Protein AF-A0A819EZ18-F1 (afdb_monomer)

Structure (mmCIF, N/CA/C/O backbone):
data_AF-A0A819EZ18-F1
#
_entry.id   AF-A0A819EZ18-F1
#
loop_
_atom_site.group_PDB
_atom_site.id
_atom_site.type_symbol
_atom_site.label_atom_id
_atom_site.label_alt_id
_atom_site.label_comp_id
_atom_site.label_asym_id
_atom_site.label_entity_id
_atom_site.label_seq_id
_atom_site.pdbx_PDB_ins_code
_atom_site.Cartn_x
_atom_site.Cartn_y
_atom_site.Cartn_z
_atom_site.occupancy
_atom_site.B_iso_or_equiv
_atom_site.auth_seq_id
_atom_site.auth_comp_id
_atom_site.auth_asym_id
_atom_site.auth_atom_id
_atom_site.pdbx_PDB_model_num
ATOM 1 N N . MET A 1 1 ? -28.998 17.595 -48.347 1.00 38.03 1 MET A N 1
ATOM 2 C CA . MET A 1 1 ? -27.585 18.018 -48.432 1.00 38.03 1 MET A CA 1
ATOM 3 C C . MET A 1 1 ? -26.758 17.032 -47.627 1.00 38.03 1 MET A C 1
ATOM 5 O O . MET A 1 1 ? -26.789 17.071 -46.407 1.00 38.03 1 MET A O 1
ATOM 9 N N . SER A 1 2 ? -26.139 16.075 -48.311 1.00 27.81 2 SER A N 1
ATOM 10 C CA . SER A 1 2 ? -25.323 15.001 -47.742 1.00 27.81 2 SER A CA 1
ATOM 11 C C . SER A 1 2 ? -23.849 15.315 -47.995 1.00 27.81 2 SER A C 1
ATOM 13 O O . SER A 1 2 ? -23.427 15.320 -49.149 1.00 27.81 2 SER A O 1
ATOM 15 N N . CYS A 1 3 ? -23.079 15.581 -46.940 1.00 25.11 3 CYS A N 1
ATOM 16 C CA . CYS A 1 3 ? -21.624 15.701 -47.023 1.00 25.11 3 CYS A CA 1
ATOM 17 C C . CYS A 1 3 ? -20.981 14.386 -46.581 1.00 25.11 3 CYS A C 1
ATOM 19 O O . CYS A 1 3 ? -20.944 14.062 -45.398 1.00 25.11 3 CYS A O 1
ATOM 21 N N . THR A 1 4 ? -20.484 13.636 -47.557 1.00 28.02 4 THR A N 1
ATOM 22 C CA . THR A 1 4 ? -19.523 12.544 -47.388 1.00 28.02 4 THR A CA 1
ATOM 23 C C . THR A 1 4 ? -18.117 13.133 -47.300 1.00 28.02 4 THR A C 1
ATOM 25 O O . THR A 1 4 ? -17.664 13.757 -48.259 1.00 28.02 4 THR A O 1
ATOM 28 N N . VAL A 1 5 ? -17.426 12.924 -46.180 1.00 32.72 5 VAL A N 1
ATOM 29 C CA . VAL A 1 5 ? -15.983 13.170 -46.052 1.00 32.72 5 VAL A CA 1
ATOM 30 C C . VAL A 1 5 ? -15.271 11.856 -46.372 1.00 32.72 5 VAL A C 1
ATOM 32 O O . VAL A 1 5 ? -15.559 10.835 -45.752 1.00 32.72 5 VAL A O 1
ATOM 35 N N . LYS A 1 6 ? -14.410 11.876 -47.393 1.00 32.47 6 LYS A N 1
ATOM 36 C CA . LYS A 1 6 ? -13.496 10.784 -47.741 1.00 32.47 6 LYS A CA 1
ATOM 37 C C . LYS A 1 6 ? -12.188 11.001 -46.979 1.00 32.47 6 LYS A C 1
ATOM 39 O O . LYS A 1 6 ? -11.579 12.054 -47.139 1.00 32.47 6 LYS A O 1
ATOM 44 N N . ASP A 1 7 ? -11.781 10.011 -46.193 1.00 32.81 7 ASP A N 1
ATOM 45 C CA . ASP A 1 7 ? -10.420 9.891 -45.672 1.00 32.81 7 ASP A CA 1
ATOM 46 C C . ASP A 1 7 ? -9.534 9.267 -46.761 1.00 32.81 7 ASP A C 1
ATOM 48 O O . ASP A 1 7 ? -9.698 8.097 -47.106 1.00 32.81 7 ASP A O 1
ATOM 52 N N . GLU A 1 8 ? -8.600 10.047 -47.306 1.00 30.73 8 GLU A N 1
ATOM 53 C CA . GLU A 1 8 ? -7.463 9.547 -48.084 1.00 30.73 8 GLU A CA 1
ATOM 54 C C . GLU A 1 8 ? -6.194 9.743 -47.249 1.00 30.73 8 GLU A C 1
ATOM 56 O O . GLU A 1 8 ? -5.781 10.860 -46.941 1.00 30.73 8 GLU A O 1
ATOM 61 N N . THR A 1 9 ? -5.600 8.628 -46.829 1.00 30.70 9 THR A N 1
ATOM 62 C CA . THR A 1 9 ? -4.331 8.582 -46.103 1.00 30.70 9 THR A CA 1
ATOM 63 C C . THR A 1 9 ? -3.195 8.645 -47.122 1.00 30.70 9 THR A C 1
ATOM 65 O O . THR A 1 9 ? -2.949 7.677 -47.838 1.00 30.70 9 THR A O 1
ATOM 68 N N . ILE A 1 10 ? -2.510 9.785 -47.206 1.00 29.84 10 ILE A N 1
ATOM 69 C CA . ILE A 1 10 ? -1.285 9.934 -47.999 1.00 29.84 10 ILE A CA 1
ATOM 70 C C . ILE A 1 10 ? -0.116 9.448 -47.134 1.00 29.84 10 ILE A C 1
ATOM 72 O O . ILE A 1 10 ? 0.222 10.068 -46.127 1.00 29.84 10 ILE A O 1
ATOM 76 N N . ILE A 1 11 ? 0.480 8.317 -47.512 1.00 33.69 11 ILE A N 1
ATOM 77 C CA . ILE A 1 11 ? 1.803 7.894 -47.044 1.00 33.69 11 ILE A CA 1
ATOM 78 C C . ILE A 1 11 ? 2.799 8.496 -48.038 1.00 33.69 11 ILE A C 1
ATOM 80 O O . ILE A 1 11 ? 2.905 8.017 -49.163 1.00 33.69 11 ILE A O 1
ATOM 84 N N . GLU A 1 12 ? 3.483 9.573 -47.653 1.00 31.67 12 GLU A N 1
ATOM 85 C CA . GLU A 1 12 ? 4.619 10.086 -48.425 1.00 31.67 12 GLU A CA 1
ATOM 86 C C . GLU A 1 12 ? 5.837 9.185 -48.176 1.00 31.67 12 GLU A C 1
ATOM 88 O O . GLU A 1 12 ? 6.357 9.102 -47.060 1.00 31.67 12 GLU A O 1
ATOM 93 N N . GLU A 1 13 ? 6.275 8.479 -49.221 1.00 35.16 13 GLU A N 1
ATOM 94 C CA . GLU A 1 13 ? 7.574 7.808 -49.266 1.00 35.16 13 GLU A CA 1
ATOM 95 C C . GLU A 1 13 ? 8.691 8.859 -49.224 1.00 35.16 13 GLU A C 1
ATOM 97 O O . GLU A 1 13 ? 8.767 9.755 -50.065 1.00 35.16 13 GLU A O 1
ATOM 102 N N . PHE A 1 14 ? 9.560 8.753 -48.220 1.00 40.56 14 PHE A N 1
ATOM 103 C CA . PHE A 1 14 ? 10.708 9.635 -48.044 1.00 40.56 14 PHE A CA 1
ATOM 104 C C . PHE A 1 14 ? 11.906 9.080 -48.828 1.00 40.56 14 PHE A C 1
ATOM 106 O O . PHE A 1 14 ? 12.362 7.967 -48.563 1.00 40.56 14 PHE A O 1
ATOM 113 N N . ASP A 1 15 ? 12.413 9.861 -49.783 1.00 33.81 15 ASP A N 1
ATOM 114 C CA . ASP A 1 15 ? 13.543 9.511 -50.651 1.00 33.81 15 ASP A CA 1
ATOM 115 C C . ASP A 1 15 ? 14.859 9.434 -49.846 1.00 33.81 15 ASP A C 1
ATOM 117 O O . ASP A 1 15 ? 15.341 10.422 -49.284 1.00 33.81 15 ASP A O 1
ATOM 121 N N . SER A 1 16 ? 15.428 8.229 -49.746 1.00 41.50 16 SER A N 1
ATOM 122 C CA . SER A 1 16 ? 16.585 7.880 -48.907 1.00 41.50 16 SER A CA 1
ATOM 123 C C . SER A 1 16 ? 17.940 8.011 -49.611 1.00 41.50 16 SER A C 1
ATOM 125 O O . SER A 1 16 ? 18.919 7.380 -49.212 1.00 41.50 16 SER A O 1
ATOM 127 N N . SER A 1 17 ? 18.031 8.804 -50.672 1.00 33.06 17 SER A N 1
ATOM 128 C CA . SER A 1 17 ? 19.125 8.723 -51.647 1.00 33.06 17 SER A CA 1
ATOM 129 C C . SER A 1 17 ? 20.445 9.435 -51.280 1.00 33.06 17 SER A C 1
ATOM 131 O O . SER A 1 17 ? 21.305 9.582 -52.145 1.00 33.06 17 SER A O 1
ATOM 133 N N . LEU A 1 18 ? 20.690 9.826 -50.016 1.00 40.41 18 LEU A N 1
ATOM 134 C CA . LEU A 1 18 ? 21.958 10.482 -49.607 1.00 40.41 18 LEU A CA 1
ATOM 135 C C . LEU A 1 18 ? 22.575 10.044 -48.258 1.00 40.41 18 LEU A C 1
ATOM 137 O O . LEU A 1 18 ? 23.318 10.811 -47.642 1.00 40.41 18 LEU A O 1
ATOM 141 N N . ILE A 1 19 ? 22.348 8.813 -47.788 1.00 41.56 19 ILE A N 1
ATOM 142 C CA . ILE A 1 19 ? 23.075 8.271 -46.622 1.00 41.56 19 ILE A CA 1
ATOM 143 C C . ILE A 1 19 ? 24.041 7.185 -47.106 1.00 41.56 19 ILE A C 1
ATOM 145 O O . ILE A 1 19 ? 23.614 6.096 -47.462 1.00 41.56 19 ILE A O 1
ATOM 149 N N . ASN A 1 20 ? 25.345 7.491 -47.124 1.00 43.09 20 ASN A N 1
ATOM 150 C CA . ASN A 1 20 ? 26.409 6.495 -47.311 1.00 43.09 20 ASN A CA 1
ATOM 151 C C . ASN A 1 20 ? 26.212 5.326 -46.330 1.00 43.09 20 ASN A C 1
ATOM 153 O O . ASN A 1 20 ? 26.003 5.591 -45.144 1.00 43.09 20 ASN A O 1
ATOM 157 N N . ASP A 1 21 ? 26.344 4.088 -46.824 1.00 40.88 21 ASP A N 1
ATOM 158 C CA . ASP A 1 21 ? 26.124 2.781 -46.169 1.00 40.88 21 ASP A CA 1
ATOM 159 C C . ASP A 1 21 ? 26.988 2.512 -44.913 1.00 40.88 21 ASP A C 1
ATOM 161 O O . ASP A 1 21 ? 27.697 1.513 -44.797 1.00 40.88 21 ASP A O 1
ATOM 165 N N . ASN A 1 22 ? 26.937 3.401 -43.925 1.00 50.50 22 ASN A N 1
ATOM 166 C CA . ASN A 1 22 ? 27.297 3.080 -42.555 1.00 50.50 22 ASN A CA 1
ATOM 167 C C . ASN A 1 22 ? 26.084 2.379 -41.943 1.00 50.50 22 ASN A C 1
ATOM 169 O O . ASN A 1 22 ? 25.025 2.983 -41.810 1.00 50.50 22 ASN A O 1
ATOM 173 N N . GLU A 1 23 ? 26.238 1.104 -41.601 1.00 58.09 23 GLU A N 1
ATOM 174 C CA . GLU A 1 23 ? 25.194 0.207 -41.103 1.00 58.09 23 GLU A CA 1
ATOM 175 C C . GLU A 1 23 ? 24.498 0.787 -39.848 1.00 58.09 23 GLU A C 1
ATOM 177 O O . GLU A 1 23 ? 24.964 0.645 -38.714 1.00 58.09 23 GLU A O 1
ATOM 182 N N . ILE A 1 24 ? 23.388 1.510 -40.046 1.00 62.84 24 ILE A N 1
ATOM 183 C CA . ILE A 1 24 ? 22.564 2.044 -38.958 1.00 62.84 24 ILE A CA 1
ATOM 184 C C . ILE A 1 24 ? 21.773 0.878 -38.371 1.00 62.84 24 ILE A C 1
ATOM 186 O O . ILE A 1 24 ? 20.775 0.432 -38.936 1.00 62.84 24 ILE A O 1
ATOM 190 N N . ILE A 1 25 ? 22.187 0.399 -37.199 1.00 72.62 25 ILE A N 1
ATOM 191 C CA . ILE A 1 25 ? 21.393 -0.574 -36.451 1.00 72.62 25 ILE A CA 1
ATOM 192 C C . ILE A 1 25 ? 20.218 0.175 -35.818 1.00 72.62 25 ILE A C 1
ATOM 194 O O . ILE A 1 25 ? 20.391 1.007 -34.920 1.00 72.62 25 ILE A O 1
ATOM 198 N N . LEU A 1 26 ? 19.011 -0.122 -36.298 1.00 74.56 26 LEU A N 1
ATOM 199 C CA . LEU A 1 26 ? 17.760 0.320 -35.689 1.00 74.56 26 LEU A CA 1
ATOM 200 C C . LEU A 1 26 ? 17.588 -0.390 -34.343 1.00 74.56 26 LEU A C 1
ATOM 202 O O . LEU A 1 26 ? 17.184 -1.552 -34.271 1.00 74.56 26 LEU A O 1
ATOM 206 N N . LEU A 1 27 ? 17.899 0.319 -33.261 1.00 75.31 27 LEU A N 1
ATOM 207 C CA . LEU A 1 27 ? 17.516 -0.117 -31.925 1.00 75.31 27 LEU A CA 1
ATOM 208 C C . LEU A 1 27 ? 15.999 0.039 -31.787 1.00 75.31 27 LEU A C 1
ATOM 210 O O . LEU A 1 27 ? 15.427 1.017 -32.265 1.00 75.31 27 LEU A O 1
ATOM 214 N N . LYS A 1 28 ? 15.335 -0.912 -31.128 1.00 88.56 28 LYS A N 1
ATOM 215 C CA . LYS A 1 28 ? 13.912 -0.804 -30.772 1.00 88.56 28 LYS A CA 1
ATOM 216 C C . LYS A 1 28 ? 13.787 -0.244 -29.358 1.00 88.56 28 LYS A C 1
ATOM 218 O O . LYS A 1 28 ? 13.576 -1.004 -28.415 1.00 88.56 28 LYS A O 1
ATOM 223 N N . GLU A 1 29 ? 13.994 1.058 -29.187 1.00 95.00 29 GLU A N 1
ATOM 224 C CA . GLU A 1 29 ? 13.679 1.716 -27.917 1.00 95.00 29 GLU A CA 1
ATOM 225 C C . GLU A 1 29 ? 12.161 1.825 -27.730 1.00 95.00 29 GLU A C 1
ATOM 227 O O . GLU A 1 29 ? 11.409 2.031 -28.682 1.00 95.00 29 GLU A O 1
ATOM 232 N N . LYS A 1 30 ? 11.719 1.661 -26.484 1.00 96.81 30 LYS A N 1
ATOM 233 C CA . LYS A 1 30 ? 10.328 1.815 -26.053 1.00 96.81 30 LYS A CA 1
ATOM 234 C C . LYS A 1 30 ? 10.295 2.191 -24.578 1.00 96.81 30 LYS A C 1
ATOM 236 O O . LYS A 1 30 ? 11.253 1.953 -23.847 1.00 96.81 30 LYS A O 1
ATOM 241 N N . PHE A 1 31 ? 9.175 2.711 -24.103 1.00 96.81 31 PHE A N 1
ATOM 242 C CA . PHE A 1 31 ? 8.961 2.831 -22.669 1.00 96.81 31 PHE A CA 1
ATOM 243 C C . PHE A 1 31 ? 8.774 1.440 -22.043 1.00 96.81 31 PHE A C 1
ATOM 245 O O . PHE A 1 31 ? 8.264 0.503 -22.667 1.00 96.81 31 PHE A O 1
ATOM 252 N N . HIS A 1 32 ? 9.220 1.271 -20.803 1.00 93.62 32 HIS A N 1
ATOM 253 C CA . HIS A 1 32 ? 9.151 -0.024 -20.124 1.00 93.62 32 HIS A CA 1
ATOM 254 C C . HIS A 1 32 ? 8.522 0.054 -18.743 1.00 93.62 32 HIS A C 1
ATOM 256 O O . HIS A 1 32 ? 7.694 -0.787 -18.403 1.00 93.62 32 HIS A O 1
ATOM 262 N N . GLU A 1 33 ? 8.911 1.054 -17.965 1.00 90.69 33 GLU A N 1
ATOM 263 C CA . GLU A 1 33 ? 8.565 1.162 -16.556 1.00 90.69 33 GLU A CA 1
ATOM 264 C C . GLU A 1 33 ? 7.993 2.550 -16.281 1.00 90.69 33 GLU A C 1
ATOM 266 O O . GLU A 1 33 ? 8.453 3.540 -16.853 1.00 90.69 33 GLU A O 1
ATOM 271 N N . VAL A 1 34 ? 6.971 2.607 -15.429 1.00 91.12 34 VAL A N 1
ATOM 272 C CA . VAL A 1 34 ? 6.290 3.841 -15.033 1.00 91.12 34 VAL A CA 1
ATOM 273 C C . VAL A 1 34 ? 6.204 3.889 -13.513 1.00 91.12 34 VAL A C 1
ATOM 275 O O . VAL A 1 34 ? 5.634 2.989 -12.898 1.00 91.12 34 VAL A O 1
ATOM 278 N N . ASP A 1 35 ? 6.711 4.964 -12.914 1.00 87.94 35 ASP A N 1
ATOM 279 C CA . ASP A 1 35 ? 6.458 5.324 -11.518 1.00 87.94 35 ASP A CA 1
ATOM 280 C C . ASP A 1 35 ? 5.509 6.526 -11.482 1.00 87.94 35 ASP A C 1
ATOM 282 O O . ASP A 1 35 ? 5.876 7.636 -11.857 1.00 87.94 35 ASP A O 1
ATOM 286 N N . GLY A 1 36 ? 4.264 6.310 -11.055 1.00 87.81 36 GLY A N 1
ATOM 287 C CA . GLY A 1 36 ? 3.236 7.351 -10.968 1.00 87.81 36 GLY A CA 1
ATOM 288 C C . GLY A 1 36 ? 2.067 7.157 -11.936 1.00 87.81 36 GLY A C 1
ATOM 289 O O . GLY A 1 36 ? 1.821 6.065 -12.436 1.00 87.81 36 GLY A O 1
ATOM 290 N N . GLY A 1 37 ? 1.291 8.220 -12.152 1.00 88.62 37 GLY A N 1
ATOM 291 C CA . GLY A 1 37 ? -0.005 8.175 -12.839 1.00 88.62 37 GLY A CA 1
ATOM 292 C C . GLY A 1 37 ? 0.019 8.139 -14.374 1.00 88.62 37 GLY A C 1
ATOM 293 O O . GLY A 1 37 ? -0.929 8.641 -14.982 1.00 88.62 37 GLY A O 1
ATOM 294 N N . ALA A 1 38 ? 1.064 7.615 -15.022 1.00 93.56 38 ALA A N 1
ATOM 295 C CA . ALA A 1 38 ? 1.112 7.522 -16.486 1.00 93.56 38 ALA A CA 1
ATOM 296 C C . ALA A 1 38 ? 0.661 6.151 -17.013 1.00 93.56 38 ALA A C 1
ATOM 298 O O . ALA A 1 38 ? 0.767 5.128 -16.343 1.00 93.56 38 ALA A O 1
ATOM 299 N N . GLN A 1 39 ? 0.150 6.149 -18.240 1.00 93.88 39 GLN A N 1
ATOM 300 C CA . GLN A 1 39 ? -0.237 4.965 -18.995 1.00 93.88 39 GLN A CA 1
ATOM 301 C C . GLN A 1 39 ? 0.669 4.838 -20.221 1.00 93.88 39 GLN A C 1
ATOM 303 O O . GLN A 1 39 ? 0.929 5.831 -20.906 1.00 93.88 39 GLN A O 1
ATOM 308 N N . LEU A 1 40 ? 1.126 3.616 -20.503 1.00 96.31 40 LEU A N 1
ATOM 309 C CA . LEU A 1 40 ? 1.832 3.288 -21.740 1.00 96.31 40 LEU A CA 1
ATOM 310 C C . LEU A 1 40 ? 0.839 2.736 -22.766 1.00 96.31 40 LEU A C 1
ATOM 312 O O . LEU A 1 40 ? 0.012 1.886 -22.440 1.00 96.31 40 LEU A O 1
ATOM 316 N N . THR A 1 41 ? 0.909 3.230 -23.998 1.00 94.56 41 THR A N 1
ATOM 317 C CA . THR A 1 41 ? 0.059 2.805 -25.121 1.00 94.56 41 THR A CA 1
ATOM 318 C C . THR A 1 41 ? 0.901 2.618 -26.385 1.00 94.56 41 THR A C 1
ATOM 320 O O . THR A 1 41 ? 2.099 2.907 -26.377 1.00 94.56 41 THR A O 1
ATOM 323 N N . ASP A 1 42 ? 0.289 2.080 -27.444 1.00 94.38 42 ASP A N 1
ATOM 324 C CA . ASP A 1 42 ? 0.928 1.834 -28.743 1.00 94.38 42 ASP A CA 1
ATOM 325 C C . ASP A 1 42 ? 2.240 1.037 -28.633 1.00 94.38 42 ASP A C 1
ATOM 327 O O . ASP A 1 42 ? 3.331 1.527 -28.913 1.00 94.38 42 ASP A O 1
ATOM 331 N N . ASN A 1 43 ? 2.143 -0.186 -28.097 1.00 94.06 43 ASN A N 1
ATOM 332 C CA . ASN A 1 43 ? 3.294 -1.061 -27.834 1.00 94.06 43 ASN A CA 1
ATOM 333 C C . ASN A 1 43 ? 4.399 -0.400 -26.987 1.00 94.06 43 ASN A C 1
ATOM 335 O O . ASN A 1 43 ? 5.590 -0.666 -27.160 1.00 94.06 43 ASN A O 1
ATOM 339 N N . ASN A 1 44 ? 3.975 0.438 -26.039 1.00 96.12 44 ASN A N 1
ATOM 340 C CA . ASN A 1 44 ? 4.812 1.262 -25.174 1.00 96.12 44 ASN A CA 1
ATOM 341 C C . ASN A 1 44 ? 5.650 2.319 -25.908 1.00 96.12 44 ASN A C 1
ATOM 343 O O . ASN A 1 44 ? 6.664 2.772 -25.379 1.00 96.12 44 ASN A O 1
ATOM 347 N N . LEU A 1 45 ? 5.252 2.734 -27.106 1.00 96.56 45 LEU A N 1
ATOM 348 C CA . LEU A 1 45 ? 5.870 3.874 -27.777 1.00 96.56 45 LEU A CA 1
ATOM 349 C C . LEU A 1 45 ? 5.326 5.202 -27.255 1.00 96.56 45 LEU A C 1
ATOM 351 O O . LEU A 1 45 ? 5.998 6.216 -27.397 1.00 96.56 45 LEU A O 1
ATOM 355 N N . VAL A 1 46 ? 4.146 5.210 -26.629 1.00 97.31 46 VAL A N 1
ATOM 356 C CA . VAL A 1 46 ? 3.494 6.426 -26.130 1.00 97.31 46 VAL A CA 1
ATOM 357 C C . VAL A 1 46 ? 3.329 6.361 -24.621 1.00 97.31 46 VAL A C 1
ATOM 359 O O . VAL A 1 46 ? 2.727 5.423 -24.102 1.00 97.31 46 VAL A O 1
ATOM 362 N N . ALA A 1 47 ? 3.805 7.389 -23.924 1.00 97.25 47 ALA A N 1
ATOM 363 C CA . ALA A 1 47 ? 3.573 7.610 -22.505 1.00 97.25 47 ALA A CA 1
ATOM 364 C C . ALA A 1 47 ? 2.636 8.805 -22.314 1.00 97.25 47 ALA A C 1
ATOM 366 O O . ALA A 1 47 ? 2.918 9.900 -22.801 1.00 97.25 47 ALA A O 1
ATOM 367 N N . ARG A 1 48 ? 1.532 8.602 -21.586 1.00 96.50 48 ARG A N 1
ATOM 368 C CA . ARG A 1 48 ? 0.524 9.637 -21.324 1.00 96.50 48 ARG A CA 1
ATOM 369 C C . ARG A 1 48 ? 0.223 9.768 -19.841 1.00 96.50 48 ARG A C 1
ATOM 371 O O . ARG A 1 48 ? -0.108 8.778 -19.192 1.00 96.50 48 ARG A O 1
ATOM 378 N N . TYR A 1 49 ? 0.241 10.986 -19.309 1.00 94.56 49 TYR A N 1
ATOM 379 C CA . TYR A 1 49 ? -0.175 11.238 -17.932 1.00 94.56 49 TYR A CA 1
ATOM 380 C C . TYR A 1 49 ? -1.711 11.184 -17.804 1.00 94.56 49 TYR A C 1
ATOM 382 O O . TYR A 1 49 ? -2.402 12.076 -18.296 1.00 94.56 49 TYR A O 1
ATOM 390 N N . CYS A 1 50 ? -2.243 10.140 -17.150 1.00 89.19 50 CYS A N 1
ATOM 391 C CA . CYS A 1 50 ? -3.679 9.814 -17.131 1.00 89.19 50 CYS A CA 1
ATOM 392 C C . CYS A 1 50 ? -4.350 9.887 -15.750 1.00 89.19 50 CYS A C 1
ATOM 394 O O . CYS A 1 50 ? -5.575 9.874 -15.685 1.00 89.19 50 CYS A O 1
ATOM 396 N N . PHE A 1 51 ? -3.602 9.964 -14.646 1.00 79.31 51 PHE A N 1
ATOM 397 C CA . PHE A 1 51 ? -4.184 9.929 -13.297 1.00 79.31 51 PHE A CA 1
ATOM 398 C C . PHE A 1 51 ? -3.675 11.084 -12.452 1.00 79.31 51 PHE A C 1
ATOM 400 O O . PHE A 1 51 ? -2.505 11.111 -12.103 1.00 79.31 51 PHE A O 1
ATOM 407 N N . ARG A 1 52 ? -4.539 12.030 -12.073 1.00 70.94 52 ARG A N 1
ATOM 408 C CA . ARG A 1 52 ? -4.137 13.189 -11.263 1.00 70.94 52 ARG A CA 1
ATOM 409 C C . ARG A 1 52 ? -3.737 12.742 -9.850 1.00 70.94 52 ARG A C 1
ATOM 411 O O . ARG A 1 52 ? -4.571 12.673 -8.952 1.00 70.94 52 ARG A O 1
ATOM 418 N N . THR A 1 53 ? -2.463 12.425 -9.646 1.00 62.72 53 THR A N 1
ATOM 419 C CA . THR A 1 53 ? -1.907 12.121 -8.327 1.00 62.72 53 THR A CA 1
ATOM 420 C C . THR A 1 53 ? -1.477 13.421 -7.661 1.00 62.72 53 THR A C 1
ATOM 422 O O . THR A 1 53 ? -0.633 14.136 -8.188 1.00 62.72 53 THR A O 1
ATOM 425 N N . LEU A 1 54 ? -2.041 13.733 -6.490 1.00 59.44 54 LEU A N 1
ATOM 426 C CA . LEU A 1 54 ? -1.815 15.010 -5.792 1.00 59.44 54 LEU A CA 1
ATOM 427 C C . LEU A 1 54 ? -0.363 15.253 -5.341 1.00 59.44 54 LEU A C 1
ATOM 429 O O . LEU A 1 54 ? -0.057 16.359 -4.914 1.00 59.44 54 LEU A O 1
ATOM 433 N N . LEU A 1 55 ? 0.523 14.251 -5.399 1.00 63.69 55 LEU A N 1
ATOM 434 C CA . LEU A 1 55 ? 1.830 14.325 -4.733 1.00 63.69 55 LEU A CA 1
ATOM 435 C C . LEU A 1 55 ? 3.050 14.035 -5.616 1.00 63.69 55 LEU A C 1
ATOM 437 O O . LEU A 1 55 ? 4.159 14.303 -5.162 1.00 63.69 55 LEU A O 1
ATOM 441 N N . LYS A 1 56 ? 2.903 13.470 -6.825 1.00 79.31 56 LYS A N 1
ATOM 442 C CA . LYS A 1 56 ? 4.052 13.092 -7.677 1.00 79.31 56 LYS A CA 1
ATOM 443 C C . LYS A 1 56 ? 3.711 13.178 -9.159 1.00 79.31 56 LYS A C 1
ATOM 445 O O . LYS A 1 56 ? 2.624 12.756 -9.557 1.00 79.31 56 LYS A O 1
ATOM 450 N N . TYR A 1 57 ? 4.646 13.691 -9.949 1.00 88.69 57 TYR A N 1
ATOM 451 C CA . TYR A 1 57 ? 4.595 13.615 -11.403 1.00 88.69 57 TYR A CA 1
ATOM 452 C C . TYR A 1 57 ? 5.018 12.208 -11.853 1.00 88.69 57 TYR A C 1
ATOM 454 O O . TYR A 1 57 ? 5.900 11.614 -11.228 1.00 88.69 57 TYR A O 1
ATOM 462 N N . PRO A 1 58 ? 4.379 11.629 -12.880 1.00 91.25 58 PRO A N 1
ATOM 463 C CA . PRO A 1 58 ? 4.791 10.347 -13.427 1.00 91.25 58 PRO A CA 1
ATOM 464 C C . PRO A 1 58 ? 6.171 10.420 -14.078 1.00 91.25 58 PRO A C 1
ATOM 466 O O . PRO A 1 58 ? 6.442 11.301 -14.898 1.00 91.25 58 PRO A O 1
ATOM 469 N N . ILE A 1 59 ? 6.991 9.426 -13.760 1.00 92.44 59 ILE A N 1
ATOM 470 C CA . ILE A 1 59 ? 8.316 9.201 -14.324 1.00 92.44 59 ILE A CA 1
ATOM 471 C C . ILE A 1 59 ? 8.250 7.929 -15.159 1.00 92.44 59 ILE A C 1
ATOM 473 O O . ILE A 1 59 ? 7.720 6.909 -14.721 1.00 92.44 59 ILE A O 1
ATOM 477 N N . ILE A 1 60 ? 8.772 7.997 -16.373 1.00 94.69 60 ILE A N 1
ATOM 478 C CA . ILE A 1 60 ? 8.751 6.922 -17.351 1.00 94.69 60 ILE A CA 1
ATOM 479 C C . ILE A 1 60 ? 10.183 6.605 -17.757 1.00 94.69 60 ILE A C 1
ATOM 481 O O . ILE A 1 60 ? 10.960 7.501 -18.089 1.00 94.69 60 ILE A O 1
ATOM 485 N N . TYR A 1 61 ? 10.517 5.320 -17.761 1.00 95.19 61 TYR A N 1
ATOM 486 C CA . TYR A 1 61 ? 11.849 4.836 -18.094 1.00 95.19 61 TYR A CA 1
ATOM 487 C C . TYR A 1 61 ? 11.870 4.120 -19.444 1.00 95.19 61 TYR A C 1
ATOM 489 O O . TYR A 1 61 ? 10.943 3.378 -19.792 1.00 95.19 61 TYR A O 1
ATOM 497 N N . GLY A 1 62 ? 12.964 4.316 -20.183 1.00 96.06 62 GLY A N 1
ATOM 498 C CA . GLY A 1 62 ? 13.272 3.556 -21.394 1.00 96.06 62 GLY A CA 1
ATOM 499 C C . GLY A 1 62 ? 13.577 2.082 -21.106 1.00 96.06 62 GLY A C 1
ATOM 500 O O . GLY A 1 62 ? 13.951 1.701 -19.990 1.00 96.06 62 GLY A O 1
ATOM 501 N N . TYR A 1 63 ? 13.410 1.245 -22.126 1.00 95.12 63 TYR A N 1
ATOM 502 C CA . TYR A 1 63 ? 13.663 -0.190 -22.071 1.00 95.12 63 TYR A CA 1
ATOM 503 C C . TYR A 1 63 ? 15.160 -0.498 -22.132 1.00 95.12 63 TYR A C 1
ATOM 505 O O . TYR A 1 63 ? 15.655 -1.316 -21.349 1.00 95.12 63 TYR A O 1
ATOM 513 N N . ASN A 1 64 ? 15.886 0.163 -23.036 1.00 95.25 64 ASN A N 1
ATOM 514 C CA . ASN A 1 64 ? 17.289 -0.152 -23.286 1.00 95.25 64 ASN A CA 1
ATOM 515 C C . ASN A 1 64 ? 18.230 0.380 -22.198 1.00 95.25 64 ASN A C 1
ATOM 517 O O . ASN A 1 64 ? 17.924 1.299 -21.436 1.00 95.25 64 ASN A O 1
ATOM 521 N N . ARG A 1 65 ? 19.415 -0.233 -22.148 1.00 95.06 65 ARG A N 1
ATOM 522 C CA . ARG A 1 65 ? 20.533 0.139 -21.281 1.00 95.06 65 ARG A CA 1
ATOM 523 C C . ARG A 1 65 ? 21.713 0.553 -22.151 1.00 95.06 65 ARG A C 1
ATOM 525 O O . ARG A 1 65 ? 22.122 -0.202 -23.030 1.00 95.06 65 ARG A O 1
ATOM 532 N N . TYR A 1 66 ? 22.265 1.726 -21.879 1.00 95.50 66 TYR A N 1
ATOM 533 C CA . TYR A 1 66 ? 23.274 2.367 -22.715 1.00 95.50 66 TYR A CA 1
ATOM 534 C C . TYR A 1 66 ? 24.611 2.436 -21.977 1.00 95.50 66 TYR A C 1
ATOM 536 O O . TYR A 1 66 ? 24.704 3.093 -20.941 1.00 95.50 66 TYR A O 1
ATOM 544 N N . SER A 1 67 ? 25.639 1.760 -22.497 1.00 94.94 67 SER A N 1
ATOM 545 C CA . SER A 1 67 ? 26.967 1.696 -21.852 1.00 94.94 67 SER A CA 1
ATOM 546 C C . SER A 1 67 ? 28.134 2.117 -22.747 1.00 94.94 67 SER A C 1
ATOM 548 O O . SER A 1 67 ? 29.230 2.327 -22.242 1.00 94.94 67 SER A O 1
ATOM 550 N N . TYR A 1 68 ? 27.940 2.198 -24.062 1.00 93.56 68 TYR A N 1
ATOM 551 C CA . TYR A 1 68 ? 28.986 2.512 -25.041 1.00 93.56 68 TYR A CA 1
ATOM 552 C C . TYR A 1 68 ? 28.357 3.037 -26.332 1.00 93.56 68 TYR A C 1
ATOM 554 O O . TYR A 1 68 ? 27.168 2.818 -26.555 1.00 93.56 68 TYR A O 1
ATOM 562 N N . GLY A 1 69 ? 29.143 3.689 -27.186 1.00 93.56 69 GLY A N 1
ATOM 563 C CA . GLY A 1 69 ? 28.703 4.162 -28.497 1.00 93.56 69 GLY A CA 1
ATOM 564 C C . GLY A 1 69 ? 27.917 5.474 -28.472 1.00 93.56 69 GLY A C 1
ATOM 565 O O . GLY A 1 69 ? 27.900 6.207 -27.478 1.00 93.56 69 GLY A O 1
ATOM 566 N N . THR A 1 70 ? 27.290 5.789 -29.611 1.00 95.00 70 THR A N 1
ATOM 567 C CA . THR A 1 70 ? 26.412 6.957 -29.770 1.00 95.00 70 THR A CA 1
ATOM 568 C C . THR A 1 70 ? 25.011 6.517 -30.170 1.00 95.00 70 THR A C 1
ATOM 570 O O . THR A 1 70 ? 24.834 5.878 -31.209 1.00 95.00 70 THR A O 1
ATOM 573 N N . HIS A 1 71 ? 24.023 6.889 -29.357 1.00 95.56 71 HIS A N 1
ATOM 574 C CA . HIS A 1 71 ? 22.619 6.518 -29.539 1.00 95.56 71 HIS A CA 1
ATOM 575 C C . HIS A 1 71 ? 21.769 7.754 -29.771 1.00 95.56 71 HIS A C 1
ATOM 577 O O . HIS A 1 71 ? 21.960 8.766 -29.101 1.00 95.56 71 HIS A O 1
ATOM 583 N N . TYR A 1 72 ? 20.811 7.653 -30.682 1.00 96.31 72 TYR A N 1
ATOM 584 C CA . TYR A 1 72 ? 19.870 8.716 -31.006 1.00 96.31 72 TYR A CA 1
ATOM 585 C C . TYR A 1 72 ? 18.468 8.229 -30.678 1.00 96.31 72 TYR A C 1
ATOM 587 O O . TYR A 1 72 ? 18.052 7.187 -31.183 1.00 96.31 72 TYR A O 1
ATOM 595 N N . ILE A 1 73 ? 17.742 8.966 -29.840 1.00 97.38 73 ILE A N 1
ATOM 596 C CA . ILE A 1 73 ? 16.364 8.644 -29.471 1.00 97.38 73 ILE A CA 1
ATOM 597 C C . ILE A 1 73 ? 15.478 9.831 -29.801 1.00 97.38 73 ILE A C 1
ATOM 599 O O . ILE A 1 73 ? 15.664 10.927 -29.272 1.00 97.38 73 ILE A O 1
ATOM 603 N N . HIS A 1 74 ? 14.525 9.601 -30.696 1.00 97.06 74 HIS A N 1
ATOM 604 C CA . HIS A 1 74 ? 13.636 10.631 -31.206 1.00 97.06 74 HIS A CA 1
ATOM 605 C C . HIS A 1 74 ? 12.304 10.602 -30.464 1.00 97.06 74 HIS A C 1
ATOM 607 O O . HIS A 1 74 ? 11.632 9.568 -30.432 1.00 97.06 74 HIS A O 1
ATOM 613 N N . PHE A 1 75 ? 11.908 11.749 -29.924 1.00 97.62 75 PHE A N 1
ATOM 614 C CA . PHE A 1 75 ? 10.631 11.956 -29.257 1.00 97.62 75 PHE A CA 1
ATOM 615 C C . PHE A 1 75 ? 9.750 12.921 -30.049 1.00 97.62 75 PHE A C 1
ATOM 617 O O . PHE A 1 75 ? 10.252 13.901 -30.592 1.00 97.62 75 PHE A O 1
ATOM 624 N N . GLN A 1 76 ? 8.439 12.693 -30.031 1.00 97.44 76 GLN A N 1
ATOM 625 C CA . GLN A 1 76 ? 7.415 13.659 -30.426 1.00 97.44 76 GLN A CA 1
ATOM 626 C C . GLN A 1 76 ? 6.551 14.003 -29.219 1.00 97.44 76 GLN A C 1
ATOM 628 O O . GLN A 1 76 ? 6.090 13.117 -28.496 1.00 97.44 76 GLN A O 1
ATOM 633 N N . ILE A 1 77 ? 6.299 15.289 -29.008 1.00 97.12 77 ILE A N 1
ATOM 634 C CA . ILE A 1 77 ? 5.467 15.762 -27.900 1.00 97.12 77 ILE A CA 1
ATOM 635 C C . ILE A 1 77 ? 4.027 15.876 -28.391 1.00 97.12 77 ILE A C 1
ATOM 637 O O . ILE A 1 77 ? 3.587 16.954 -28.764 1.00 97.12 77 ILE A O 1
ATOM 641 N N . GLU A 1 78 ? 3.279 14.775 -28.425 1.00 96.19 78 GLU A N 1
ATOM 642 C CA . GLU A 1 78 ? 1.898 14.769 -28.940 1.00 96.19 78 GLU A CA 1
ATOM 643 C C . GLU A 1 78 ? 0.998 15.787 -28.230 1.00 96.19 78 GLU A C 1
ATOM 645 O O . GLU A 1 78 ? 0.166 16.451 -28.850 1.00 96.19 78 GLU A O 1
ATOM 650 N N . LYS A 1 79 ? 1.166 15.921 -26.912 1.00 93.69 79 LYS A N 1
ATOM 651 C CA . LYS A 1 79 ? 0.408 16.877 -26.111 1.00 93.69 79 LYS A CA 1
ATOM 652 C C . LYS A 1 79 ? 1.231 17.358 -24.930 1.00 93.69 79 LYS A C 1
ATOM 654 O O . LYS A 1 79 ? 1.849 16.565 -24.230 1.00 93.69 79 LYS A O 1
ATOM 659 N N . ARG A 1 80 ? 1.191 18.662 -24.691 1.00 88.44 80 ARG A N 1
ATOM 660 C CA . ARG A 1 80 ? 1.858 19.345 -23.592 1.00 88.44 80 ARG A CA 1
ATOM 661 C C . ARG A 1 80 ? 0.849 20.228 -22.862 1.00 88.44 80 ARG A C 1
ATOM 663 O O . ARG A 1 80 ? 0.082 20.958 -23.489 1.00 88.44 80 ARG A O 1
ATOM 670 N N . GLY A 1 81 ? 0.861 20.159 -21.544 1.00 86.88 81 GLY A N 1
ATOM 671 C CA . GLY A 1 81 ? 0.208 21.085 -20.639 1.00 86.88 81 GLY A CA 1
ATOM 672 C C . GLY A 1 81 ? 1.131 22.233 -20.229 1.00 86.88 81 GLY A C 1
ATOM 673 O O . GLY A 1 81 ? 2.131 22.539 -20.884 1.00 86.88 81 GLY A O 1
ATOM 674 N N . ASP A 1 82 ? 0.779 22.895 -19.131 1.00 81.94 82 ASP A N 1
ATOM 675 C CA . ASP A 1 82 ? 1.418 24.151 -18.728 1.00 81.94 82 ASP A CA 1
ATOM 676 C C . ASP A 1 82 ? 2.845 23.954 -18.195 1.00 81.94 82 ASP A C 1
ATOM 678 O O . ASP A 1 82 ? 3.727 24.797 -18.401 1.00 81.94 82 ASP A O 1
ATOM 682 N N . LEU A 1 83 ? 3.108 22.817 -17.544 1.00 83.00 83 LEU A N 1
ATOM 683 C CA . LEU A 1 83 ? 4.429 22.484 -17.024 1.00 83.00 83 LEU A CA 1
ATOM 684 C C . LEU A 1 83 ? 5.328 21.885 -18.123 1.00 83.00 83 LEU A C 1
ATOM 686 O O . LEU A 1 83 ? 4.927 21.637 -19.261 1.00 83.00 83 LEU A O 1
ATOM 690 N N . ARG A 1 84 ? 6.622 21.776 -17.823 1.00 87.56 84 ARG A N 1
ATOM 691 C CA . ARG A 1 84 ? 7.660 21.399 -18.794 1.00 87.56 84 ARG A CA 1
ATOM 692 C C . ARG A 1 84 ? 7.972 19.927 -18.616 1.00 87.56 84 ARG A C 1
ATOM 694 O O . ARG A 1 84 ? 8.319 19.569 -17.507 1.00 87.56 84 ARG A O 1
ATOM 701 N N . CYS A 1 85 ? 7.906 19.103 -19.654 1.00 92.94 85 CYS A N 1
ATOM 702 C CA . CYS A 1 85 ? 8.358 17.716 -19.539 1.00 92.94 85 CYS A CA 1
ATOM 703 C C . CYS A 1 85 ? 9.878 17.653 -19.297 1.00 92.94 85 CYS A C 1
ATOM 705 O O . CYS A 1 85 ? 10.623 18.521 -19.775 1.00 92.94 85 CYS A O 1
ATOM 707 N N . PHE A 1 86 ? 10.323 16.636 -18.559 1.00 95.19 86 PHE A N 1
ATOM 708 C CA . PHE A 1 86 ? 11.741 16.312 -18.407 1.00 95.19 86 PHE A CA 1
ATOM 709 C C . PHE A 1 86 ? 12.166 15.282 -19.452 1.00 95.19 86 PHE A C 1
ATOM 711 O O . PHE A 1 86 ? 11.433 14.324 -19.687 1.00 95.19 86 PHE A O 1
ATOM 718 N N . PHE A 1 87 ? 13.360 15.445 -20.020 1.00 96.38 87 PHE A N 1
ATOM 719 C CA . PHE A 1 87 ? 14.018 14.457 -20.875 1.00 96.38 87 PHE A CA 1
ATOM 720 C C . PHE A 1 87 ? 15.472 14.305 -20.438 1.00 96.38 87 PHE A C 1
ATOM 722 O O . PHE A 1 87 ? 16.211 15.292 -20.386 1.00 96.38 87 PHE A O 1
ATOM 729 N N . GLY A 1 88 ? 15.903 13.083 -20.143 1.00 96.19 88 GLY A N 1
ATOM 730 C CA . GLY A 1 88 ? 17.255 12.861 -19.651 1.00 96.19 88 GLY A CA 1
ATOM 731 C C . GLY A 1 88 ? 17.634 11.400 -19.491 1.00 96.19 88 GLY A C 1
ATOM 732 O O . GLY A 1 88 ? 17.045 10.507 -20.103 1.00 96.19 88 GLY A O 1
ATOM 733 N N . ILE A 1 89 ? 18.637 11.181 -18.649 1.00 96.00 89 ILE A N 1
ATOM 734 C CA . ILE A 1 89 ? 19.153 9.871 -18.276 1.00 96.00 89 ILE A CA 1
ATOM 735 C C . ILE A 1 89 ? 19.320 9.742 -16.764 1.00 96.00 89 ILE A C 1
ATOM 737 O O . ILE A 1 89 ? 19.474 10.734 -16.050 1.00 96.00 89 ILE A O 1
ATOM 741 N N . GLY A 1 90 ? 19.372 8.497 -16.300 1.00 93.62 90 GLY A N 1
ATOM 742 C CA . GLY A 1 90 ? 19.960 8.165 -15.008 1.00 93.62 90 GLY A CA 1
ATOM 743 C C . GLY A 1 90 ? 20.539 6.754 -14.966 1.00 93.62 90 GLY A C 1
ATOM 744 O O . GLY A 1 90 ? 20.363 5.958 -15.896 1.00 93.62 90 GLY A O 1
ATOM 745 N N . THR A 1 91 ? 21.253 6.452 -13.883 1.00 91.31 91 THR A N 1
ATOM 746 C CA . THR A 1 91 ? 21.911 5.157 -13.670 1.00 91.31 91 THR A CA 1
ATOM 747 C C . THR A 1 91 ? 20.886 4.060 -13.436 1.00 91.31 91 THR A C 1
ATOM 749 O O . THR A 1 91 ? 20.093 4.136 -12.502 1.00 91.31 91 THR A O 1
ATOM 752 N N . SER A 1 92 ? 20.956 2.979 -14.216 1.00 81.69 92 SER A N 1
ATOM 753 C CA . SER A 1 92 ? 20.009 1.856 -14.118 1.00 81.69 92 SER A CA 1
ATOM 754 C C . SER A 1 92 ? 19.974 1.141 -12.755 1.00 81.69 92 SER A C 1
ATOM 756 O O . SER A 1 92 ? 18.954 0.536 -12.435 1.00 81.69 92 SER A O 1
ATOM 758 N N . LEU A 1 93 ? 21.048 1.218 -11.959 1.00 74.94 93 LEU A N 1
ATOM 759 C CA . LEU A 1 93 ? 21.139 0.642 -10.608 1.00 74.94 93 LEU A CA 1
ATOM 760 C C . LEU A 1 93 ? 20.380 1.447 -9.541 1.00 74.94 93 LEU A C 1
ATOM 762 O O . LEU A 1 93 ? 19.855 0.860 -8.600 1.00 74.94 93 LEU A O 1
ATOM 766 N N . GLU A 1 94 ? 20.305 2.773 -9.675 1.00 66.31 94 GLU A N 1
ATOM 767 C CA . GLU A 1 94 ? 19.742 3.655 -8.639 1.00 66.31 94 GLU A CA 1
ATOM 768 C C . GLU A 1 94 ? 18.255 3.972 -8.848 1.00 66.31 94 GLU A C 1
ATOM 770 O O . GLU A 1 94 ? 17.597 4.493 -7.948 1.00 66.31 94 GLU A O 1
ATOM 775 N N . MET A 1 95 ? 17.680 3.605 -9.999 1.00 64.25 95 MET A N 1
ATOM 776 C CA . MET A 1 95 ? 16.275 3.913 -10.325 1.00 64.25 95 MET A CA 1
ATOM 777 C C . MET A 1 95 ? 15.250 3.145 -9.479 1.00 64.25 95 MET A C 1
ATOM 779 O O . MET A 1 95 ? 14.052 3.346 -9.635 1.00 64.25 95 MET A O 1
ATOM 783 N N . VAL A 1 96 ? 15.706 2.291 -8.558 1.00 53.28 96 VAL A N 1
ATOM 784 C CA . VAL A 1 96 ? 14.848 1.482 -7.685 1.00 53.28 96 VAL A CA 1
ATOM 785 C C . VAL A 1 96 ? 14.210 2.321 -6.560 1.00 53.28 96 VAL A C 1
ATOM 787 O O . VAL A 1 96 ? 13.174 1.928 -6.029 1.00 53.28 96 VAL A O 1
ATOM 790 N N . ASN A 1 97 ? 14.740 3.513 -6.232 1.00 51.03 97 ASN A N 1
ATOM 791 C CA . ASN A 1 97 ? 14.241 4.341 -5.121 1.00 51.03 97 ASN A CA 1
ATOM 792 C C . ASN A 1 97 ? 13.802 5.762 -5.537 1.00 51.03 97 ASN A C 1
ATOM 794 O O . ASN A 1 97 ? 14.479 6.752 -5.295 1.00 51.03 97 ASN A O 1
ATOM 798 N N . ARG A 1 98 ? 12.616 5.787 -6.157 1.00 61.00 98 ARG A N 1
ATOM 799 C CA . ARG A 1 98 ? 11.519 6.781 -6.190 1.00 61.00 98 ARG A CA 1
ATOM 800 C C . ARG A 1 98 ? 11.765 8.282 -5.951 1.00 61.00 98 ARG A C 1
ATOM 802 O O . ARG A 1 98 ? 12.250 8.714 -4.911 1.00 61.00 98 ARG A O 1
ATOM 809 N N . VAL A 1 99 ? 11.027 9.015 -6.796 1.00 53.44 99 VAL A N 1
ATOM 810 C CA . VAL A 1 99 ? 10.720 10.455 -6.849 1.00 53.44 99 VAL A CA 1
ATOM 811 C C . VAL A 1 99 ? 11.813 11.276 -7.498 1.00 53.44 99 VAL A C 1
ATOM 813 O O . VAL A 1 99 ? 12.870 11.428 -6.915 1.00 53.44 99 VAL A O 1
ATOM 816 N N . ILE A 1 100 ? 11.501 11.836 -8.667 1.00 59.50 100 ILE A N 1
ATOM 817 C CA . ILE A 1 100 ? 12.114 13.033 -9.229 1.00 59.50 100 ILE A CA 1
ATOM 818 C C . ILE A 1 100 ? 11.183 14.179 -8.826 1.00 59.50 100 ILE A C 1
ATOM 820 O O . ILE A 1 100 ? 10.111 14.362 -9.383 1.00 59.50 100 ILE A O 1
ATOM 824 N N . THR A 1 101 ? 11.495 14.866 -7.736 1.00 59.16 101 THR A N 1
ATOM 825 C CA . THR A 1 101 ? 10.933 16.187 -7.438 1.00 59.16 101 THR A CA 1
ATOM 826 C C . THR A 1 101 ? 11.951 17.238 -7.852 1.00 59.16 101 THR A C 1
ATOM 828 O O . THR A 1 101 ? 13.120 16.937 -8.053 1.00 59.16 101 THR A O 1
ATOM 831 N N . VAL A 1 102 ? 11.527 18.496 -7.960 1.00 56.31 102 VAL A N 1
ATOM 832 C CA . VAL A 1 102 ? 12.382 19.630 -8.366 1.00 56.31 102 VAL A CA 1
ATOM 833 C C . VAL A 1 102 ? 13.635 19.821 -7.476 1.00 56.31 102 VAL A C 1
ATOM 835 O O . VAL A 1 102 ? 14.523 20.570 -7.856 1.00 56.31 102 VAL A O 1
ATOM 838 N N . ASP A 1 103 ? 13.767 19.073 -6.379 1.00 57.09 103 ASP A N 1
ATOM 839 C CA . ASP A 1 103 ? 14.991 18.892 -5.597 1.00 57.09 103 ASP A CA 1
ATOM 840 C C . ASP A 1 103 ? 15.165 17.414 -5.242 1.00 57.09 103 ASP A C 1
ATOM 842 O O . ASP A 1 103 ? 14.681 16.947 -4.210 1.00 57.09 103 ASP A O 1
ATOM 846 N N . THR A 1 104 ? 15.812 16.643 -6.109 1.00 64.00 104 THR A N 1
ATOM 847 C CA . THR A 1 104 ? 16.205 15.283 -5.741 1.00 64.00 104 THR A CA 1
ATOM 848 C C . THR A 1 104 ? 17.663 15.229 -5.393 1.00 64.00 104 THR A C 1
ATOM 850 O O . THR A 1 104 ? 18.506 15.538 -6.230 1.00 64.00 104 THR A O 1
ATOM 853 N N . ASP A 1 105 ? 17.963 14.678 -4.222 1.00 72.06 105 ASP A N 1
ATOM 854 C CA . ASP A 1 105 ? 19.315 14.251 -3.858 1.00 72.06 105 ASP A CA 1
ATOM 855 C C . ASP A 1 105 ? 19.833 13.093 -4.736 1.00 72.06 105 ASP A C 1
ATOM 857 O O . ASP A 1 105 ? 20.917 12.560 -4.492 1.00 72.06 105 ASP A O 1
ATOM 861 N N . ASN A 1 106 ? 19.086 12.697 -5.776 1.00 86.06 106 ASN A N 1
ATOM 862 C CA . ASN A 1 106 ? 19.526 11.718 -6.750 1.00 86.06 106 ASN A CA 1
ATOM 863 C C . ASN A 1 106 ? 20.614 12.308 -7.660 1.00 86.06 106 ASN A C 1
ATOM 865 O O . ASN A 1 106 ? 20.352 12.897 -8.712 1.00 86.06 106 ASN A O 1
ATOM 869 N N . LYS A 1 107 ? 21.862 12.096 -7.245 1.00 90.06 107 LYS A N 1
ATOM 870 C CA . LYS A 1 107 ? 23.061 12.554 -7.950 1.00 90.06 107 LYS A CA 1
ATOM 871 C C . LYS A 1 107 ? 23.268 11.882 -9.310 1.00 90.06 107 LYS A C 1
ATOM 873 O O . LYS A 1 107 ? 24.065 12.397 -10.088 1.00 90.06 107 LYS A O 1
ATOM 878 N N . SER A 1 108 ? 22.553 10.803 -9.635 1.00 91.56 108 SER A N 1
ATOM 879 C CA . SER A 1 108 ? 22.688 10.138 -10.933 1.00 91.56 108 SER A CA 1
ATOM 880 C C . SER A 1 108 ? 21.754 10.671 -12.018 1.00 91.56 108 SER A C 1
ATOM 882 O O . SER A 1 108 ? 21.809 10.176 -13.142 1.00 91.56 108 SER A O 1
ATOM 884 N N . LEU A 1 109 ? 20.924 11.686 -11.746 1.00 93.44 109 LEU A N 1
ATOM 885 C CA . LEU A 1 109 ? 20.009 12.246 -12.744 1.00 93.44 109 LEU A CA 1
ATOM 886 C C . LEU A 1 109 ? 20.634 13.405 -13.535 1.00 93.44 109 LEU A C 1
ATOM 888 O O . LEU A 1 109 ? 21.124 14.382 -12.957 1.00 93.44 109 LEU A O 1
ATOM 892 N N . TYR A 1 110 ? 20.538 13.315 -14.864 1.00 96.06 110 TYR A N 1
ATOM 893 C CA . TYR A 1 110 ? 21.005 14.328 -15.811 1.00 96.06 110 TYR A CA 1
ATOM 894 C C . TYR A 1 110 ? 19.988 14.547 -16.927 1.00 96.06 110 TYR A C 1
ATOM 896 O O . TYR A 1 110 ? 19.452 13.585 -17.469 1.00 96.06 110 TYR A O 1
ATOM 904 N N . GLY A 1 111 ? 19.732 15.793 -17.319 1.00 96.06 111 GLY A N 1
ATOM 905 C CA . GLY A 1 111 ? 18.818 16.070 -18.432 1.00 96.06 111 GLY A CA 1
ATOM 906 C C . GLY A 1 111 ? 18.269 17.485 -18.444 1.00 96.06 111 GLY A C 1
ATOM 907 O O . GLY A 1 111 ? 18.875 18.399 -17.886 1.00 96.06 111 GLY A O 1
ATOM 908 N N . TRP A 1 112 ? 17.108 17.668 -19.070 1.00 95.81 112 TRP A N 1
ATOM 909 C CA . TRP A 1 112 ? 16.497 18.977 -19.272 1.00 95.81 112 TRP A CA 1
ATOM 910 C C . TRP A 1 112 ? 15.008 18.997 -18.962 1.00 95.81 112 TRP A C 1
ATOM 912 O O . TRP A 1 112 ? 14.258 18.117 -19.364 1.00 95.81 112 TRP A O 1
ATOM 922 N N . TRP A 1 113 ? 14.591 20.069 -18.297 1.00 92.44 113 TRP A N 1
ATOM 923 C CA . TRP A 1 113 ? 13.212 20.468 -18.053 1.00 92.44 113 TRP A CA 1
ATOM 924 C C . TRP A 1 113 ? 12.807 21.525 -19.084 1.00 92.44 113 TRP A C 1
ATOM 926 O O . TRP A 1 113 ? 13.018 22.729 -18.890 1.00 92.44 113 TRP A O 1
ATOM 936 N N . GLY A 1 114 ? 12.239 21.079 -20.202 1.00 91.50 114 GLY A N 1
ATOM 937 C CA . GLY A 1 114 ? 12.103 21.914 -21.395 1.00 91.50 114 GLY A CA 1
ATOM 938 C C . GLY A 1 114 ? 13.468 22.331 -21.969 1.00 91.50 114 GLY A C 1
ATOM 939 O O . GLY A 1 114 ? 14.438 21.599 -21.833 1.00 91.50 114 GLY A O 1
ATOM 940 N N . LEU A 1 115 ? 13.576 23.508 -22.598 1.00 90.56 115 LEU A N 1
ATOM 941 C CA . LEU A 1 115 ? 14.857 23.990 -23.162 1.00 90.56 115 LEU A CA 1
ATOM 942 C C . LEU A 1 115 ? 15.640 24.942 -22.252 1.00 90.56 115 LEU A C 1
ATOM 944 O O . LEU A 1 115 ? 16.758 25.317 -22.579 1.00 90.56 115 LEU A O 1
ATOM 948 N N . ASN A 1 116 ? 15.073 25.381 -21.132 1.00 90.38 116 ASN A N 1
ATOM 949 C CA . ASN A 1 116 ? 15.640 26.465 -20.324 1.00 90.38 116 ASN A CA 1
ATOM 950 C C . ASN A 1 116 ? 15.953 26.073 -18.880 1.00 90.38 116 ASN A C 1
ATOM 952 O O . ASN A 1 116 ? 16.222 26.923 -18.032 1.00 90.38 116 ASN A O 1
ATOM 956 N N . SER A 1 117 ? 15.878 24.798 -18.539 1.00 92.12 117 SER A N 1
ATOM 957 C CA . SER A 1 117 ? 16.320 24.310 -17.240 1.00 92.12 117 SER A CA 1
ATOM 958 C C . SER A 1 117 ? 16.958 22.953 -17.437 1.00 92.12 117 SER A C 1
ATOM 960 O O . SER A 1 117 ? 16.453 22.145 -18.208 1.00 92.12 117 SER A O 1
ATOM 962 N N . PHE A 1 118 ? 18.082 22.724 -16.780 1.00 94.00 118 PHE A N 1
ATOM 963 C CA . PHE A 1 118 ? 18.825 21.479 -16.883 1.00 94.00 118 PHE A CA 1
ATOM 964 C C . PHE A 1 118 ? 19.141 20.939 -15.496 1.00 94.00 118 PHE A C 1
ATOM 966 O O . PHE A 1 118 ? 19.202 21.691 -14.525 1.00 94.00 118 PHE A O 1
ATOM 973 N N . VAL A 1 119 ? 19.281 19.625 -15.407 1.00 93.50 119 VAL A N 1
ATOM 974 C CA . VAL A 1 119 ? 19.590 18.898 -14.180 1.00 93.50 119 VAL A CA 1
ATOM 975 C C . VAL A 1 119 ? 20.994 18.340 -14.322 1.00 93.50 119 VAL A C 1
ATOM 977 O O . VAL A 1 119 ? 21.282 17.642 -15.294 1.00 93.50 119 VAL A O 1
ATOM 980 N N . ILE A 1 120 ? 21.862 18.672 -13.369 1.00 93.62 120 ILE A N 1
ATOM 981 C CA . ILE A 1 120 ? 23.219 18.131 -13.259 1.00 93.62 120 ILE A CA 1
ATOM 982 C C . ILE A 1 120 ? 23.373 17.635 -11.832 1.00 93.62 120 ILE A C 1
ATOM 984 O O . ILE A 1 120 ? 23.221 18.416 -10.889 1.00 93.62 120 ILE A O 1
ATOM 988 N N . ASN A 1 121 ? 23.690 16.352 -11.670 1.00 90.75 121 ASN A N 1
ATOM 989 C CA . ASN A 1 121 ? 23.833 15.725 -10.357 1.00 90.75 121 ASN A CA 1
ATOM 990 C C . ASN A 1 121 ? 22.592 15.898 -9.468 1.00 90.75 121 ASN A C 1
ATOM 992 O O . ASN A 1 121 ? 22.715 16.270 -8.300 1.00 90.75 121 ASN A O 1
ATOM 996 N N . GLY A 1 122 ? 21.398 15.722 -10.041 1.00 85.56 122 GLY A N 1
ATOM 997 C CA . GLY A 1 122 ? 20.126 15.905 -9.329 1.00 85.56 122 GLY A CA 1
ATOM 998 C C . GLY A 1 122 ? 19.747 17.358 -9.019 1.00 85.56 122 GLY A C 1
ATOM 999 O O . GLY A 1 122 ? 18.621 17.619 -8.604 1.00 85.56 122 GLY A O 1
ATOM 1000 N N . LYS A 1 123 ? 20.639 18.330 -9.265 1.00 91.06 123 LYS A N 1
ATOM 1001 C CA . LYS A 1 123 ? 20.392 19.752 -8.995 1.00 91.06 123 LYS A CA 1
ATOM 1002 C C . LYS A 1 123 ? 19.879 20.473 -10.232 1.00 91.06 123 LYS A C 1
ATOM 1004 O O . LYS A 1 123 ? 20.498 20.419 -11.296 1.00 91.06 123 LYS A O 1
ATOM 1009 N N . VAL A 1 124 ? 18.778 21.203 -10.072 1.00 92.88 124 VAL A N 1
ATOM 1010 C CA . VAL A 1 124 ? 18.179 22.009 -11.141 1.00 92.88 124 VAL A CA 1
ATOM 1011 C C . VAL A 1 124 ? 18.923 23.336 -11.287 1.00 92.88 124 VAL A C 1
ATOM 1013 O O . VAL A 1 124 ? 19.038 24.115 -10.344 1.00 92.88 124 VAL A O 1
ATOM 1016 N N . GLN A 1 125 ? 19.363 23.641 -12.504 1.00 93.44 125 GLN A N 1
ATOM 1017 C CA . GLN A 1 125 ? 19.897 24.942 -12.892 1.00 93.44 125 GLN A CA 1
ATOM 1018 C C . GLN A 1 125 ? 18.977 25.580 -13.936 1.00 93.44 125 GLN A C 1
ATOM 1020 O O . GLN A 1 125 ? 18.541 24.934 -14.892 1.00 93.44 125 GLN A O 1
ATOM 1025 N N . ARG A 1 126 ? 18.642 26.860 -13.744 1.00 92.62 126 ARG A N 1
ATOM 1026 C CA . ARG A 1 126 ? 17.751 27.608 -14.642 1.00 92.62 126 ARG A CA 1
ATOM 1027 C C . ARG A 1 126 ? 18.569 28.495 -15.580 1.00 92.62 126 ARG A C 1
ATOM 1029 O O . ARG A 1 126 ? 19.385 29.289 -15.125 1.00 92.62 126 ARG A O 1
ATOM 1036 N N . SER A 1 127 ? 18.301 28.392 -16.879 1.00 90.00 127 SER A N 1
ATOM 1037 C CA . SER A 1 127 ? 18.738 29.349 -17.899 1.00 90.00 127 SER A CA 1
ATOM 1038 C C . SER A 1 127 ? 17.722 30.493 -18.010 1.00 90.00 127 SER A C 1
ATOM 1040 O O . SER A 1 127 ? 16.530 30.308 -17.753 1.00 90.00 127 SER A O 1
ATOM 1042 N N . LYS A 1 128 ? 18.185 31.681 -18.418 1.00 89.44 128 LYS A N 1
ATOM 1043 C CA . LYS A 1 128 ? 17.327 32.850 -18.703 1.00 89.44 128 LYS A CA 1
ATOM 1044 C C . LYS A 1 128 ? 16.535 32.715 -20.007 1.00 89.44 128 LYS A C 1
ATOM 1046 O O . LYS A 1 128 ? 15.688 33.555 -20.300 1.00 89.44 128 LYS A O 1
ATOM 1051 N N . GLU A 1 129 ? 16.823 31.700 -20.811 1.00 87.50 129 GLU A N 1
ATOM 1052 C CA . GLU A 1 129 ? 16.166 31.508 -22.099 1.00 87.50 129 GLU A CA 1
ATOM 1053 C C . GLU A 1 129 ? 14.692 31.115 -21.929 1.00 87.50 129 GLU A C 1
ATOM 1055 O O . GLU A 1 129 ? 14.271 30.551 -20.913 1.00 87.50 129 GLU A O 1
ATOM 1060 N N . LYS A 1 130 ? 13.876 31.418 -22.939 1.00 86.69 130 LYS A N 1
ATOM 1061 C CA . LYS A 1 130 ? 12.469 31.013 -22.955 1.00 86.69 130 LYS A CA 1
ATOM 1062 C C . LYS A 1 130 ? 12.353 29.527 -23.299 1.00 86.69 130 LYS A C 1
ATOM 1064 O O . LYS A 1 130 ? 13.201 28.960 -23.989 1.00 86.69 130 LYS A O 1
ATOM 1069 N N . ASN A 1 131 ? 11.319 28.883 -22.760 1.00 81.75 131 ASN A N 1
ATOM 1070 C CA . ASN A 1 131 ? 10.994 27.515 -23.133 1.00 81.75 131 ASN A CA 1
ATOM 1071 C C . ASN A 1 131 ? 10.095 27.528 -24.367 1.00 81.75 131 ASN A C 1
ATOM 1073 O O . ASN A 1 131 ? 8.920 27.874 -24.260 1.00 81.75 131 ASN A O 1
ATOM 1077 N N . ASP A 1 132 ? 10.641 27.107 -25.500 1.00 88.00 132 ASP A N 1
ATOM 1078 C CA . ASP A 1 132 ? 9.945 27.231 -26.778 1.00 88.00 132 ASP A CA 1
ATOM 1079 C C . ASP A 1 132 ? 9.237 25.956 -27.228 1.00 88.00 132 ASP A C 1
ATOM 1081 O O . ASP A 1 132 ? 8.603 25.997 -28.272 1.00 88.00 132 ASP A O 1
ATOM 1085 N N . ILE A 1 133 ? 9.307 24.851 -26.481 1.00 93.38 133 ILE A N 1
ATOM 1086 C CA . ILE A 1 133 ? 8.704 23.569 -26.881 1.00 93.38 133 ILE A CA 1
ATOM 1087 C C . ILE A 1 133 ? 7.174 23.676 -27.005 1.00 93.38 133 ILE A C 1
ATOM 1089 O O . ILE A 1 133 ? 6.504 24.162 -26.097 1.00 93.38 133 ILE A O 1
ATOM 1093 N N . LYS A 1 134 ? 6.595 23.173 -28.091 1.00 95.00 134 LYS A N 1
ATOM 1094 C CA . LYS A 1 134 ? 5.156 23.155 -28.387 1.00 95.00 134 LYS A CA 1
ATOM 1095 C C . LYS A 1 134 ? 4.660 21.725 -28.613 1.00 95.00 134 LYS A C 1
ATOM 1097 O O . LYS A 1 134 ? 5.448 20.789 -28.707 1.00 95.00 134 LYS A O 1
ATOM 1102 N N . ASN A 1 135 ? 3.339 21.569 -28.702 1.00 95.56 135 ASN A N 1
ATOM 1103 C CA . ASN A 1 135 ? 2.740 20.318 -29.165 1.00 95.56 135 ASN A CA 1
ATOM 1104 C C . ASN A 1 135 ? 3.263 19.991 -30.567 1.00 95.56 135 ASN A C 1
ATOM 1106 O O . ASN A 1 135 ? 3.412 20.888 -31.397 1.00 95.56 135 ASN A O 1
ATOM 1110 N N . TYR A 1 136 ? 3.500 18.708 -30.797 1.00 96.12 136 TYR A N 1
ATOM 1111 C CA . TYR A 1 136 ? 4.064 18.098 -31.994 1.00 96.12 136 TYR A CA 1
ATOM 1112 C C . TYR A 1 136 ? 5.508 18.492 -32.321 1.00 96.12 136 TYR A C 1
ATOM 1114 O O . TYR A 1 136 ? 6.012 18.089 -33.365 1.00 96.12 136 TYR A O 1
ATOM 1122 N N . ASP A 1 137 ? 6.205 19.216 -31.437 1.00 96.94 137 ASP A N 1
ATOM 1123 C CA . ASP A 1 137 ? 7.645 19.406 -31.601 1.00 96.94 137 ASP A CA 1
ATOM 1124 C C . ASP A 1 137 ? 8.382 18.068 -31.448 1.00 96.94 137 ASP A C 1
ATOM 1126 O O . ASP A 1 137 ? 8.037 17.225 -30.609 1.00 96.94 137 ASP A O 1
ATOM 1130 N N . GLU A 1 138 ? 9.429 17.909 -32.256 1.00 97.56 138 GLU A N 1
ATOM 1131 C CA . GLU A 1 138 ? 10.320 16.757 -32.222 1.00 97.56 138 GLU A CA 1
ATOM 1132 C C . GLU A 1 138 ? 11.630 17.084 -31.502 1.00 97.56 138 GLU A C 1
ATOM 1134 O O . GLU A 1 138 ? 12.242 18.143 -31.704 1.00 97.56 138 GLU A O 1
ATOM 1139 N N . LEU A 1 139 ? 12.079 16.134 -30.682 1.00 97.56 139 LEU A N 1
ATOM 1140 C CA . LEU A 1 139 ? 13.337 16.180 -29.945 1.00 97.56 139 LEU A CA 1
ATOM 1141 C C . LEU A 1 139 ? 14.206 14.975 -30.306 1.00 97.56 139 LEU A C 1
ATOM 1143 O O . LEU A 1 139 ? 13.690 13.864 -30.395 1.00 97.56 139 LEU A O 1
ATOM 1147 N N . THR A 1 140 ? 15.522 15.158 -30.407 1.00 97.81 140 THR A N 1
ATOM 1148 C CA . THR A 1 140 ? 16.479 14.038 -30.362 1.00 97.81 140 THR A CA 1
ATOM 1149 C C . THR A 1 140 ? 17.291 14.110 -29.080 1.00 97.81 140 THR A C 1
ATOM 1151 O O . THR A 1 140 ? 18.032 15.071 -28.878 1.00 97.81 140 THR A O 1
ATOM 1154 N N . LEU A 1 141 ? 17.210 13.078 -28.242 1.00 97.88 141 LEU A N 1
ATOM 1155 C CA . LEU A 1 141 ? 18.177 12.849 -27.173 1.00 97.88 141 LEU A CA 1
ATOM 1156 C C . LEU A 1 141 ? 19.331 12.011 -27.730 1.00 97.88 141 LEU A C 1
ATOM 1158 O O . LEU A 1 141 ? 19.124 10.894 -28.202 1.00 97.88 141 LEU A O 1
ATOM 1162 N N . ILE A 1 142 ? 20.539 12.562 -27.682 1.00 97.94 142 ILE A N 1
ATOM 1163 C CA . ILE A 1 142 ? 21.758 11.941 -28.197 1.00 97.94 142 ILE A CA 1
ATOM 1164 C C . ILE A 1 142 ? 22.614 11.513 -27.007 1.00 97.94 142 ILE A C 1
ATOM 1166 O O . ILE A 1 142 ? 23.085 12.353 -26.242 1.00 97.94 142 ILE A O 1
ATOM 1170 N N . LEU A 1 143 ? 22.839 10.211 -26.856 1.00 97.44 143 LEU A N 1
ATOM 1171 C CA . LEU A 1 143 ? 23.649 9.636 -25.785 1.00 97.44 143 LEU A CA 1
ATOM 1172 C C . LEU A 1 143 ? 25.027 9.282 -26.337 1.00 97.44 143 LEU A C 1
ATOM 1174 O O . LEU A 1 143 ? 25.160 8.302 -27.065 1.00 97.44 143 LEU A O 1
ATOM 1178 N N . LYS A 1 144 ? 26.057 10.063 -26.001 1.00 97.12 144 LYS A N 1
ATOM 1179 C CA . LYS A 1 144 ? 27.451 9.812 -26.396 1.00 97.12 144 LYS A CA 1
ATOM 1180 C C . LYS A 1 144 ? 28.185 9.144 -25.240 1.00 97.12 144 LYS A C 1
ATOM 1182 O O . LYS A 1 144 ? 28.973 9.791 -24.548 1.00 97.12 144 LYS A O 1
ATOM 1187 N N . CYS A 1 145 ? 27.920 7.859 -25.020 1.00 95.50 145 CYS A N 1
ATOM 1188 C CA . CYS A 1 145 ? 28.467 7.107 -23.888 1.00 95.50 145 CYS A CA 1
ATOM 1189 C C . CYS A 1 145 ? 30.003 7.159 -23.861 1.00 95.50 145 CYS A C 1
ATOM 1191 O O . CYS A 1 145 ? 30.588 7.446 -22.821 1.00 95.50 145 CYS A O 1
ATOM 1193 N N . ASP A 1 146 ? 30.657 7.023 -25.018 1.00 94.12 146 ASP A N 1
ATOM 1194 C CA . ASP A 1 146 ? 32.129 7.049 -25.110 1.00 94.12 146 ASP A CA 1
ATOM 1195 C C . ASP A 1 146 ? 32.740 8.411 -24.739 1.00 94.12 146 ASP A C 1
ATOM 1197 O O . ASP A 1 146 ? 33.901 8.493 -24.350 1.00 94.12 146 ASP A O 1
ATOM 1201 N N . HIS A 1 147 ? 31.954 9.486 -24.854 1.00 95.88 147 HIS A N 1
ATOM 1202 C CA . HIS A 1 147 ? 32.369 10.852 -24.522 1.00 95.88 147 HIS A CA 1
ATOM 1203 C C . HIS A 1 147 ? 31.795 11.325 -23.183 1.00 95.88 147 HIS A C 1
ATOM 1205 O O . HIS A 1 147 ? 31.980 12.487 -22.832 1.00 95.88 147 HIS A O 1
ATOM 1211 N N . GLN A 1 148 ? 31.078 10.454 -22.461 1.00 97.06 148 GLN A N 1
ATOM 1212 C CA . GLN A 1 148 ? 30.421 10.776 -21.192 1.00 97.06 148 GLN A CA 1
ATOM 1213 C C . GLN A 1 148 ? 29.569 12.050 -21.310 1.00 97.06 148 GLN A C 1
ATOM 1215 O O . GLN A 1 148 ? 29.644 12.960 -20.490 1.00 97.06 148 GLN A O 1
ATOM 1220 N N . GLN A 1 149 ? 28.790 12.147 -22.387 1.00 97.88 149 GLN A N 1
ATOM 1221 C CA . GLN A 1 149 ? 28.030 13.345 -22.729 1.00 97.88 149 GLN A CA 1
ATOM 1222 C C . GLN A 1 149 ? 26.633 12.973 -23.220 1.00 97.88 149 GLN A C 1
ATOM 1224 O O . GLN A 1 149 ? 26.450 11.972 -23.916 1.00 97.88 149 GLN A O 1
ATOM 1229 N N . ILE A 1 150 ? 25.659 13.825 -22.912 1.00 98.06 150 ILE A N 1
ATOM 1230 C CA . ILE A 1 150 ? 24.340 13.811 -23.542 1.00 98.06 150 ILE A CA 1
ATOM 1231 C C . ILE A 1 150 ? 24.094 15.128 -24.274 1.00 98.06 150 ILE A C 1
ATOM 1233 O O . ILE A 1 150 ? 24.556 16.192 -23.850 1.00 98.06 150 ILE A O 1
ATOM 1237 N N . GLU A 1 151 ? 23.354 15.066 -25.375 1.00 97.94 151 GLU A N 1
ATOM 1238 C CA . GLU A 1 151 ? 22.898 16.241 -26.115 1.00 97.94 151 GLU A CA 1
ATOM 1239 C C . GLU A 1 151 ? 21.385 16.167 -26.352 1.00 97.94 151 GLU A C 1
ATOM 1241 O O . GLU A 1 151 ? 20.835 15.079 -26.503 1.00 97.94 151 GLU A O 1
ATOM 1246 N N . LEU A 1 152 ? 20.709 17.315 -26.381 1.00 97.62 152 LEU A N 1
ATOM 1247 C CA . LEU A 1 152 ? 19.289 17.417 -26.717 1.00 97.62 152 LEU A CA 1
ATOM 1248 C C . LEU A 1 152 ? 19.118 18.394 -27.877 1.00 97.62 152 LEU A C 1
ATOM 1250 O O . LEU A 1 152 ? 19.409 19.585 -27.745 1.00 97.62 152 LEU A O 1
ATOM 1254 N N . GLU A 1 153 ? 18.659 17.881 -29.011 1.00 97.12 153 GLU A N 1
ATOM 1255 C CA . GLU A 1 153 ? 18.380 18.659 -30.213 1.00 97.12 153 GLU A CA 1
ATOM 1256 C C . GLU A 1 153 ? 16.880 18.927 -30.333 1.00 97.12 153 GLU A C 1
ATOM 1258 O O . GLU A 1 153 ? 16.073 17.999 -30.328 1.00 97.12 153 GLU A O 1
ATOM 1263 N N . HIS A 1 154 ? 16.504 20.197 -30.475 1.00 97.00 154 HIS A N 1
ATOM 1264 C CA . HIS A 1 154 ? 15.133 20.602 -30.769 1.00 97.00 154 HIS A CA 1
ATOM 1265 C C . HIS A 1 154 ? 14.982 20.906 -32.263 1.00 97.00 154 HIS A C 1
ATOM 1267 O O . HIS A 1 154 ? 15.505 21.911 -32.757 1.00 97.00 154 HIS A O 1
ATOM 1273 N N . HIS A 1 155 ? 14.239 20.068 -32.991 1.00 96.00 155 HIS A N 1
ATOM 1274 C CA . HIS A 1 155 ? 14.233 20.076 -34.462 1.00 96.00 155 HIS A CA 1
ATOM 1275 C C . HIS A 1 155 ? 13.675 21.352 -35.076 1.00 96.00 155 HIS A C 1
ATOM 1277 O O . HIS A 1 155 ? 14.186 21.801 -36.104 1.00 96.00 155 HIS A O 1
ATOM 1283 N N . ARG A 1 156 ? 12.659 21.959 -34.453 1.00 95.44 156 ARG A N 1
ATOM 1284 C CA . ARG A 1 156 ? 12.017 23.171 -34.983 1.00 95.44 156 ARG A CA 1
ATOM 1285 C C . ARG A 1 156 ? 12.880 24.419 -34.818 1.00 95.44 156 ARG A C 1
ATOM 1287 O O . ARG A 1 156 ? 12.888 25.270 -35.697 1.00 95.44 156 ARG A O 1
ATOM 1294 N N . THR A 1 157 ? 13.597 24.551 -33.702 1.00 95.50 157 THR A N 1
ATOM 1295 C CA . THR A 1 157 ? 14.459 25.729 -33.450 1.00 95.50 157 THR A CA 1
ATOM 1296 C C . THR A 1 157 ? 15.922 25.486 -33.806 1.00 95.50 157 THR A C 1
ATOM 1298 O O . THR A 1 157 ? 16.722 26.408 -33.686 1.00 95.50 157 THR A O 1
ATOM 1301 N N . LYS A 1 158 ? 16.282 24.258 -34.214 1.00 95.44 158 LYS A N 1
ATOM 1302 C CA . LYS A 1 158 ? 17.662 23.815 -34.495 1.00 95.44 158 LYS A CA 1
ATOM 1303 C C . LYS A 1 158 ? 18.628 24.056 -33.336 1.00 95.44 158 LYS A C 1
ATOM 1305 O O . LYS A 1 158 ? 19.833 24.206 -33.518 1.00 95.44 158 LYS A O 1
ATOM 1310 N N . ARG A 1 159 ? 18.092 24.103 -32.119 1.00 95.19 159 ARG A N 1
ATOM 1311 C CA . ARG A 1 159 ? 18.866 24.365 -30.914 1.00 95.19 159 ARG A CA 1
ATOM 1312 C C . ARG A 1 159 ? 19.433 23.052 -30.388 1.00 95.19 159 ARG A C 1
ATOM 1314 O O . ARG A 1 159 ? 18.680 22.103 -30.186 1.00 95.19 159 ARG A O 1
ATOM 1321 N N . LEU A 1 160 ? 20.740 23.030 -30.138 1.00 96.62 160 LEU A N 1
ATOM 1322 C CA . LEU A 1 160 ? 21.460 21.880 -29.596 1.00 96.62 160 LEU A CA 1
ATOM 1323 C C . LEU A 1 160 ? 21.985 22.203 -28.196 1.00 96.62 160 LEU A C 1
ATOM 1325 O O . LEU A 1 160 ? 22.796 23.113 -28.022 1.00 96.62 160 LEU A O 1
ATOM 1329 N N . LEU A 1 161 ? 21.526 21.451 -27.203 1.00 96.31 161 LEU A N 1
ATOM 1330 C CA . LEU A 1 161 ? 21.973 21.542 -25.814 1.00 96.31 161 LEU A CA 1
ATOM 1331 C C . LEU A 1 161 ? 22.941 20.411 -25.508 1.00 96.31 161 LEU A C 1
ATOM 1333 O O . LEU A 1 161 ? 22.767 19.314 -26.024 1.00 96.31 161 LEU A O 1
ATOM 1337 N N . LYS A 1 162 ? 23.943 20.659 -24.662 1.00 97.69 162 LYS A N 1
ATOM 1338 C CA . LYS A 1 162 ? 24.972 19.669 -24.314 1.00 97.69 162 LYS A CA 1
ATOM 1339 C C . LYS A 1 162 ? 25.214 19.643 -22.812 1.00 97.69 162 LYS A C 1
ATOM 1341 O O . LYS A 1 162 ? 25.302 20.704 -22.200 1.00 97.69 162 LYS A O 1
ATOM 1346 N N . LEU A 1 163 ? 25.360 18.449 -22.245 1.00 97.25 163 LEU A N 1
ATOM 1347 C CA . LEU A 1 163 ? 25.723 18.232 -20.845 1.00 97.25 163 LEU A CA 1
ATOM 1348 C C . LEU A 1 163 ? 26.801 17.153 -20.741 1.00 97.25 163 LEU A C 1
ATOM 1350 O O . LEU A 1 163 ? 26.620 16.042 -21.237 1.00 97.25 163 LEU A O 1
ATOM 1354 N N . SER A 1 164 ? 27.910 17.486 -20.083 1.00 97.44 164 SER A N 1
ATOM 1355 C CA . SER A 1 164 ? 28.924 16.508 -19.679 1.00 97.44 164 SER A CA 1
ATOM 1356 C C . SER A 1 164 ? 28.466 15.779 -18.415 1.00 97.44 164 SER A C 1
ATOM 1358 O O . SER A 1 164 ? 27.912 16.404 -17.509 1.00 97.44 164 SER A O 1
ATOM 1360 N N . ILE A 1 165 ? 28.698 14.472 -18.362 1.00 96.38 165 ILE A N 1
ATOM 1361 C CA . ILE A 1 165 ? 28.256 13.575 -17.295 1.00 96.38 165 ILE A CA 1
ATOM 1362 C C . ILE A 1 165 ? 29.454 13.183 -16.437 1.00 96.38 165 ILE A C 1
ATOM 1364 O O . ILE A 1 165 ? 30.453 12.683 -16.949 1.00 96.38 165 ILE A O 1
ATOM 1368 N N . ASP A 1 166 ? 29.339 13.357 -15.124 1.00 96.62 166 ASP A N 1
ATOM 1369 C CA . ASP A 1 166 ? 30.280 12.773 -14.175 1.00 96.62 166 ASP A CA 1
ATOM 1370 C C . ASP A 1 166 ? 29.905 11.304 -13.936 1.00 96.62 166 ASP A C 1
ATOM 1372 O O . ASP A 1 166 ? 28.961 10.993 -13.206 1.00 96.62 166 ASP A O 1
ATOM 1376 N N . ILE A 1 167 ? 30.646 10.385 -14.559 1.00 95.81 167 ILE A N 1
ATOM 1377 C CA . ILE A 1 167 ? 30.396 8.940 -14.445 1.00 95.81 167 ILE A CA 1
ATOM 1378 C C . ILE A 1 167 ? 30.606 8.386 -13.031 1.00 95.81 167 ILE A C 1
ATOM 1380 O O . ILE A 1 167 ? 30.160 7.276 -12.752 1.00 95.81 167 ILE A O 1
ATOM 1384 N N . THR A 1 168 ? 31.262 9.130 -12.134 1.00 94.69 168 THR A N 1
ATOM 1385 C CA . THR A 1 168 ? 31.373 8.724 -10.725 1.00 94.69 168 THR A CA 1
ATOM 1386 C C . THR A 1 168 ? 30.044 8.889 -9.989 1.00 94.69 168 THR A C 1
ATOM 1388 O O . THR A 1 168 ? 29.772 8.156 -9.040 1.00 94.69 168 THR A O 1
ATOM 1391 N N . LEU A 1 169 ? 29.198 9.811 -10.461 1.00 93.44 169 LEU A N 1
ATOM 1392 C CA . LEU A 1 169 ? 27.872 10.100 -9.918 1.00 93.44 169 LEU A CA 1
ATOM 1393 C C . LEU A 1 169 ? 26.751 9.468 -10.754 1.00 93.44 169 LEU A C 1
ATOM 1395 O O . LEU A 1 169 ? 25.708 9.127 -10.208 1.00 93.44 169 LEU A O 1
ATOM 1399 N N . CYS A 1 170 ? 26.961 9.270 -12.059 1.00 94.69 170 CYS A N 1
ATOM 1400 C CA . CYS A 1 170 ? 26.033 8.590 -12.966 1.00 94.69 170 CYS A CA 1
ATOM 1401 C C . CYS A 1 170 ? 26.741 7.467 -13.758 1.00 94.69 170 CYS A C 1
ATOM 1403 O O . CYS A 1 170 ? 27.027 7.627 -14.953 1.00 94.69 170 CYS A O 1
ATOM 1405 N N . PRO A 1 171 ? 27.086 6.338 -13.106 1.00 95.69 171 PRO A N 1
ATOM 1406 C CA . PRO A 1 171 ? 27.775 5.235 -13.769 1.00 95.69 171 PRO A CA 1
ATOM 1407 C C . PRO A 1 171 ? 26.896 4.510 -14.800 1.00 95.69 171 PRO A C 1
ATOM 1409 O O . PRO A 1 171 ? 25.668 4.473 -14.718 1.00 95.69 171 PRO A O 1
ATOM 1412 N N . PHE A 1 172 ? 27.542 3.870 -15.773 1.00 95.31 172 PHE A N 1
ATOM 1413 C CA . PHE A 1 172 ? 26.866 2.994 -16.731 1.00 95.31 172 PHE A CA 1
ATOM 1414 C C . PHE A 1 172 ? 26.281 1.737 -16.054 1.00 95.31 172 PHE A C 1
ATOM 1416 O O . PHE A 1 172 ? 26.830 1.275 -15.051 1.00 95.31 172 PHE A O 1
ATOM 1423 N N . PRO A 1 173 ? 25.221 1.119 -16.621 1.00 95.94 173 PRO A N 1
ATOM 1424 C CA . PRO A 1 173 ? 24.469 1.548 -17.805 1.00 95.94 173 PRO A CA 1
ATOM 1425 C C . PRO A 1 173 ? 23.494 2.692 -17.518 1.00 95.94 173 PRO A C 1
ATOM 1427 O O . PRO A 1 173 ? 22.780 2.663 -16.509 1.00 95.94 173 PRO A O 1
ATOM 1430 N N . TRP A 1 174 ? 23.376 3.618 -18.469 1.00 96.12 174 TRP A N 1
ATOM 1431 C CA . TRP A 1 174 ? 22.345 4.653 -18.465 1.00 96.12 174 TRP A CA 1
ATOM 1432 C C . TRP A 1 174 ? 21.007 4.116 -18.974 1.00 96.12 174 TRP A C 1
ATOM 1434 O O . TRP A 1 174 ? 20.956 3.236 -19.836 1.00 96.12 174 TRP A O 1
ATOM 1444 N N . LYS A 1 175 ? 19.920 4.686 -18.461 1.00 95.81 175 LYS A N 1
ATOM 1445 C CA . LYS A 1 175 ? 18.550 4.524 -18.955 1.00 95.81 175 LYS A CA 1
ATOM 1446 C C . LYS A 1 175 ? 17.948 5.887 -19.250 1.00 95.81 175 LYS A C 1
ATOM 1448 O O . LYS A 1 175 ? 18.244 6.850 -18.548 1.00 95.81 175 LYS A O 1
ATOM 1453 N N . ILE A 1 176 ? 17.071 5.944 -20.247 1.00 96.62 176 ILE A N 1
ATOM 1454 C CA . ILE A 1 176 ? 16.293 7.146 -20.560 1.00 96.62 176 ILE A CA 1
ATOM 1455 C C . ILE A 1 176 ? 15.252 7.376 -19.472 1.00 96.62 176 ILE A C 1
ATOM 1457 O O . ILE A 1 176 ? 14.622 6.424 -19.009 1.00 96.62 176 ILE A O 1
ATOM 1461 N N . VAL A 1 177 ? 15.056 8.642 -19.116 1.00 95.69 177 VAL A N 1
ATOM 1462 C CA . VAL A 1 177 ? 14.050 9.103 -18.160 1.00 95.69 177 VAL A CA 1
ATOM 1463 C C . VAL A 1 177 ? 13.231 10.217 -18.791 1.00 95.69 177 VAL A C 1
ATOM 1465 O O . VAL A 1 177 ? 13.789 11.176 -19.329 1.00 95.69 177 VAL A O 1
ATOM 1468 N N . VAL A 1 178 ? 11.911 10.102 -18.688 1.00 95.62 178 VAL A N 1
ATOM 1469 C CA . VAL A 1 178 ? 10.949 11.132 -19.084 1.00 95.62 178 VAL A CA 1
ATOM 1470 C C . VAL A 1 178 ? 10.019 11.415 -17.911 1.00 95.62 178 VAL A C 1
ATOM 1472 O O . VAL A 1 178 ? 9.517 10.482 -17.296 1.00 95.62 178 VAL A O 1
ATOM 1475 N N . GLU A 1 179 ? 9.757 12.682 -17.607 1.00 94.75 179 GLU A N 1
ATOM 1476 C CA . GLU A 1 179 ? 8.782 13.074 -16.578 1.00 94.75 179 GLU A CA 1
ATOM 1477 C C . GLU A 1 179 ? 7.680 13.933 -17.196 1.00 94.75 179 GLU A C 1
ATOM 1479 O O . GLU A 1 179 ? 7.968 14.871 -17.947 1.00 94.75 179 GLU A O 1
ATOM 1484 N N . LEU A 1 180 ? 6.420 13.609 -16.892 1.00 94.56 180 LEU A N 1
ATOM 1485 C CA . LEU A 1 180 ? 5.240 14.259 -17.473 1.00 94.56 180 LEU A CA 1
ATOM 1486 C C . LEU A 1 180 ? 4.459 15.010 -16.384 1.00 94.56 180 LEU A C 1
ATOM 1488 O O . LEU A 1 180 ? 3.598 14.421 -15.735 1.00 94.56 180 LEU A O 1
ATOM 1492 N N . PRO A 1 181 ? 4.750 16.291 -16.121 1.00 91.25 181 PRO A N 1
ATOM 1493 C CA . PRO A 1 181 ? 4.224 16.976 -14.943 1.00 91.25 181 PRO A CA 1
ATOM 1494 C C . PRO A 1 181 ? 2.757 17.414 -15.029 1.00 91.25 181 PRO A C 1
ATOM 1496 O O . PRO A 1 181 ? 2.110 17.585 -13.994 1.00 91.25 181 PRO A O 1
ATOM 1499 N N . THR A 1 182 ? 2.204 17.612 -16.227 1.00 91.81 182 THR A N 1
ATOM 1500 C CA . THR A 1 182 ? 0.827 18.098 -16.392 1.00 91.81 182 THR A CA 1
ATOM 1501 C C . THR A 1 182 ? -0.097 16.986 -16.840 1.00 91.81 182 THR A C 1
ATOM 1503 O O . THR A 1 182 ? 0.207 16.236 -17.762 1.00 91.81 182 THR A O 1
ATOM 1506 N N . TYR A 1 183 ? -1.269 16.893 -16.216 1.00 92.50 183 TYR A N 1
ATOM 1507 C CA . TYR A 1 183 ? -2.293 15.943 -16.638 1.00 92.50 183 TYR A CA 1
ATOM 1508 C C . TYR A 1 183 ? -2.593 16.085 -18.139 1.00 92.50 183 TYR A C 1
ATOM 1510 O O . TYR A 1 183 ? -2.890 17.180 -18.620 1.00 92.50 183 TYR A O 1
ATOM 1518 N N . GLY A 1 184 ? -2.534 14.971 -18.869 1.00 92.06 184 GLY A N 1
ATOM 1519 C CA . GLY A 1 184 ? -2.698 14.941 -20.319 1.00 92.06 184 GLY A CA 1
ATOM 1520 C C . GLY A 1 184 ? -1.420 15.173 -21.130 1.00 92.06 184 GLY A C 1
ATOM 1521 O O . GLY A 1 184 ? -1.504 15.066 -22.354 1.00 92.06 184 GLY A O 1
ATOM 1522 N N . ASP A 1 185 ? -0.272 15.444 -20.498 1.00 95.38 185 ASP A N 1
ATOM 1523 C CA . ASP A 1 185 ? 1.038 15.388 -21.158 1.00 95.38 185 ASP A CA 1
ATOM 1524 C C . ASP A 1 185 ? 1.216 14.021 -21.832 1.00 95.38 185 ASP A C 1
ATOM 1526 O O . ASP A 1 185 ? 0.889 12.979 -21.252 1.00 95.38 185 ASP A O 1
ATOM 1530 N N . CYS A 1 186 ? 1.701 14.028 -23.071 1.00 97.12 186 CYS A N 1
ATOM 1531 C CA . CYS A 1 186 ? 1.803 12.855 -23.925 1.00 97.12 186 CYS A CA 1
ATOM 1532 C C . CYS A 1 186 ? 3.061 12.947 -24.789 1.00 97.12 186 CYS A C 1
ATOM 1534 O O . CYS A 1 186 ? 3.231 13.900 -25.553 1.00 97.12 186 CYS A O 1
ATOM 1536 N N . VAL A 1 187 ? 3.936 11.952 -24.659 1.00 97.50 187 VAL A N 1
ATOM 1537 C CA . VAL A 1 187 ? 5.203 11.855 -25.391 1.00 97.50 187 VAL A CA 1
ATOM 1538 C C . VAL A 1 187 ? 5.268 10.508 -26.096 1.00 97.50 187 VAL A C 1
ATOM 1540 O O . VAL A 1 187 ? 4.971 9.472 -25.502 1.00 97.50 187 VAL A O 1
ATOM 1543 N N . ARG A 1 188 ? 5.698 10.531 -27.355 1.00 97.88 188 ARG A N 1
ATOM 1544 C CA . ARG A 1 188 ? 5.896 9.361 -28.209 1.00 97.88 188 ARG A CA 1
ATOM 1545 C C . ARG A 1 188 ? 7.371 9.185 -28.543 1.00 97.88 188 ARG A C 1
ATOM 1547 O O . ARG A 1 188 ? 8.025 10.162 -28.888 1.00 97.88 188 ARG A O 1
ATOM 1554 N N . ILE A 1 189 ? 7.879 7.957 -28.519 1.00 97.38 189 ILE A N 1
ATOM 1555 C CA . ILE A 1 189 ? 9.149 7.586 -29.158 1.00 97.38 189 ILE A CA 1
ATOM 1556 C C . ILE A 1 189 ? 8.857 7.261 -30.623 1.00 97.38 189 ILE A C 1
ATOM 1558 O O . ILE A 1 189 ? 8.056 6.373 -30.906 1.00 97.38 189 ILE A O 1
ATOM 1562 N N . ILE A 1 190 ? 9.485 7.987 -31.551 1.00 95.75 190 ILE A N 1
ATOM 1563 C CA . ILE A 1 190 ? 9.262 7.804 -32.995 1.00 95.75 190 ILE A CA 1
ATOM 1564 C C . ILE A 1 190 ? 10.246 6.780 -33.569 1.00 95.75 190 ILE A C 1
ATOM 1566 O O . ILE A 1 190 ? 9.863 5.909 -34.344 1.00 95.75 190 ILE A O 1
ATOM 1570 N N . ARG A 1 191 ? 11.531 6.892 -33.207 1.00 92.19 191 ARG A N 1
ATOM 1571 C CA . ARG A 1 191 ? 12.607 6.019 -33.701 1.00 92.19 191 ARG A CA 1
ATOM 1572 C C . ARG A 1 191 ? 13.840 6.080 -32.800 1.00 92.19 191 ARG A C 1
ATOM 1574 O O . ARG A 1 191 ? 14.055 7.074 -32.102 1.00 92.19 191 ARG A O 1
ATOM 1581 N N . SER A 1 192 ? 14.682 5.052 -32.879 1.00 87.50 192 SER A N 1
ATOM 1582 C CA . SER A 1 192 ? 16.013 5.049 -32.267 1.00 87.50 192 SER A CA 1
ATOM 1583 C C . SER A 1 192 ? 17.059 4.384 -33.156 1.00 87.50 192 SER A C 1
ATOM 1585 O O . SER A 1 192 ? 16.770 3.396 -33.830 1.00 87.50 192 SER A O 1
ATOM 1587 N N . SER A 1 193 ? 18.280 4.916 -33.156 1.00 88.94 193 SER A N 1
ATOM 1588 C CA . SER A 1 193 ? 19.385 4.424 -33.985 1.00 88.94 193 SER A CA 1
ATOM 1589 C C . SER A 1 193 ? 20.724 4.457 -33.247 1.00 88.94 193 SER A C 1
ATOM 1591 O O . SER A 1 193 ? 20.934 5.264 -32.338 1.00 88.94 193 SER A O 1
ATOM 1593 N N . HIS A 1 194 ? 21.635 3.565 -33.643 1.00 81.44 194 HIS A N 1
ATOM 1594 C CA . HIS A 1 194 ? 22.992 3.468 -33.107 1.00 81.44 194 HIS A CA 1
ATOM 1595 C C . HIS A 1 194 ? 24.033 3.625 -34.218 1.00 81.44 194 HIS A C 1
ATOM 1597 O O . HIS A 1 194 ? 23.896 3.015 -35.278 1.00 81.44 194 HIS A O 1
ATOM 1603 N N . MET A 1 195 ? 25.086 4.408 -33.966 1.00 75.88 195 MET A N 1
ATOM 1604 C CA . MET A 1 195 ? 26.165 4.640 -34.933 1.00 75.88 195 MET A CA 1
ATOM 1605 C C . MET A 1 195 ? 27.510 4.144 -34.382 1.00 75.88 195 MET A C 1
ATOM 1607 O O . MET A 1 195 ? 28.015 4.678 -33.393 1.00 75.88 195 MET A O 1
ATOM 1611 N N . PHE A 1 196 ? 28.118 3.148 -35.036 1.00 65.31 196 PHE A N 1
ATOM 1612 C CA . PHE A 1 196 ? 29.482 2.697 -34.738 1.00 65.31 196 PHE A CA 1
ATOM 1613 C C . PHE A 1 196 ? 30.504 3.519 -35.540 1.00 65.31 196 PHE A C 1
ATOM 1615 O O . PHE A 1 196 ? 30.408 3.616 -36.760 1.00 65.31 196 PHE A O 1
ATOM 1622 N N . LYS A 1 197 ? 31.522 4.087 -34.879 1.00 48.03 197 LYS A N 1
ATOM 1623 C CA . LYS A 1 197 ? 32.700 4.647 -35.565 1.00 48.03 197 LYS A CA 1
ATOM 1624 C C . LYS A 1 197 ? 33.771 3.565 -35.712 1.00 48.03 197 LYS A C 1
ATOM 1626 O O . LYS A 1 197 ? 34.279 3.077 -34.706 1.00 48.03 197 LYS A O 1
ATOM 1631 N N . MET A 1 198 ? 34.152 3.224 -36.943 1.00 42.72 198 MET A N 1
ATOM 1632 C CA . MET A 1 198 ? 35.347 2.413 -37.207 1.00 42.72 198 MET A CA 1
ATOM 1633 C C . MET A 1 198 ? 36.614 3.283 -37.202 1.00 42.72 198 MET A C 1
ATOM 1635 O O . MET A 1 198 ? 36.628 4.368 -37.780 1.00 42.72 198 MET A O 1
ATOM 1639 N N . ALA A 1 199 ? 37.673 2.814 -36.533 1.00 39.25 199 ALA A N 1
ATOM 1640 C CA . ALA A 1 199 ? 38.957 3.508 -36.414 1.00 39.25 199 ALA A CA 1
ATOM 1641 C C . ALA A 1 199 ? 39.979 3.043 -37.471 1.00 39.25 199 ALA A C 1
ATOM 1643 O O . ALA A 1 199 ? 40.014 1.879 -37.865 1.00 39.25 199 ALA A O 1
ATOM 1644 N N . THR A 1 200 ? 40.808 3.990 -37.909 1.00 44.50 200 THR A N 1
ATOM 1645 C CA . THR A 1 200 ? 41.765 3.943 -39.023 1.00 44.50 200 THR A CA 1
ATOM 1646 C C . THR A 1 200 ? 42.994 3.057 -38.758 1.00 44.50 200 THR A C 1
ATOM 1648 O O . THR A 1 200 ? 43.508 2.981 -37.645 1.00 44.50 200 THR A O 1
ATOM 1651 N N . ILE A 1 201 ? 43.473 2.410 -39.826 1.00 35.75 201 ILE A N 1
ATOM 1652 C CA . ILE A 1 201 ? 44.482 1.337 -39.873 1.00 35.75 201 ILE A CA 1
ATOM 1653 C C . ILE A 1 201 ? 45.870 1.789 -39.375 1.00 35.75 201 ILE A C 1
ATOM 1655 O O . ILE A 1 201 ? 46.475 2.698 -39.939 1.00 35.75 201 ILE A O 1
ATOM 1659 N N . THR A 1 202 ? 46.412 1.087 -38.374 1.00 48.19 202 THR A N 1
ATOM 1660 C CA . THR A 1 202 ? 47.805 1.175 -37.904 1.00 48.19 202 THR A CA 1
ATOM 1661 C C . THR A 1 202 ? 48.636 -0.050 -38.313 1.00 48.19 202 THR A C 1
ATOM 1663 O O . THR A 1 202 ? 48.122 -1.105 -38.680 1.00 48.19 202 THR A O 1
ATOM 1666 N N . VAL A 1 203 ? 49.957 0.154 -38.292 1.00 60.50 203 VAL A N 1
ATOM 1667 C CA . VAL A 1 203 ? 51.071 -0.740 -38.657 1.00 60.50 203 VAL A CA 1
ATOM 1668 C C . VAL A 1 203 ? 50.825 -2.225 -38.338 1.00 60.50 203 VAL A C 1
ATOM 1670 O O . VAL A 1 203 ? 50.429 -2.580 -37.231 1.00 60.50 203 VAL A O 1
ATOM 1673 N N . LYS A 1 204 ? 51.118 -3.102 -39.314 1.00 61.50 204 LYS A N 1
ATOM 1674 C CA . LYS A 1 204 ? 50.906 -4.563 -39.266 1.00 61.50 204 LYS A CA 1
ATOM 1675 C C . LYS A 1 204 ? 51.647 -5.217 -38.089 1.00 61.50 204 LYS A C 1
ATOM 1677 O O . LYS A 1 204 ? 52.815 -5.576 -38.216 1.00 61.50 204 LYS A O 1
ATOM 1682 N N . GLN A 1 205 ? 50.961 -5.420 -36.967 1.00 77.12 205 GLN A N 1
ATOM 1683 C CA . GLN A 1 205 ? 51.457 -6.251 -35.867 1.00 77.12 205 GLN A CA 1
ATOM 1684 C C . GLN A 1 205 ? 51.168 -7.747 -36.136 1.00 77.12 205 GLN A C 1
ATOM 1686 O O . GLN A 1 205 ? 50.202 -8.067 -36.831 1.00 77.12 205 GLN A O 1
ATOM 1691 N N . PRO A 1 206 ? 52.001 -8.689 -35.659 1.00 88.19 206 PRO A N 1
ATOM 1692 C CA . PRO A 1 206 ? 51.764 -10.124 -35.829 1.00 88.19 206 PRO A CA 1
ATOM 1693 C C . PRO A 1 206 ? 50.677 -10.643 -34.873 1.00 88.19 206 PRO A C 1
ATOM 1695 O O . PRO A 1 206 ? 50.456 -10.093 -33.795 1.00 88.19 206 PRO A O 1
ATOM 1698 N N . CYS A 1 207 ? 49.993 -11.724 -35.257 1.00 92.38 207 CYS A N 1
ATOM 1699 C CA . CYS A 1 207 ? 49.021 -12.396 -34.392 1.00 92.38 207 CYS A CA 1
ATOM 1700 C C . CYS A 1 207 ? 49.701 -13.075 -33.187 1.00 92.38 207 CYS A C 1
ATOM 1702 O O . CYS A 1 207 ? 50.555 -13.931 -33.378 1.00 92.38 207 CYS A O 1
ATOM 1704 N N . ALA A 1 208 ? 49.230 -12.810 -31.969 1.00 93.88 208 ALA A N 1
ATOM 1705 C CA . ALA A 1 208 ? 49.732 -13.364 -30.712 1.00 93.88 208 ALA A CA 1
ATOM 1706 C C . ALA A 1 208 ? 49.679 -14.901 -30.622 1.00 93.88 208 ALA A C 1
ATOM 1708 O O . ALA A 1 208 ? 50.467 -15.493 -29.895 1.00 93.88 208 ALA A O 1
ATOM 1709 N N . LYS A 1 209 ? 48.772 -15.561 -31.361 1.00 94.69 209 LYS A N 1
ATOM 1710 C CA . LYS A 1 209 ? 48.591 -17.025 -31.320 1.00 94.69 209 LYS A CA 1
ATOM 1711 C C . LYS A 1 209 ? 49.364 -17.780 -32.410 1.00 94.69 209 LYS A C 1
ATOM 1713 O O . LYS A 1 209 ? 49.720 -18.931 -32.201 1.00 94.69 209 LYS A O 1
ATOM 1718 N N . CYS A 1 210 ? 49.631 -17.170 -33.572 1.00 94.12 210 CYS A N 1
ATOM 1719 C CA . CYS A 1 210 ? 50.302 -17.860 -34.692 1.00 94.12 210 CYS A CA 1
ATOM 1720 C C . CYS A 1 210 ? 51.431 -17.093 -35.383 1.00 94.12 210 CYS A C 1
ATOM 1722 O O . CYS A 1 210 ? 51.965 -17.587 -36.374 1.00 94.12 210 CYS A O 1
ATOM 1724 N N . ASN A 1 211 ? 51.763 -15.887 -34.919 1.00 88.69 211 ASN A N 1
ATOM 1725 C CA . ASN A 1 211 ? 52.791 -14.994 -35.464 1.00 88.69 211 ASN A CA 1
ATOM 1726 C C . ASN A 1 211 ? 52.666 -14.619 -36.952 1.00 88.69 211 ASN A C 1
ATOM 1728 O O . ASN A 1 211 ? 53.568 -14.000 -37.511 1.00 88.69 211 ASN A O 1
ATOM 1732 N N . LYS A 1 212 ? 51.542 -14.918 -37.614 1.00 88.38 212 LYS A N 1
ATOM 1733 C CA . LYS A 1 212 ? 51.315 -14.500 -39.005 1.00 88.38 212 LYS A CA 1
ATOM 1734 C C . LYS A 1 212 ? 50.883 -13.029 -39.050 1.00 88.38 212 LYS A C 1
ATOM 1736 O O . LYS A 1 212 ? 49.976 -12.625 -38.320 1.00 88.38 212 LYS A O 1
ATOM 1741 N N . GLY A 1 213 ? 51.547 -12.235 -39.893 1.00 66.62 213 GLY A N 1
ATOM 1742 C CA . GLY A 1 213 ? 51.241 -10.823 -40.134 1.00 66.62 213 GLY A CA 1
ATOM 1743 C C . GLY A 1 213 ? 50.322 -10.652 -41.343 1.00 66.62 213 GLY A C 1
ATOM 1744 O O . GLY A 1 213 ? 50.758 -10.782 -42.482 1.00 66.62 213 GLY A O 1
ATOM 1745 N N . GLY A 1 214 ? 49.047 -10.358 -41.101 1.00 72.88 214 GLY A N 1
ATOM 1746 C CA . GLY A 1 214 ? 48.052 -10.082 -42.139 1.00 72.88 214 GLY A CA 1
ATOM 1747 C C . GLY A 1 214 ? 46.654 -10.019 -41.532 1.00 72.88 214 GLY A C 1
ATOM 1748 O O . GLY A 1 214 ? 46.224 -10.992 -40.921 1.00 72.88 214 GLY A O 1
ATOM 1749 N N . GLY A 1 215 ? 45.979 -8.868 -41.651 1.00 75.62 215 GLY A N 1
ATOM 1750 C CA . GLY A 1 215 ? 44.614 -8.674 -41.139 1.00 75.62 215 GLY A CA 1
ATOM 1751 C C . GLY A 1 215 ? 44.473 -8.968 -39.643 1.00 75.62 215 GLY A C 1
ATOM 1752 O O . GLY A 1 215 ? 43.681 -9.828 -39.260 1.00 75.62 215 GLY A O 1
ATOM 1753 N N . VAL A 1 216 ? 45.284 -8.315 -38.803 1.00 84.88 216 VAL A N 1
ATOM 1754 C CA . VAL A 1 216 ? 45.173 -8.468 -37.348 1.00 84.88 216 VAL A CA 1
ATOM 1755 C C . VAL A 1 216 ? 44.190 -7.468 -36.752 1.00 84.88 216 VAL A C 1
ATOM 1757 O O . VAL A 1 216 ? 44.141 -6.308 -37.152 1.00 84.88 216 VAL A O 1
ATOM 1760 N N . THR A 1 217 ? 43.433 -7.925 -35.765 1.00 85.06 217 THR A N 1
ATOM 1761 C CA . THR A 1 217 ? 42.541 -7.119 -34.938 1.00 85.06 217 THR A CA 1
ATOM 1762 C C . THR A 1 217 ? 43.074 -7.139 -33.512 1.00 85.06 217 THR A C 1
ATOM 1764 O O . THR A 1 217 ? 43.337 -8.207 -32.953 1.00 85.06 217 THR A O 1
ATOM 1767 N N . THR A 1 218 ? 43.258 -5.963 -32.920 1.00 88.31 218 THR A N 1
ATOM 1768 C CA . THR A 1 218 ? 43.655 -5.831 -31.516 1.00 88.31 218 THR A CA 1
ATOM 1769 C C . THR A 1 218 ? 42.426 -5.986 -30.629 1.00 88.31 218 THR A C 1
ATOM 177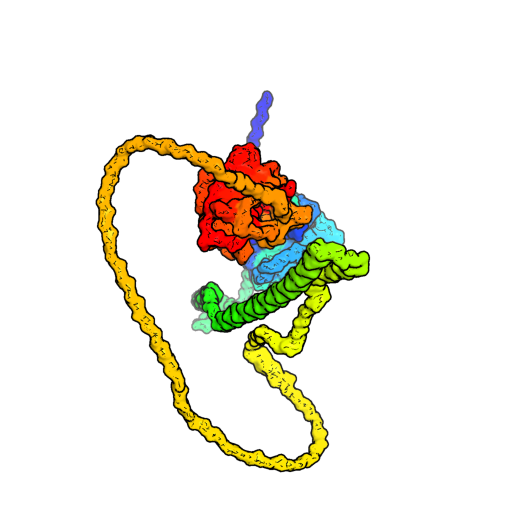1 O O . THR A 1 218 ? 41.439 -5.269 -30.789 1.00 88.31 218 THR A O 1
ATOM 1774 N N . CYS A 1 219 ? 42.467 -6.913 -29.674 1.00 90.31 219 CYS A N 1
ATOM 1775 C CA . CYS A 1 219 ? 41.462 -6.957 -28.620 1.00 90.31 219 CYS A CA 1
ATOM 1776 C C . CYS A 1 219 ? 41.779 -5.869 -27.587 1.00 90.31 219 CYS A C 1
ATOM 1778 O O . CYS A 1 219 ? 42.807 -5.936 -26.918 1.00 90.31 219 CYS A O 1
ATOM 1780 N N . ASN A 1 220 ? 40.893 -4.885 -27.418 1.00 85.50 220 ASN A N 1
ATOM 1781 C CA . ASN A 1 220 ? 41.101 -3.789 -26.460 1.00 85.50 220 ASN A CA 1
ATOM 1782 C C . ASN A 1 220 ? 41.202 -4.266 -25.000 1.00 85.50 220 ASN A C 1
ATOM 1784 O O . ASN A 1 220 ? 41.853 -3.607 -24.193 1.00 85.50 220 ASN A O 1
ATOM 1788 N N . GLY A 1 221 ? 40.584 -5.408 -24.668 1.00 87.38 221 GLY A N 1
ATOM 1789 C CA . GLY A 1 221 ? 40.594 -5.972 -23.316 1.00 87.38 221 GLY A CA 1
ATOM 1790 C C . GLY A 1 221 ? 41.967 -6.507 -22.908 1.00 87.38 221 GLY A C 1
ATOM 1791 O O . GLY A 1 221 ? 42.562 -6.020 -21.953 1.00 87.38 221 GLY A O 1
ATOM 1792 N N . CYS A 1 222 ? 42.500 -7.484 -23.648 1.00 90.88 222 CYS A N 1
ATOM 1793 C CA . CYS A 1 222 ? 43.799 -8.098 -23.339 1.00 90.88 222 CYS A CA 1
ATOM 1794 C C . CYS A 1 222 ? 44.994 -7.415 -24.028 1.00 90.88 222 CYS A C 1
ATOM 1796 O O . CYS A 1 222 ? 46.137 -7.785 -23.774 1.00 90.88 222 CYS A O 1
ATOM 1798 N N . ARG A 1 223 ? 44.743 -6.435 -24.910 1.00 91.62 223 ARG A N 1
ATOM 1799 C CA . ARG A 1 223 ? 45.740 -5.718 -25.731 1.00 91.62 223 ARG A CA 1
ATOM 1800 C C . ARG A 1 223 ? 46.589 -6.621 -26.636 1.00 91.62 223 ARG A C 1
ATOM 1802 O O . ARG A 1 223 ? 47.659 -6.217 -27.081 1.00 91.62 223 ARG A O 1
ATOM 1809 N N . GLN A 1 224 ? 46.118 -7.831 -26.929 1.00 93.50 224 GLN A N 1
ATOM 1810 C CA . GLN A 1 224 ? 46.776 -8.752 -27.854 1.00 93.50 224 GLN A CA 1
ATOM 1811 C C . GLN A 1 224 ? 46.187 -8.617 -29.262 1.00 93.50 224 GLN A C 1
ATOM 1813 O O . GLN A 1 224 ? 44.989 -8.376 -29.437 1.00 93.50 224 GLN A O 1
ATOM 1818 N N . ASN A 1 225 ? 47.034 -8.787 -30.278 1.00 91.62 225 ASN A N 1
ATOM 1819 C CA . ASN A 1 225 ? 46.613 -8.795 -31.677 1.00 91.62 225 ASN A CA 1
ATOM 1820 C C . ASN A 1 225 ? 46.304 -10.214 -32.120 1.00 91.62 225 ASN A C 1
ATOM 1822 O O . ASN A 1 225 ? 47.103 -11.119 -31.896 1.00 91.62 225 ASN A O 1
ATOM 1826 N N . TYR A 1 226 ? 45.206 -10.420 -32.827 1.00 93.12 226 TYR A N 1
ATOM 1827 C CA . TYR A 1 226 ? 44.854 -11.726 -33.366 1.00 93.12 226 TYR A CA 1
ATOM 1828 C C . TYR A 1 226 ? 44.559 -11.607 -34.856 1.00 93.12 226 TYR A C 1
ATOM 1830 O O . TYR A 1 226 ? 43.946 -10.634 -35.278 1.00 93.12 226 TYR A O 1
ATOM 1838 N N . CYS A 1 227 ? 44.971 -12.577 -35.676 1.00 93.69 227 CYS A N 1
ATOM 1839 C CA . CYS A 1 227 ? 44.424 -12.675 -37.031 1.00 93.69 227 CYS A CA 1
ATOM 1840 C C . CYS A 1 227 ? 42.928 -13.006 -36.940 1.00 93.69 227 CYS A C 1
ATOM 1842 O O . CYS A 1 227 ? 42.492 -13.556 -35.928 1.00 93.69 227 CYS A O 1
ATOM 1844 N N . THR A 1 228 ? 42.150 -12.733 -37.989 1.00 89.94 228 THR A N 1
ATOM 1845 C CA . THR A 1 228 ? 40.686 -12.923 -37.994 1.00 89.94 228 THR A CA 1
ATOM 1846 C C . THR A 1 228 ? 40.244 -14.263 -37.396 1.00 89.94 228 THR A C 1
ATOM 1848 O O . THR A 1 228 ? 39.373 -14.289 -36.532 1.00 89.94 228 THR A O 1
ATOM 1851 N N . LYS A 1 229 ? 40.900 -15.372 -37.771 1.00 93.38 229 LYS A N 1
ATOM 1852 C CA . LYS A 1 229 ? 40.596 -16.707 -37.230 1.00 93.38 229 LYS A CA 1
ATOM 1853 C C . LYS A 1 229 ? 40.784 -16.779 -35.708 1.00 93.38 229 LYS A C 1
ATOM 1855 O O . LYS A 1 229 ? 39.867 -17.160 -34.991 1.00 93.38 229 LYS A O 1
ATOM 1860 N N . HIS A 1 230 ? 41.955 -16.384 -35.207 1.00 94.25 230 HIS A N 1
ATOM 1861 C CA . HIS A 1 230 ? 42.246 -16.442 -33.772 1.00 94.25 230 HIS A CA 1
ATOM 1862 C C . HIS A 1 230 ? 41.497 -15.371 -32.970 1.00 94.25 230 HIS A C 1
ATOM 1864 O O . HIS A 1 230 ? 41.293 -15.554 -31.775 1.00 94.25 230 HIS A O 1
ATOM 1870 N N . PHE A 1 231 ? 41.059 -14.280 -33.608 1.00 92.00 231 PHE A N 1
ATOM 1871 C CA . PHE A 1 231 ? 40.203 -13.278 -32.978 1.00 92.00 231 PHE A CA 1
ATOM 1872 C C . PHE A 1 231 ? 38.804 -13.843 -32.713 1.00 92.00 231 PHE A C 1
ATOM 1874 O O . PHE A 1 231 ? 38.272 -13.661 -31.621 1.00 92.00 231 PHE A O 1
ATOM 1881 N N . VAL A 1 232 ? 38.235 -14.578 -33.677 1.00 88.94 232 VAL A N 1
ATOM 1882 C CA . VAL A 1 232 ? 36.954 -15.281 -33.502 1.00 88.94 232 VAL A CA 1
ATOM 1883 C C . VAL A 1 232 ? 37.062 -16.341 -32.406 1.00 88.94 232 VAL A C 1
ATOM 1885 O O . VAL A 1 232 ? 36.207 -16.381 -31.528 1.00 88.94 232 VAL A O 1
ATOM 1888 N N . GLU A 1 233 ? 38.133 -17.142 -32.395 1.00 95.62 233 GLU A N 1
ATOM 1889 C CA . GLU A 1 233 ? 38.377 -18.122 -31.324 1.00 95.62 233 GLU A CA 1
ATOM 1890 C C . GLU A 1 233 ? 38.494 -17.454 -29.945 1.00 95.62 233 GLU A C 1
ATOM 1892 O O . GLU A 1 233 ? 37.870 -17.906 -28.990 1.00 95.62 233 GLU A O 1
ATOM 1897 N N . HIS A 1 234 ? 39.232 -16.345 -29.844 1.00 94.88 234 HIS A N 1
ATOM 1898 C CA . HIS A 1 234 ? 39.362 -15.582 -28.602 1.00 94.88 234 HIS A CA 1
ATOM 1899 C C . HIS A 1 234 ? 38.016 -15.006 -28.129 1.00 94.88 234 HIS A C 1
ATOM 1901 O O . HIS A 1 234 ? 37.688 -15.062 -26.945 1.00 94.88 234 HIS A O 1
ATOM 1907 N N . ARG A 1 235 ? 37.200 -14.470 -29.046 1.00 90.31 235 ARG A N 1
ATOM 1908 C CA . ARG A 1 235 ? 35.855 -13.970 -28.721 1.00 90.31 235 ARG A CA 1
ATOM 1909 C C . ARG A 1 235 ? 34.913 -15.093 -28.292 1.00 90.31 235 ARG A C 1
ATOM 1911 O O . ARG A 1 235 ? 34.114 -14.874 -27.385 1.00 90.31 235 ARG A O 1
ATOM 1918 N N . LEU A 1 236 ? 35.026 -16.272 -28.903 1.00 89.94 236 LEU A N 1
ATOM 1919 C CA . LEU A 1 236 ? 34.274 -17.459 -28.504 1.00 89.94 236 LEU A CA 1
ATOM 1920 C C . LEU A 1 236 ? 34.666 -17.919 -27.092 1.00 89.94 236 LEU A C 1
ATOM 1922 O O . LEU A 1 236 ? 33.785 -18.186 -26.283 1.00 89.94 236 LEU A O 1
ATOM 1926 N N . GLU A 1 237 ? 35.961 -17.940 -26.769 1.00 94.62 237 GLU A N 1
ATOM 1927 C CA . GLU A 1 237 ? 36.460 -18.273 -25.428 1.00 94.62 237 GLU A CA 1
ATOM 1928 C C . GLU A 1 237 ? 35.928 -17.300 -24.363 1.00 94.62 237 GLU A C 1
ATOM 1930 O O . GLU A 1 237 ? 35.429 -17.725 -23.323 1.00 94.62 237 GLU A O 1
ATOM 1935 N N . LEU A 1 238 ? 35.949 -15.992 -24.642 1.00 90.19 238 LEU A N 1
ATOM 1936 C CA . LEU A 1 238 ? 35.366 -14.985 -23.748 1.00 90.19 238 LEU A CA 1
ATOM 1937 C C . LEU A 1 238 ? 33.852 -15.170 -23.565 1.00 90.19 238 LEU A C 1
ATOM 1939 O O . LEU A 1 238 ? 33.350 -14.995 -22.457 1.00 90.19 238 LEU A O 1
ATOM 1943 N N . SER A 1 239 ? 33.127 -15.535 -24.628 1.00 83.75 239 SER A N 1
ATOM 1944 C CA . SER A 1 239 ? 31.696 -15.853 -24.534 1.00 83.75 239 SER A CA 1
ATOM 1945 C C . SER A 1 239 ? 31.457 -17.045 -23.609 1.00 83.75 239 SER A C 1
ATOM 1947 O O . SER A 1 239 ? 30.612 -16.966 -22.726 1.00 83.75 239 SER A O 1
ATOM 1949 N N . GLN A 1 240 ? 32.251 -18.111 -23.745 1.00 90.94 240 GLN A N 1
ATOM 1950 C CA . GLN A 1 240 ? 32.149 -19.299 -22.891 1.00 90.94 240 GLN A CA 1
ATOM 1951 C C . GLN A 1 240 ? 32.458 -18.991 -21.419 1.00 90.94 240 GLN A C 1
ATOM 1953 O O . GLN A 1 240 ? 31.792 -19.519 -20.528 1.00 90.94 240 GLN A O 1
ATOM 1958 N N . GLN A 1 241 ? 33.437 -18.121 -21.146 1.00 93.75 241 GLN A N 1
ATOM 1959 C CA . GLN A 1 241 ? 33.720 -17.657 -19.784 1.00 93.75 241 GLN A CA 1
ATOM 1960 C C . GLN A 1 241 ? 32.549 -16.848 -19.209 1.00 93.75 241 GLN A C 1
ATOM 1962 O O . GLN A 1 241 ? 32.164 -17.064 -18.061 1.00 93.75 241 GLN A O 1
ATOM 1967 N N . MET A 1 242 ? 31.941 -15.965 -20.009 1.00 83.62 242 MET A N 1
ATOM 1968 C CA . MET A 1 242 ? 30.762 -15.196 -19.601 1.00 83.62 242 MET A CA 1
ATOM 1969 C C . MET A 1 242 ? 29.560 -16.104 -19.312 1.00 83.62 242 MET A C 1
ATOM 1971 O O . MET A 1 242 ? 28.871 -15.903 -18.317 1.00 83.62 242 MET A O 1
ATOM 1975 N N . ASP A 1 243 ? 29.342 -17.141 -20.121 1.00 87.31 243 ASP A N 1
ATOM 1976 C CA . ASP A 1 243 ? 28.302 -18.146 -19.876 1.00 87.31 243 ASP A CA 1
ATOM 1977 C C . ASP A 1 243 ? 28.571 -18.953 -18.592 1.00 87.31 243 ASP A C 1
ATOM 1979 O O . ASP A 1 243 ? 27.638 -19.370 -17.906 1.00 87.31 243 ASP A O 1
ATOM 1983 N N . GLY A 1 244 ? 29.842 -19.167 -18.232 1.00 92.94 244 GLY A N 1
ATOM 1984 C CA . GLY A 1 244 ? 30.238 -19.699 -16.923 1.00 92.94 244 GLY A CA 1
ATOM 1985 C C . GLY A 1 244 ? 29.822 -18.777 -15.776 1.00 92.94 244 GLY A C 1
ATOM 1986 O O . GLY A 1 244 ? 29.103 -19.208 -14.880 1.00 92.94 244 GLY A O 1
ATOM 1987 N N . ILE A 1 245 ? 30.185 -17.494 -15.858 1.00 89.50 245 ILE A N 1
ATOM 1988 C CA . ILE A 1 245 ? 29.841 -16.483 -14.845 1.00 89.50 245 ILE A CA 1
ATOM 1989 C C . ILE A 1 245 ? 28.323 -16.320 -14.709 1.00 89.50 245 ILE A C 1
ATOM 1991 O O . ILE A 1 245 ? 27.823 -16.218 -13.594 1.00 89.50 245 ILE A O 1
ATOM 1995 N N . ASN A 1 246 ? 27.581 -16.310 -15.819 1.00 77.88 246 ASN A N 1
ATOM 1996 C CA . ASN A 1 246 ? 26.122 -16.203 -15.794 1.00 77.88 246 ASN A CA 1
ATOM 1997 C C . ASN A 1 246 ? 25.481 -17.409 -15.099 1.00 77.88 246 ASN A C 1
ATOM 1999 O O . ASN A 1 246 ? 24.583 -17.224 -14.285 1.00 77.88 246 ASN A O 1
ATOM 2003 N N . ARG A 1 247 ? 25.972 -18.630 -15.355 1.00 91.38 247 ARG A N 1
ATOM 2004 C CA . ARG A 1 247 ? 25.505 -19.826 -14.638 1.00 91.38 247 ARG A CA 1
ATOM 2005 C C . ARG A 1 247 ? 25.790 -19.736 -13.140 1.00 91.38 247 ARG A C 1
ATOM 2007 O O . ARG A 1 247 ? 24.885 -19.985 -12.353 1.00 91.38 247 ARG A O 1
ATOM 2014 N N . ASP A 1 248 ? 26.998 -19.337 -12.747 1.00 90.31 248 ASP A N 1
ATOM 2015 C CA . ASP A 1 248 ? 27.355 -19.178 -11.330 1.00 90.31 248 ASP A CA 1
ATOM 2016 C C . ASP A 1 248 ? 26.525 -18.073 -10.657 1.00 90.31 248 ASP A C 1
ATOM 2018 O O . ASP A 1 248 ? 26.078 -18.223 -9.519 1.00 90.31 248 ASP A O 1
ATOM 2022 N N . HIS A 1 249 ? 26.268 -16.976 -11.373 1.00 90.56 249 HIS A N 1
ATOM 2023 C CA . HIS A 1 249 ? 25.385 -15.901 -10.934 1.00 90.56 249 HIS A CA 1
ATOM 2024 C C . HIS A 1 249 ? 23.947 -16.392 -10.737 1.00 90.56 249 HIS A C 1
ATOM 2026 O O . HIS A 1 249 ? 23.329 -16.065 -9.726 1.00 90.56 249 HIS A O 1
ATOM 2032 N N . ASP A 1 250 ? 23.410 -17.171 -11.675 1.00 84.75 250 ASP A N 1
ATOM 2033 C CA . ASP A 1 250 ? 22.048 -17.696 -11.589 1.00 84.75 250 ASP A CA 1
ATOM 2034 C C . ASP A 1 250 ? 21.908 -18.709 -10.447 1.00 84.75 250 ASP A C 1
ATOM 2036 O O . ASP A 1 250 ? 20.931 -18.639 -9.704 1.00 84.75 250 ASP A O 1
ATOM 2040 N N . VAL A 1 251 ? 22.915 -19.561 -10.220 1.00 92.00 251 VAL A N 1
ATOM 2041 C CA . VAL A 1 251 ? 22.973 -20.458 -9.051 1.00 92.00 251 VAL A CA 1
ATOM 2042 C C . VAL A 1 251 ? 23.021 -19.659 -7.750 1.00 92.00 251 VAL A C 1
ATOM 2044 O O . VAL A 1 251 ? 22.223 -19.910 -6.850 1.00 92.00 251 VAL A O 1
ATOM 2047 N N . LEU A 1 252 ? 23.894 -18.651 -7.653 1.00 89.00 252 LEU A N 1
ATOM 2048 C CA . LEU A 1 252 ? 23.969 -17.788 -6.471 1.00 89.00 252 LEU A CA 1
ATOM 2049 C C . LEU A 1 252 ? 22.645 -17.051 -6.236 1.00 89.00 252 LEU A C 1
ATOM 2051 O O . LEU A 1 252 ? 22.208 -16.897 -5.097 1.00 89.00 252 LEU A O 1
ATOM 2055 N N . ARG A 1 253 ? 21.987 -16.603 -7.307 1.00 83.94 253 ARG A N 1
ATOM 2056 C CA . ARG A 1 253 ? 20.679 -15.956 -7.240 1.00 83.94 253 ARG A CA 1
ATOM 2057 C C . ARG A 1 253 ? 19.605 -16.925 -6.759 1.00 83.94 253 ARG A C 1
ATOM 2059 O O . ARG A 1 253 ? 18.813 -16.537 -5.907 1.00 83.94 253 ARG A O 1
ATOM 2066 N N . GLU A 1 254 ? 19.564 -18.152 -7.268 1.00 86.00 254 GLU A N 1
ATOM 2067 C CA . GLU A 1 254 ? 18.650 -19.183 -6.768 1.00 86.00 254 GLU A CA 1
ATOM 2068 C C . GLU A 1 254 ? 18.919 -19.507 -5.297 1.00 86.00 254 GLU A C 1
ATOM 2070 O O . GLU A 1 254 ? 17.974 -19.604 -4.518 1.00 86.00 254 GLU A O 1
ATOM 2075 N N . ASP A 1 255 ? 20.181 -19.602 -4.883 1.00 82.50 255 ASP A N 1
ATOM 2076 C CA . ASP A 1 255 ? 20.554 -19.852 -3.490 1.00 82.50 255 ASP A CA 1
ATOM 2077 C C . ASP A 1 255 ? 20.191 -18.687 -2.558 1.00 82.50 255 ASP A C 1
ATOM 2079 O O . ASP A 1 255 ? 19.791 -18.921 -1.419 1.00 82.50 255 ASP A O 1
ATOM 2083 N N . LEU A 1 256 ? 20.257 -17.443 -3.044 1.00 78.19 256 LEU A N 1
ATOM 2084 C CA . LEU A 1 256 ? 19.779 -16.257 -2.323 1.00 78.19 256 LEU A CA 1
ATOM 2085 C C . LEU A 1 256 ? 18.246 -16.156 -2.279 1.00 78.19 256 LEU A C 1
ATOM 2087 O O . LEU A 1 256 ? 17.706 -15.533 -1.366 1.00 78.19 256 LEU A O 1
ATOM 2091 N N . LEU A 1 257 ? 17.550 -16.716 -3.274 1.00 76.88 257 LEU A N 1
ATOM 2092 C CA . LEU A 1 257 ? 16.086 -16.733 -3.346 1.00 76.88 257 LEU A CA 1
ATOM 2093 C C . LEU A 1 257 ? 15.466 -17.898 -2.572 1.00 76.88 257 LEU A C 1
ATOM 2095 O O . LEU A 1 257 ? 14.306 -17.795 -2.169 1.00 76.88 257 LEU A O 1
ATOM 2099 N N . LYS A 1 258 ? 16.204 -18.994 -2.353 1.00 83.94 258 LYS A N 1
ATOM 2100 C CA . LYS A 1 258 ? 15.791 -20.038 -1.412 1.00 83.94 258 LYS A CA 1
ATOM 2101 C C . LYS A 1 258 ? 15.601 -19.379 -0.053 1.00 83.94 258 LYS A C 1
ATOM 2103 O O . LYS A 1 258 ? 16.487 -18.678 0.432 1.00 83.94 258 LYS A O 1
ATOM 2108 N N . GLU A 1 259 ? 14.428 -19.585 0.544 1.00 68.75 259 GLU A N 1
ATOM 2109 C CA . GLU A 1 259 ? 14.138 -19.063 1.874 1.00 68.75 259 GLU A CA 1
ATOM 2110 C C . GLU A 1 259 ? 15.275 -19.461 2.810 1.00 68.75 259 GLU A C 1
ATOM 2112 O O . GLU A 1 259 ? 15.540 -20.650 3.002 1.00 68.75 259 GLU A O 1
ATOM 2117 N N . ILE A 1 260 ? 15.974 -18.459 3.353 1.00 70.56 260 ILE A N 1
ATOM 2118 C CA . ILE A 1 260 ? 17.025 -18.680 4.340 1.00 70.56 260 ILE A CA 1
ATOM 2119 C C . ILE A 1 260 ? 16.377 -19.524 5.441 1.00 70.56 260 ILE A C 1
ATOM 2121 O O . ILE A 1 260 ? 15.425 -19.041 6.070 1.00 70.56 260 ILE A O 1
ATOM 2125 N N . PRO A 1 261 ? 16.836 -20.771 5.671 1.00 68.19 261 PRO A N 1
ATOM 2126 C CA . PRO A 1 261 ? 16.270 -21.619 6.706 1.00 68.19 261 PRO A CA 1
ATOM 2127 C C . PRO A 1 261 ? 16.264 -20.814 7.996 1.00 68.19 261 PRO A C 1
ATOM 2129 O O . PRO A 1 261 ? 17.309 -20.258 8.349 1.00 68.19 261 PRO A O 1
ATOM 2132 N N . LYS A 1 262 ? 15.097 -20.682 8.647 1.00 71.69 262 LYS A N 1
ATOM 2133 C CA . LYS A 1 262 ? 14.931 -19.829 9.834 1.00 71.69 262 LYS A CA 1
ATOM 2134 C C . LYS A 1 262 ? 16.102 -20.066 10.782 1.00 71.69 262 LYS A C 1
ATOM 2136 O O . LYS A 1 262 ? 16.218 -21.133 11.383 1.00 71.69 262 LYS A O 1
ATOM 2141 N N . HIS A 1 263 ? 16.998 -19.082 10.852 1.00 79.56 263 HIS A N 1
ATOM 2142 C CA . HIS A 1 263 ? 18.227 -19.199 11.622 1.00 79.56 263 HIS A CA 1
ATOM 2143 C C . HIS A 1 263 ? 17.855 -19.543 13.068 1.00 79.56 263 HIS A C 1
ATOM 2145 O O . HIS A 1 263 ? 16.911 -18.970 13.610 1.00 79.56 263 HIS A O 1
ATOM 2151 N N . SER A 1 264 ? 18.590 -20.444 13.721 1.00 85.50 264 SER A N 1
ATOM 2152 C CA . SER A 1 264 ? 18.287 -20.891 15.094 1.00 85.50 264 SER A CA 1
ATOM 2153 C C . SER A 1 264 ? 18.189 -19.740 16.108 1.00 85.50 264 SER A C 1
ATOM 2155 O O . SER A 1 264 ? 17.517 -19.853 17.131 1.00 85.50 264 SER A O 1
ATOM 2157 N N . LEU A 1 265 ? 18.819 -18.601 15.804 1.00 83.88 265 LEU A N 1
ATOM 2158 C CA . LEU A 1 265 ? 18.680 -17.359 16.570 1.00 83.88 265 LEU A CA 1
ATOM 2159 C C . LEU A 1 265 ? 17.272 -16.761 16.504 1.00 83.88 265 LEU A C 1
ATOM 2161 O O . LEU A 1 265 ? 16.818 -16.277 17.532 1.00 83.88 265 LEU A O 1
ATOM 2165 N N . PHE A 1 266 ? 16.575 -16.821 15.364 1.00 77.94 266 PHE A N 1
ATOM 2166 C CA . PHE A 1 266 ? 15.175 -16.391 15.283 1.00 77.94 266 PHE A CA 1
ATOM 2167 C C . PHE A 1 266 ? 14.300 -17.246 16.198 1.00 77.94 266 PHE A C 1
ATOM 2169 O O . PHE A 1 266 ? 13.601 -16.691 17.028 1.00 77.94 266 PHE A O 1
ATOM 2176 N N . LEU A 1 267 ? 14.456 -18.577 16.181 1.00 84.62 267 LEU A N 1
ATOM 2177 C CA . LEU A 1 267 ? 13.729 -19.460 17.110 1.00 84.62 267 LEU A CA 1
ATOM 2178 C C . LEU A 1 267 ? 13.996 -19.116 18.581 1.00 84.62 267 LEU A C 1
ATOM 2180 O O . LEU A 1 267 ? 13.097 -19.186 19.417 1.00 84.62 267 LEU A O 1
ATOM 2184 N N . ARG A 1 268 ? 15.233 -18.732 18.913 1.00 86.00 268 ARG A N 1
ATOM 2185 C CA . ARG A 1 268 ? 15.593 -18.303 20.269 1.00 86.00 268 ARG A CA 1
ATOM 2186 C C . ARG A 1 268 ? 14.973 -16.953 20.642 1.00 86.00 268 ARG A C 1
ATOM 2188 O O . ARG A 1 268 ? 14.585 -16.789 21.795 1.00 86.00 268 ARG A O 1
ATOM 2195 N N . ILE A 1 269 ? 14.900 -16.011 19.701 1.00 81.31 269 ILE A N 1
ATOM 2196 C CA . ILE A 1 269 ? 14.227 -14.718 19.888 1.00 81.31 269 ILE A CA 1
ATOM 2197 C C . ILE A 1 269 ? 12.729 -14.945 20.085 1.00 81.31 269 ILE A C 1
ATOM 2199 O O . ILE A 1 269 ? 12.192 -14.463 21.075 1.00 81.31 269 ILE A O 1
ATOM 2203 N N . ASP A 1 270 ? 12.102 -15.755 19.230 1.00 80.00 270 ASP A N 1
ATOM 2204 C CA . ASP A 1 270 ? 10.681 -16.099 19.318 1.00 80.00 270 ASP A CA 1
ATOM 2205 C C . ASP A 1 270 ? 10.369 -16.767 20.668 1.00 80.00 270 ASP A C 1
ATOM 2207 O O . ASP A 1 270 ? 9.420 -16.397 21.354 1.00 80.00 270 ASP A O 1
ATOM 2211 N N . THR A 1 271 ? 11.205 -17.717 21.106 1.00 87.75 271 THR A N 1
ATOM 2212 C CA . THR A 1 271 ? 11.029 -18.398 22.404 1.00 87.75 271 THR A CA 1
ATOM 2213 C C . THR A 1 271 ? 11.123 -17.408 23.563 1.00 87.75 271 THR A C 1
ATOM 2215 O O . THR A 1 271 ? 10.267 -17.395 24.445 1.00 87.75 271 THR A O 1
ATOM 2218 N N . TRP A 1 272 ? 12.139 -16.542 23.550 1.00 90.12 272 TRP A N 1
ATOM 2219 C CA . TRP A 1 272 ? 12.314 -15.520 24.579 1.00 90.12 272 TRP A CA 1
ATOM 2220 C C . TRP A 1 272 ? 11.170 -14.498 24.602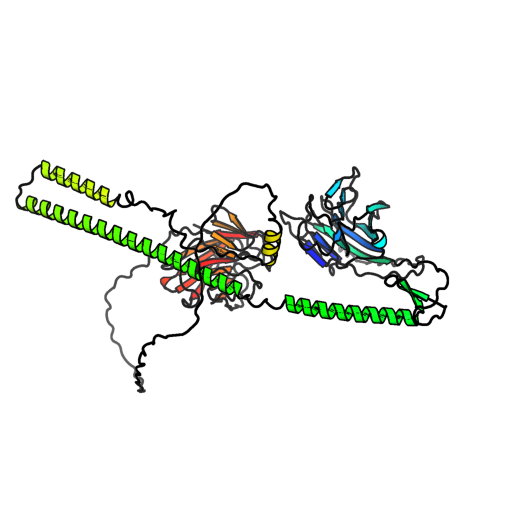 1.00 90.12 272 TRP A C 1
ATOM 2222 O O . TRP A 1 272 ? 10.744 -14.091 25.685 1.00 90.12 272 TRP A O 1
ATOM 2232 N N . GLU A 1 273 ? 10.662 -14.093 23.437 1.00 83.88 273 GLU A N 1
ATOM 2233 C CA . GLU A 1 273 ? 9.512 -13.195 23.314 1.00 83.88 273 GLU A CA 1
ATOM 2234 C C . GLU A 1 273 ? 8.276 -13.831 23.957 1.00 83.88 273 GLU A C 1
ATOM 2236 O O . GLU A 1 273 ? 7.667 -13.229 24.843 1.00 83.88 273 GLU A O 1
ATOM 2241 N N . GLN A 1 274 ? 7.956 -15.076 23.592 1.00 86.25 274 GLN A N 1
ATOM 2242 C CA . GLN A 1 274 ? 6.803 -15.797 24.138 1.00 86.25 274 GLN A CA 1
ATOM 2243 C C . GLN A 1 274 ? 6.912 -16.021 25.652 1.00 86.25 274 GLN A C 1
ATOM 2245 O O . GLN A 1 274 ? 5.939 -15.821 26.386 1.00 86.25 274 GLN A O 1
ATOM 2250 N N . GLU A 1 275 ? 8.097 -16.380 26.152 1.00 88.00 275 GLU A N 1
ATOM 2251 C CA . GLU A 1 275 ? 8.346 -16.510 27.591 1.00 88.00 275 GLU A CA 1
ATOM 2252 C C . GLU A 1 275 ? 8.188 -15.172 28.325 1.00 88.00 275 GLU A C 1
ATOM 2254 O O . GLU A 1 275 ? 7.615 -15.125 29.416 1.00 88.00 275 GLU A O 1
ATOM 2259 N N . SER A 1 276 ? 8.674 -14.078 27.735 1.00 82.12 276 SER A N 1
ATOM 2260 C CA . SER A 1 276 ? 8.586 -12.739 28.327 1.00 82.12 276 SER A CA 1
ATOM 2261 C C . SER A 1 276 ? 7.140 -12.247 28.374 1.00 82.12 276 SER A C 1
ATOM 2263 O O . SER A 1 276 ? 6.682 -11.809 29.429 1.00 82.12 276 SER A O 1
ATOM 2265 N N . ILE A 1 277 ? 6.393 -12.398 27.275 1.00 79.69 277 ILE A N 1
ATOM 2266 C CA . ILE A 1 277 ? 4.957 -12.092 27.202 1.00 79.69 277 ILE A CA 1
ATOM 2267 C C . ILE A 1 277 ? 4.189 -12.891 28.262 1.00 79.69 277 ILE A C 1
ATOM 2269 O O . ILE A 1 277 ? 3.400 -12.323 29.018 1.00 79.69 277 ILE A O 1
ATOM 2273 N N . SER A 1 278 ? 4.472 -14.191 28.385 1.00 81.81 278 SER A N 1
ATOM 2274 C CA . SER A 1 278 ? 3.822 -15.060 29.373 1.00 81.81 278 SER A CA 1
ATOM 2275 C C . SER A 1 278 ? 4.082 -14.604 30.812 1.00 81.81 278 SER A C 1
ATOM 2277 O O . SER A 1 278 ? 3.159 -14.570 31.626 1.00 81.81 278 SER A O 1
ATOM 2279 N N . LYS A 1 279 ? 5.317 -14.194 31.133 1.00 84.69 279 LYS A N 1
ATOM 2280 C CA . LYS A 1 279 ? 5.672 -13.666 32.463 1.00 84.69 279 LYS A CA 1
ATOM 2281 C C . LYS A 1 279 ? 4.973 -12.344 32.773 1.00 84.69 279 LYS A C 1
ATOM 2283 O O . LYS A 1 279 ? 4.493 -12.170 33.891 1.00 84.69 279 LYS A O 1
ATOM 2288 N N . ILE A 1 280 ? 4.882 -11.438 31.798 1.00 83.00 280 ILE A N 1
ATOM 2289 C CA . ILE A 1 280 ? 4.169 -10.160 31.948 1.00 83.00 280 ILE A CA 1
ATOM 2290 C C . ILE A 1 280 ? 2.681 -10.413 32.210 1.00 83.00 280 ILE A C 1
ATOM 2292 O O . ILE A 1 280 ? 2.115 -9.834 33.136 1.00 83.00 280 ILE A O 1
ATOM 2296 N N . HIS A 1 281 ? 2.056 -11.309 31.440 1.00 80.19 281 HIS A N 1
ATOM 2297 C CA . HIS A 1 281 ? 0.657 -11.676 31.650 1.00 80.19 281 HIS A CA 1
ATOM 2298 C C . HIS A 1 281 ? 0.419 -12.286 33.030 1.00 80.19 281 HIS A C 1
ATOM 2300 O O . HIS A 1 281 ? -0.518 -11.872 33.707 1.00 80.19 281 HIS A O 1
ATOM 2306 N N . LEU A 1 282 ? 1.275 -13.216 33.466 1.00 84.81 282 LEU A N 1
ATOM 2307 C CA . LEU A 1 282 ? 1.166 -13.830 34.788 1.00 84.81 282 LEU A CA 1
ATOM 2308 C C . LEU A 1 282 ? 1.265 -12.786 35.910 1.00 84.81 282 LEU A C 1
ATOM 2310 O O . LEU A 1 282 ? 0.448 -12.800 36.825 1.00 84.81 282 LEU A O 1
ATOM 2314 N N . ALA A 1 283 ? 2.226 -11.862 35.832 1.00 81.94 283 ALA A N 1
ATOM 2315 C CA . ALA A 1 283 ? 2.385 -10.805 36.830 1.00 81.94 283 ALA A CA 1
ATOM 2316 C C . ALA A 1 283 ? 1.171 -9.860 36.872 1.00 81.94 283 ALA A C 1
ATOM 2318 O O . ALA A 1 283 ? 0.663 -9.554 37.951 1.00 81.94 283 ALA A O 1
ATOM 2319 N N . ALA A 1 284 ? 0.669 -9.445 35.704 1.00 77.62 284 ALA A N 1
ATOM 2320 C CA . ALA A 1 284 ? -0.519 -8.602 35.611 1.00 77.62 284 ALA A CA 1
ATOM 2321 C C . ALA A 1 284 ? -1.766 -9.301 36.174 1.00 77.62 284 ALA A C 1
ATOM 2323 O O . ALA A 1 284 ? -2.572 -8.669 36.852 1.00 77.62 284 ALA A O 1
ATOM 2324 N N . GLU A 1 285 ? -1.922 -10.599 35.916 1.00 78.88 285 GLU A N 1
ATOM 2325 C CA . GLU A 1 285 ? -3.063 -11.369 36.407 1.00 78.88 285 GLU A CA 1
ATOM 2326 C C . GLU A 1 285 ? -3.011 -11.578 37.923 1.00 78.88 285 GLU A C 1
ATOM 2328 O O . GLU A 1 285 ? -4.023 -11.411 38.600 1.00 78.88 285 GLU A O 1
ATOM 2333 N N . THR A 1 286 ? -1.829 -11.850 38.481 1.00 81.31 286 THR A N 1
ATOM 2334 C CA . THR A 1 286 ? -1.627 -11.883 39.937 1.00 81.31 286 THR A CA 1
ATOM 2335 C C . THR A 1 286 ? -2.010 -10.546 40.571 1.00 81.31 286 THR A C 1
ATOM 2337 O O . THR A 1 286 ? -2.825 -10.527 41.489 1.00 81.31 286 THR A O 1
ATOM 2340 N N . ALA A 1 287 ? -1.544 -9.420 40.018 1.00 78.44 287 ALA A N 1
ATOM 2341 C CA . ALA A 1 287 ? -1.885 -8.092 40.532 1.00 78.44 287 ALA A CA 1
ATOM 2342 C C . ALA A 1 287 ? -3.399 -7.795 40.474 1.00 78.44 287 ALA A C 1
ATOM 2344 O O . ALA A 1 287 ? -3.955 -7.215 41.409 1.00 78.44 287 ALA A O 1
ATOM 2345 N N . ARG A 1 288 ? -4.095 -8.217 39.405 1.00 84.75 288 ARG A N 1
ATOM 2346 C CA . ARG A 1 288 ? -5.563 -8.097 39.311 1.00 84.75 288 ARG A CA 1
ATOM 2347 C C . ARG A 1 288 ? -6.274 -8.932 40.370 1.00 84.75 288 ARG A C 1
ATOM 2349 O O . ARG A 1 288 ? -7.213 -8.438 40.994 1.00 84.75 288 ARG A O 1
ATOM 2356 N N . ASN A 1 289 ? -5.828 -10.169 40.580 1.00 81.94 289 ASN A N 1
ATOM 2357 C CA . ASN A 1 289 ? -6.401 -11.061 41.583 1.00 81.94 289 ASN A CA 1
ATOM 2358 C C . ASN A 1 289 ? -6.194 -10.520 43.002 1.00 81.94 289 ASN A C 1
ATOM 2360 O O . ASN A 1 289 ? -7.135 -10.528 43.797 1.00 81.94 289 ASN A O 1
ATOM 2364 N N . ASP A 1 290 ? -5.010 -9.989 43.303 1.00 82.25 290 ASP A N 1
ATOM 2365 C CA . ASP A 1 290 ? -4.705 -9.376 44.597 1.00 82.25 290 ASP A CA 1
ATOM 2366 C C . ASP A 1 290 ? -5.590 -8.150 44.856 1.00 82.25 290 ASP A C 1
ATOM 2368 O O . ASP A 1 290 ? -6.204 -8.033 45.923 1.00 82.25 290 ASP A O 1
ATOM 2372 N N . LEU A 1 291 ? -5.748 -7.280 43.852 1.00 82.69 291 LEU A N 1
ATOM 2373 C CA . LEU A 1 291 ? -6.655 -6.133 43.923 1.00 82.69 291 LEU A CA 1
ATOM 2374 C C . LEU A 1 291 ? -8.105 -6.575 44.161 1.00 82.69 291 LEU A C 1
ATOM 2376 O O . LEU A 1 291 ? -8.798 -6.021 45.016 1.00 82.69 291 LEU A O 1
ATOM 2380 N N . GLN A 1 292 ? -8.572 -7.596 43.441 1.00 82.00 292 GLN A N 1
ATOM 2381 C CA . GLN A 1 292 ? -9.926 -8.117 43.603 1.00 82.00 292 GLN A CA 1
ATOM 2382 C C . GLN A 1 292 ? -10.146 -8.717 44.999 1.00 82.00 292 GLN A C 1
ATOM 2384 O O . GLN A 1 292 ? -11.191 -8.484 45.611 1.00 82.00 292 GLN A O 1
ATOM 2389 N N . GLN A 1 293 ? -9.172 -9.461 45.531 1.00 84.75 293 GLN A N 1
ATOM 2390 C CA . GLN A 1 293 ? -9.235 -9.984 46.897 1.00 84.75 293 GLN A CA 1
ATOM 2391 C C . GLN A 1 293 ? -9.307 -8.859 47.928 1.00 84.75 293 GLN A C 1
ATOM 2393 O O . GLN A 1 293 ? -10.107 -8.944 48.861 1.00 84.75 293 GLN A O 1
ATOM 2398 N N . LEU A 1 294 ? -8.515 -7.801 47.752 1.00 84.62 294 LEU A N 1
ATOM 2399 C CA . LEU A 1 294 ? -8.521 -6.646 48.642 1.00 84.62 294 LEU A CA 1
ATOM 2400 C C . LEU A 1 294 ? -9.884 -5.939 48.632 1.00 84.62 294 LEU A C 1
ATOM 2402 O O . LEU A 1 294 ? -10.468 -5.734 49.695 1.00 84.62 294 LEU A O 1
ATOM 2406 N N . LEU A 1 295 ? -10.439 -5.669 47.446 1.00 82.62 295 LEU A N 1
ATOM 2407 C CA . LEU A 1 295 ? -11.775 -5.080 47.296 1.00 82.62 295 LEU A CA 1
ATOM 2408 C C . LEU A 1 295 ? -12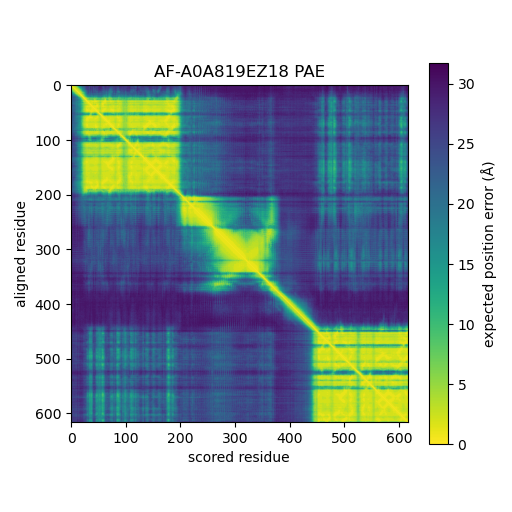.861 -5.942 47.953 1.00 82.62 295 LEU A C 1
ATOM 2410 O O . LEU A 1 295 ? -13.751 -5.419 48.626 1.00 82.62 295 LEU A O 1
ATOM 2414 N N . ASN A 1 296 ? -12.779 -7.266 47.803 1.00 84.56 296 ASN A N 1
ATOM 2415 C CA . ASN A 1 296 ? -13.720 -8.191 48.430 1.00 84.56 296 ASN A CA 1
ATOM 2416 C C . ASN A 1 296 ? -13.614 -8.183 49.961 1.00 84.56 296 ASN A C 1
ATOM 2418 O O . ASN A 1 296 ? -14.646 -8.201 50.630 1.00 84.56 296 ASN A O 1
ATOM 2422 N N . ARG A 1 297 ? -12.398 -8.122 50.522 1.00 86.81 297 ARG A N 1
ATOM 2423 C CA . ARG A 1 297 ? -12.194 -7.984 51.975 1.00 86.81 297 ARG A CA 1
ATOM 2424 C C . ARG A 1 297 ? -12.813 -6.687 52.487 1.00 86.81 297 ARG A C 1
ATOM 2426 O O . ARG A 1 297 ? -13.678 -6.746 53.351 1.00 86.81 297 ARG A O 1
ATOM 2433 N N . THR A 1 298 ? -12.494 -5.548 51.867 1.00 84.81 298 THR A N 1
ATOM 2434 C CA . THR A 1 298 ? -13.068 -4.244 52.244 1.00 84.81 298 THR A CA 1
ATOM 2435 C C . THR A 1 298 ? -14.595 -4.238 52.158 1.00 84.81 298 THR A C 1
ATOM 2437 O O . THR A 1 298 ? -15.268 -3.720 53.049 1.00 84.81 298 THR A O 1
ATOM 2440 N N . LYS A 1 299 ? -15.166 -4.852 51.114 1.00 87.50 299 LYS A N 1
ATOM 2441 C CA . LYS A 1 299 ? -16.619 -4.994 50.966 1.00 87.50 299 LYS A CA 1
ATOM 2442 C C . LYS A 1 299 ? -17.232 -5.832 52.090 1.00 87.50 299 LYS A C 1
ATOM 2444 O O . LYS A 1 299 ? -18.289 -5.465 52.601 1.00 87.50 299 LYS A O 1
ATOM 2449 N N . ASN A 1 300 ? -16.598 -6.942 52.463 1.00 89.44 300 ASN A N 1
ATOM 2450 C CA . ASN A 1 300 ? -17.078 -7.809 53.538 1.00 89.44 300 ASN A CA 1
ATOM 2451 C C . ASN A 1 300 ? -16.988 -7.121 54.905 1.00 89.44 300 ASN A C 1
ATOM 2453 O O . ASN A 1 300 ? -17.948 -7.184 55.669 1.00 89.44 300 ASN A O 1
ATOM 2457 N N . ASP A 1 301 ? -15.902 -6.400 55.180 1.00 88.94 301 ASP A N 1
ATOM 2458 C CA . ASP A 1 301 ? -15.733 -5.644 56.427 1.00 88.94 301 ASP A CA 1
ATOM 2459 C C . ASP A 1 301 ? -16.796 -4.543 56.561 1.00 88.94 301 ASP A C 1
ATOM 2461 O O . ASP A 1 301 ? -17.403 -4.356 57.622 1.00 88.94 301 ASP A O 1
ATOM 2465 N N . LEU A 1 302 ? -17.082 -3.841 55.457 1.00 89.75 302 LEU A N 1
ATOM 2466 C CA . LEU A 1 302 ? -18.139 -2.834 55.413 1.00 89.75 302 LEU A CA 1
ATOM 2467 C C . LEU A 1 302 ? -19.520 -3.466 55.616 1.00 89.75 302 LEU A C 1
ATOM 2469 O O . LEU A 1 302 ? -20.335 -2.933 56.366 1.00 89.75 302 LEU A O 1
ATOM 2473 N N . LYS A 1 303 ? -19.771 -4.619 54.986 1.00 92.69 303 LYS A N 1
ATOM 2474 C CA . LYS A 1 303 ? -21.019 -5.368 55.146 1.00 92.69 303 LYS A CA 1
ATOM 2475 C C . LYS A 1 303 ? -21.249 -5.763 56.609 1.00 92.69 303 LYS A C 1
ATOM 2477 O O . LYS A 1 303 ? -22.321 -5.474 57.129 1.00 92.69 303 LYS A O 1
ATOM 2482 N N . LEU A 1 304 ? -20.248 -6.341 57.277 1.00 94.19 304 LEU A N 1
ATOM 2483 C CA . LEU A 1 304 ? -20.334 -6.707 58.698 1.00 94.19 304 LEU A CA 1
ATOM 2484 C C . LEU A 1 304 ? -20.604 -5.485 59.588 1.00 94.19 304 LEU A C 1
ATOM 2486 O O . LEU A 1 304 ? -21.405 -5.553 60.518 1.00 94.19 304 LEU A O 1
ATOM 2490 N N . SER A 1 305 ? -19.976 -4.348 59.278 1.00 94.56 305 SER A N 1
ATOM 2491 C CA . SER A 1 305 ? -20.189 -3.094 60.014 1.00 94.56 305 SER A CA 1
ATOM 2492 C C . SER A 1 305 ? -21.620 -2.561 59.856 1.00 94.56 305 SER A C 1
ATOM 2494 O O . SER A 1 305 ? -22.221 -2.107 60.829 1.00 94.56 305 SER A O 1
ATOM 2496 N N . ILE A 1 306 ? -22.188 -2.655 58.648 1.00 94.62 306 ILE A N 1
ATOM 2497 C CA . ILE A 1 306 ? -23.577 -2.262 58.364 1.00 94.62 306 ILE A CA 1
ATOM 2498 C C . ILE A 1 306 ? -24.567 -3.213 59.045 1.00 94.62 306 ILE A C 1
ATOM 2500 O O . ILE A 1 306 ? -25.546 -2.750 59.628 1.00 94.62 306 ILE A O 1
ATOM 2504 N N . GLU A 1 307 ? -24.327 -4.525 58.999 1.00 94.62 307 GLU A N 1
ATOM 2505 C CA . GLU A 1 307 ? -25.170 -5.523 59.673 1.00 94.62 307 GLU A CA 1
ATOM 2506 C C . GLU A 1 307 ? -25.200 -5.288 61.187 1.00 94.62 307 GLU A C 1
ATOM 2508 O O . GLU A 1 307 ? -26.276 -5.296 61.786 1.00 94.62 307 GLU A O 1
ATOM 2513 N N . LYS A 1 308 ? -24.047 -4.973 61.792 1.00 96.88 308 LYS A N 1
ATOM 2514 C CA . LYS A 1 308 ? -23.958 -4.597 63.207 1.00 96.88 308 LYS A CA 1
ATOM 2515 C C . LYS A 1 308 ? -24.818 -3.368 63.529 1.00 96.88 308 LYS A C 1
ATOM 2517 O O . LYS A 1 308 ? -25.654 -3.436 64.424 1.00 96.88 308 LYS A O 1
ATOM 2522 N N . MET A 1 309 ? -24.653 -2.279 62.774 1.00 96.44 309 MET A N 1
ATOM 2523 C CA . MET A 1 309 ? -25.438 -1.048 62.956 1.00 96.44 309 MET A CA 1
ATOM 2524 C C . MET A 1 309 ? -26.942 -1.297 62.758 1.00 96.44 309 MET A C 1
ATOM 2526 O O . MET A 1 309 ? -27.768 -0.743 63.474 1.00 96.44 309 MET A O 1
ATOM 2530 N N . THR A 1 310 ? -27.308 -2.165 61.811 1.00 94.88 310 THR A N 1
ATOM 2531 C CA . THR A 1 310 ? -28.706 -2.561 61.572 1.00 94.88 310 THR A CA 1
ATOM 2532 C C . THR A 1 310 ? -29.293 -3.294 62.781 1.00 94.88 310 THR A C 1
ATOM 2534 O O . THR A 1 310 ? -30.443 -3.052 63.142 1.00 94.88 310 THR A O 1
ATOM 2537 N N . GLY A 1 311 ? -28.509 -4.161 63.429 1.00 95.06 311 GLY A N 1
ATOM 2538 C CA . GLY A 1 311 ? -28.914 -4.843 64.660 1.00 95.06 311 GLY A CA 1
ATOM 2539 C C . GLY A 1 311 ? -29.112 -3.889 65.840 1.00 95.06 311 GLY A C 1
ATOM 2540 O O . GLY A 1 311 ? -30.091 -4.027 66.575 1.00 95.06 311 GLY A O 1
ATOM 2541 N N . GLU A 1 312 ? -28.225 -2.901 65.992 1.00 95.56 312 GLU A N 1
ATOM 2542 C CA . GLU A 1 312 ? -28.353 -1.835 66.999 1.00 95.56 312 GLU A CA 1
ATOM 2543 C C . GLU A 1 312 ? -29.637 -1.016 66.767 1.00 95.56 312 GLU A C 1
ATOM 2545 O O . GLU A 1 312 ? -30.469 -0.924 67.666 1.00 95.56 312 GLU A O 1
ATOM 2550 N N . LEU A 1 313 ? -29.861 -0.538 65.534 1.00 94.44 313 LEU A N 1
ATOM 2551 C CA . LEU A 1 313 ? -31.072 0.196 65.129 1.00 94.44 313 LEU A CA 1
ATOM 2552 C C . LEU A 1 313 ? -32.362 -0.572 65.438 1.00 94.44 313 LEU A C 1
ATOM 2554 O O . LEU A 1 313 ? -33.308 -0.014 65.988 1.00 94.44 313 LEU A O 1
ATOM 2558 N N . HIS A 1 314 ? -32.410 -1.854 65.076 1.00 94.06 314 HIS A N 1
ATOM 2559 C CA . HIS A 1 314 ? -33.597 -2.677 65.285 1.00 94.06 314 HIS A CA 1
ATOM 2560 C C . HIS A 1 314 ? -33.863 -2.938 66.772 1.00 94.06 314 HIS A C 1
ATOM 2562 O O . HIS A 1 314 ? -35.018 -2.951 67.190 1.00 94.06 314 HIS A O 1
ATOM 2568 N N . SER A 1 315 ? -32.809 -3.129 67.571 1.00 95.50 315 SER A N 1
ATOM 2569 C CA . SER A 1 315 ? -32.944 -3.337 69.016 1.00 95.50 315 SER A CA 1
ATOM 2570 C C . SER A 1 315 ? -33.558 -2.106 69.682 1.00 95.50 315 SER A C 1
ATOM 2572 O O . SER A 1 315 ? -34.568 -2.252 70.364 1.00 95.50 315 SER A O 1
ATOM 2574 N N . SER A 1 316 ? -33.037 -0.910 69.386 1.00 95.25 316 SER A N 1
ATOM 2575 C CA . SER A 1 316 ? -33.578 0.348 69.920 1.00 95.25 316 SER A CA 1
ATOM 2576 C C . SER A 1 316 ? -34.982 0.679 69.414 1.00 95.25 316 SER A C 1
ATOM 2578 O O . SER A 1 316 ? -35.790 1.273 70.124 1.00 95.25 316 SER A O 1
ATOM 2580 N N . GLN A 1 317 ? -35.317 0.277 68.183 1.00 92.81 317 GLN A N 1
ATOM 2581 C CA . GLN A 1 317 ? -36.672 0.440 67.654 1.00 92.81 317 GLN A CA 1
ATOM 2582 C C . GLN A 1 317 ? -37.691 -0.449 68.385 1.00 92.81 317 GLN A C 1
ATOM 2584 O O . GLN A 1 317 ? -38.838 -0.049 68.557 1.00 92.81 317 GLN A O 1
ATOM 2589 N N . GLN A 1 318 ? -37.308 -1.662 68.795 1.00 95.56 318 GLN A N 1
ATOM 2590 C CA . GLN A 1 318 ? -38.208 -2.573 69.512 1.00 95.56 318 GLN A CA 1
ATOM 2591 C C . GLN A 1 318 ? -38.460 -2.149 70.959 1.00 95.56 318 GLN A C 1
ATOM 2593 O O . GLN A 1 318 ? -39.536 -2.418 71.493 1.00 95.56 318 GLN A O 1
ATOM 2598 N N . THR A 1 319 ? -37.468 -1.532 71.594 1.00 96.44 319 THR A N 1
ATOM 2599 C CA . THR A 1 319 ? -37.547 -1.039 72.973 1.00 96.44 319 THR A CA 1
ATOM 2600 C C . THR A 1 319 ? -38.081 0.391 73.070 1.00 96.44 319 THR A C 1
ATOM 2602 O O . THR A 1 319 ? -38.413 0.818 74.174 1.00 96.44 319 THR A O 1
ATOM 2605 N N . ASP A 1 320 ? -38.211 1.095 71.938 1.00 92.75 320 ASP A N 1
ATOM 2606 C CA . ASP A 1 320 ? -38.647 2.497 71.834 1.00 92.75 320 ASP A CA 1
ATOM 2607 C C . ASP A 1 320 ? -37.766 3.448 72.682 1.00 92.75 320 ASP A C 1
ATOM 2609 O O . ASP A 1 320 ? -38.229 4.449 73.226 1.00 92.75 320 ASP A O 1
ATOM 2613 N N . ASP A 1 321 ? -36.477 3.104 72.829 1.00 92.06 321 ASP A N 1
ATOM 2614 C CA . ASP A 1 321 ? -35.526 3.731 73.764 1.00 92.06 321 ASP A CA 1
ATOM 2615 C C . ASP A 1 321 ? -34.506 4.674 73.107 1.00 92.06 321 ASP A C 1
ATOM 2617 O O . ASP A 1 321 ? -33.544 5.098 73.747 1.00 92.06 321 ASP A O 1
ATOM 2621 N N . TYR A 1 322 ? -34.719 5.035 71.843 1.00 94.06 322 TYR A N 1
ATOM 2622 C CA . TYR A 1 322 ? -33.767 5.836 71.083 1.00 94.06 322 TYR A CA 1
ATOM 2623 C C . TYR A 1 322 ? -33.805 7.326 71.451 1.00 94.06 322 TYR A C 1
ATOM 2625 O O . TYR A 1 322 ? -34.852 7.945 71.650 1.00 94.06 322 TYR A O 1
ATOM 2633 N N . THR A 1 323 ? -32.628 7.943 71.451 1.00 95.19 323 THR A N 1
ATOM 2634 C CA . THR A 1 323 ? -32.427 9.376 71.682 1.00 95.19 323 THR A CA 1
ATOM 2635 C C . THR A 1 323 ? -32.026 10.108 70.399 1.00 95.19 323 THR A C 1
ATOM 2637 O O . THR A 1 323 ? -31.494 9.533 69.447 1.00 95.19 323 THR A O 1
ATOM 2640 N N . GLU A 1 324 ? -32.226 11.428 70.364 1.00 94.44 324 GLU A N 1
ATOM 2641 C CA . GLU A 1 324 ? -31.803 12.279 69.238 1.00 94.44 324 GLU A CA 1
ATOM 2642 C C . GLU A 1 324 ? -30.293 12.169 68.949 1.00 94.44 324 GLU A C 1
ATOM 2644 O O . GLU A 1 324 ? -29.860 12.254 67.796 1.00 94.44 324 GLU A O 1
ATOM 2649 N N . ASN A 1 325 ? -29.490 11.938 69.992 1.00 95.00 325 ASN A N 1
ATOM 2650 C CA . ASN A 1 325 ? -28.045 11.768 69.877 1.00 95.00 325 ASN A CA 1
ATOM 2651 C C . ASN A 1 325 ? -27.674 10.464 69.157 1.00 95.00 325 ASN A C 1
ATOM 2653 O O . ASN A 1 325 ? -26.793 10.483 68.298 1.00 95.00 325 ASN A O 1
ATOM 2657 N N . GLU A 1 326 ? -28.361 9.359 69.448 1.00 94.38 326 GLU A N 1
ATOM 2658 C CA . GLU A 1 326 ? -28.135 8.066 68.784 1.00 94.38 326 GLU A CA 1
ATOM 2659 C C . GLU A 1 326 ? -28.561 8.116 67.315 1.00 94.38 326 GLU A C 1
ATOM 2661 O O . GLU A 1 326 ? -27.812 7.689 66.435 1.00 94.38 326 GLU A O 1
ATOM 2666 N N . LEU A 1 327 ? -29.699 8.758 67.018 1.00 94.75 327 LEU A N 1
ATOM 2667 C CA . LEU A 1 327 ? -30.132 9.006 65.640 1.00 94.75 327 LEU A CA 1
ATOM 2668 C C . LEU A 1 327 ? -29.088 9.802 64.849 1.00 94.75 327 LEU A C 1
ATOM 2670 O O . LEU A 1 327 ? -28.763 9.449 63.711 1.00 94.75 327 LEU A O 1
ATOM 2674 N N . LYS A 1 328 ? -28.530 10.860 65.450 1.00 96.50 328 LYS A N 1
ATOM 2675 C CA . LYS A 1 328 ? -27.458 11.648 64.832 1.00 96.50 328 LYS A CA 1
ATOM 2676 C C . LYS A 1 328 ? -26.197 10.807 64.613 1.00 96.50 328 LYS A C 1
ATOM 2678 O O . LYS A 1 328 ? -25.601 10.890 63.538 1.00 96.50 328 LYS A O 1
ATOM 2683 N N . GLN A 1 329 ? -25.823 9.980 65.587 1.00 96.56 329 GLN A N 1
ATOM 2684 C CA . GLN A 1 329 ? -24.665 9.093 65.501 1.00 96.56 329 GLN A CA 1
ATOM 2685 C C . GLN A 1 329 ? -24.808 8.072 64.363 1.00 96.56 329 GLN A C 1
ATOM 2687 O O . GLN A 1 329 ? -23.890 7.942 63.551 1.00 96.56 329 GLN A O 1
ATOM 2692 N N . TRP A 1 330 ? -25.952 7.393 64.238 1.00 96.94 330 TRP A N 1
ATOM 2693 C CA . TRP A 1 330 ? -26.189 6.450 63.136 1.00 96.94 330 TRP A CA 1
ATOM 2694 C C . TRP A 1 330 ? -26.190 7.146 61.769 1.00 96.94 330 TRP A C 1
ATOM 2696 O O . TRP A 1 330 ? -25.646 6.619 60.797 1.00 96.94 330 TRP A O 1
ATOM 2706 N N . LEU A 1 331 ? -26.733 8.365 61.681 1.00 96.06 331 LEU A N 1
ATOM 2707 C CA . LEU A 1 331 ? -26.673 9.188 60.467 1.00 96.06 331 LEU A CA 1
ATOM 2708 C C . LEU A 1 331 ? -25.235 9.541 60.064 1.00 96.06 331 LEU A C 1
ATOM 2710 O O . LEU A 1 331 ? -24.904 9.520 58.875 1.00 96.06 331 LEU A O 1
ATOM 2714 N N . GLU A 1 332 ? -24.376 9.873 61.028 1.00 96.69 332 GLU A N 1
ATOM 2715 C CA . GLU A 1 332 ? -22.955 10.131 60.778 1.00 96.69 332 GLU A CA 1
ATOM 2716 C C . GLU A 1 332 ? -22.210 8.855 60.361 1.00 96.69 332 GLU A C 1
ATOM 2718 O O . GLU A 1 332 ? -21.474 8.882 59.372 1.00 96.69 332 GLU A O 1
ATOM 2723 N N . GLN A 1 333 ? -22.475 7.719 61.012 1.00 95.50 333 GLN A N 1
ATOM 2724 C CA . GLN A 1 333 ? -21.912 6.418 60.629 1.00 95.50 333 GLN A CA 1
ATOM 2725 C C . GLN A 1 333 ? -22.312 6.011 59.204 1.00 95.50 333 GLN A C 1
ATOM 2727 O O . GLN A 1 333 ? -21.465 5.584 58.419 1.00 95.50 333 GLN A O 1
ATOM 2732 N N . LEU A 1 334 ? -23.574 6.221 58.814 1.00 94.00 334 LEU A N 1
ATOM 2733 C CA . LEU A 1 334 ? -24.042 5.996 57.443 1.00 94.00 334 LEU A CA 1
ATOM 2734 C C . LEU A 1 334 ? -23.301 6.868 56.421 1.00 94.00 334 LEU A C 1
ATOM 2736 O O . LEU A 1 334 ? -22.927 6.383 55.349 1.00 94.00 334 LEU A O 1
ATOM 2740 N N . LYS A 1 335 ? -23.060 8.147 56.741 1.00 94.44 335 LYS A N 1
ATOM 2741 C CA . LYS A 1 335 ? -22.273 9.047 55.882 1.00 94.44 335 LYS A CA 1
ATOM 2742 C C . LYS A 1 335 ? -20.827 8.572 55.752 1.00 94.44 335 LYS A C 1
ATOM 2744 O O . LYS A 1 335 ? -20.291 8.585 54.643 1.00 94.44 335 LYS A O 1
ATOM 2749 N N . GLU A 1 336 ? -20.208 8.117 56.840 1.00 92.69 336 GLU A N 1
ATOM 2750 C CA . GLU A 1 336 ? -18.865 7.535 56.795 1.00 92.69 336 GLU A CA 1
ATOM 2751 C C . GLU A 1 336 ? -18.807 6.255 55.958 1.00 92.69 336 GLU A C 1
ATOM 2753 O O . GLU A 1 336 ? -17.897 6.108 55.140 1.00 92.69 336 GLU A O 1
ATOM 2758 N N . PHE A 1 337 ? -19.768 5.341 56.115 1.00 90.62 337 PHE A N 1
ATOM 2759 C CA . PHE A 1 337 ? -19.825 4.116 55.317 1.00 90.62 337 PHE A CA 1
ATOM 2760 C C . PHE A 1 337 ? -19.984 4.416 53.831 1.00 90.62 337 PHE A C 1
ATOM 2762 O O . PHE A 1 337 ? -19.293 3.814 53.011 1.00 90.62 337 PHE A O 1
ATOM 2769 N N . ARG A 1 338 ? -20.821 5.398 53.480 1.00 89.06 338 ARG A N 1
ATOM 2770 C CA . ARG A 1 338 ? -20.981 5.840 52.092 1.00 89.06 338 ARG A CA 1
ATOM 2771 C C . ARG A 1 338 ? -19.682 6.418 51.534 1.00 89.06 338 ARG A C 1
ATOM 2773 O O . ARG A 1 338 ? -19.247 6.018 50.462 1.00 89.06 338 ARG A O 1
ATOM 2780 N N . LYS A 1 339 ? -18.986 7.251 52.314 1.00 89.12 339 LYS A N 1
ATOM 2781 C CA . LYS A 1 339 ? -17.666 7.780 51.940 1.00 89.12 339 LYS A CA 1
ATOM 2782 C C . LYS A 1 339 ? -16.623 6.668 51.766 1.00 89.12 339 LYS A C 1
ATOM 2784 O O . LYS A 1 339 ? -15.824 6.734 50.839 1.00 89.12 339 LYS A O 1
ATOM 2789 N N . LYS A 1 340 ? -16.636 5.634 52.614 1.00 85.44 340 LYS A N 1
ATOM 2790 C CA . LYS A 1 340 ? -15.755 4.455 52.498 1.00 85.44 340 LYS A CA 1
ATOM 2791 C C . LYS A 1 340 ? -16.097 3.570 51.293 1.00 85.44 340 LYS A C 1
ATOM 2793 O O . LYS A 1 340 ? -15.189 2.947 50.753 1.00 85.44 340 LYS A O 1
ATOM 2798 N N . LEU A 1 341 ? -17.362 3.532 50.866 1.00 84.12 341 LEU A N 1
ATOM 2799 C CA . LEU A 1 341 ? -17.818 2.814 49.670 1.00 84.12 341 LEU A CA 1
ATOM 2800 C C . LEU A 1 341 ? -17.426 3.538 48.372 1.00 84.12 341 LEU A C 1
ATOM 2802 O O . LEU A 1 341 ? -17.054 2.884 47.402 1.00 84.12 341 LEU A O 1
ATOM 2806 N N . ASP A 1 342 ? -17.470 4.872 48.377 1.00 81.00 342 ASP A N 1
ATOM 2807 C CA . ASP A 1 342 ? -17.152 5.705 47.210 1.00 81.00 342 ASP A CA 1
ATOM 2808 C C . ASP A 1 342 ? -15.641 5.980 47.074 1.00 81.00 342 ASP A C 1
ATOM 2810 O O . ASP A 1 342 ? -15.141 6.234 45.980 1.00 81.00 342 ASP A O 1
ATOM 2814 N N . SER A 1 343 ? -14.889 5.888 48.177 1.00 74.31 343 SER A N 1
ATOM 2815 C CA . SER A 1 343 ? -13.453 6.185 48.236 1.00 74.31 343 SER A CA 1
ATOM 2816 C C . SER A 1 343 ? -12.466 4.993 48.346 1.00 74.31 343 SER A C 1
ATOM 2818 O O . SER A 1 343 ? -11.293 5.265 48.623 1.00 74.31 343 SER A O 1
ATOM 2820 N N . PRO A 1 344 ? -12.815 3.703 48.136 1.00 59.06 344 PRO A N 1
ATOM 2821 C CA . PRO A 1 344 ? -11.867 2.597 48.316 1.00 59.06 344 PRO A CA 1
ATOM 2822 C C . PRO A 1 344 ? -10.735 2.622 47.277 1.00 59.06 344 PRO A C 1
ATOM 2824 O O . PRO A 1 344 ? -9.676 2.047 47.506 1.00 59.06 344 PRO A O 1
ATOM 2827 N N . LEU A 1 345 ? -10.933 3.333 46.163 1.00 54.03 345 LEU A N 1
ATOM 2828 C CA . LEU A 1 345 ? -9.927 3.555 45.123 1.00 54.03 345 LEU A CA 1
ATOM 2829 C C . LEU A 1 345 ? -8.926 4.667 45.475 1.00 54.03 345 LEU A C 1
ATOM 2831 O O . LEU A 1 345 ? -7.843 4.707 44.904 1.00 54.03 345 LEU A O 1
ATOM 2835 N N . SER A 1 346 ? -9.257 5.558 46.413 1.00 52.72 346 SER A N 1
ATOM 2836 C CA . SER A 1 346 ? -8.446 6.750 46.711 1.00 52.72 346 SER A CA 1
ATOM 2837 C C . SER A 1 346 ? -7.236 6.456 47.603 1.00 52.72 346 SER A C 1
ATOM 2839 O O . SER A 1 346 ? -6.289 7.234 47.628 1.00 52.72 346 SER A O 1
ATOM 2841 N N . THR A 1 347 ? -7.263 5.350 48.350 1.00 58.66 347 THR A N 1
ATOM 2842 C CA . THR A 1 347 ? -6.184 4.932 49.264 1.00 58.66 347 THR A CA 1
ATOM 2843 C C . THR A 1 347 ? -5.234 3.906 48.648 1.00 58.66 347 THR A C 1
ATOM 2845 O O . THR A 1 347 ? -4.235 3.561 49.273 1.00 58.66 347 THR A O 1
ATOM 2848 N N . MET A 1 348 ? -5.538 3.394 47.452 1.00 67.69 348 MET A N 1
ATOM 2849 C CA . MET A 1 348 ? -4.706 2.402 46.776 1.00 67.69 348 MET A CA 1
ATOM 2850 C C . MET A 1 348 ? -3.745 3.099 45.817 1.00 67.69 348 MET A C 1
ATOM 2852 O O . MET A 1 348 ? -4.151 3.649 44.796 1.00 67.69 348 MET A O 1
ATOM 2856 N N . THR A 1 349 ? -2.458 3.054 46.135 1.00 68.44 349 THR A N 1
ATOM 2857 C CA . THR A 1 349 ? -1.386 3.499 45.248 1.00 68.44 349 THR A CA 1
ATOM 2858 C C . THR A 1 349 ? -0.725 2.296 44.594 1.00 68.44 349 THR A C 1
ATOM 2860 O O . THR A 1 349 ? -0.331 1.341 45.261 1.00 68.44 349 THR A O 1
ATOM 2863 N N . ILE A 1 350 ? -0.588 2.347 43.269 1.00 69.81 350 ILE A N 1
ATOM 2864 C CA . ILE A 1 350 ? 0.272 1.419 42.536 1.00 69.81 350 ILE A CA 1
ATOM 2865 C C . ILE A 1 350 ? 1.708 1.850 42.827 1.00 69.81 350 ILE A C 1
ATOM 2867 O O . ILE A 1 350 ? 2.130 2.926 42.405 1.00 69.81 350 ILE A O 1
ATOM 2871 N N . ILE A 1 351 ? 2.438 1.038 43.586 1.00 69.25 351 ILE A N 1
ATOM 2872 C CA . ILE A 1 351 ? 3.875 1.222 43.770 1.00 69.25 351 ILE A CA 1
ATOM 2873 C C . ILE A 1 351 ? 4.546 0.534 42.585 1.00 69.25 351 ILE A C 1
ATOM 2875 O O . ILE A 1 351 ? 4.470 -0.686 42.445 1.00 69.25 351 ILE A O 1
ATOM 2879 N N . ASN A 1 352 ? 5.156 1.325 41.707 1.00 61.38 352 ASN A N 1
ATOM 2880 C CA . ASN A 1 352 ? 6.040 0.788 40.684 1.00 61.38 352 ASN A CA 1
ATOM 2881 C C . ASN A 1 352 ? 7.377 0.490 41.367 1.00 61.38 352 ASN A C 1
ATOM 2883 O O . ASN A 1 352 ? 8.058 1.410 41.815 1.00 61.38 352 ASN A O 1
ATOM 2887 N N . ASP A 1 353 ? 7.724 -0.788 41.495 1.00 56.12 353 ASP A N 1
ATOM 2888 C CA . ASP A 1 353 ? 9.043 -1.196 41.975 1.00 56.12 353 ASP A CA 1
ATOM 2889 C C . ASP A 1 353 ? 10.090 -0.886 40.895 1.00 56.12 353 ASP A C 1
ATOM 2891 O O . ASP A 1 353 ? 10.429 -1.729 40.063 1.00 56.12 353 ASP A O 1
ATOM 2895 N N . ASP A 1 354 ? 10.608 0.342 40.904 1.00 54.69 354 ASP A N 1
ATOM 2896 C CA . ASP A 1 354 ? 11.683 0.780 40.004 1.00 54.69 354 ASP A CA 1
ATOM 2897 C C . ASP A 1 354 ? 13.036 0.096 40.327 1.00 54.69 354 ASP A C 1
ATOM 2899 O O . ASP A 1 354 ? 13.977 0.167 39.534 1.00 54.69 354 ASP A O 1
ATOM 2903 N N . GLU A 1 355 ? 13.145 -0.608 41.464 1.00 55.09 355 GLU A N 1
ATOM 2904 C CA . GLU A 1 355 ? 14.388 -1.239 41.945 1.00 55.09 355 GLU A CA 1
ATOM 2905 C C . GLU A 1 355 ? 14.468 -2.766 41.746 1.00 55.09 355 GLU A C 1
ATOM 2907 O O . GLU A 1 355 ? 15.550 -3.353 41.879 1.00 55.09 355 GLU A O 1
ATOM 2912 N N . ILE A 1 356 ? 13.377 -3.448 41.375 1.00 54.28 356 ILE A N 1
ATOM 2913 C CA . ILE A 1 356 ? 13.436 -4.892 41.105 1.00 54.28 356 ILE A CA 1
ATOM 2914 C C . ILE A 1 356 ? 13.971 -5.108 39.689 1.00 54.28 356 ILE A C 1
ATOM 2916 O O . ILE A 1 356 ? 13.355 -4.698 38.707 1.00 54.28 356 ILE A O 1
ATOM 2920 N N . LYS A 1 357 ? 15.123 -5.799 39.593 1.00 60.44 357 LYS A N 1
ATOM 2921 C CA . LYS A 1 357 ? 15.683 -6.396 38.363 1.00 60.44 357 LYS A CA 1
ATOM 2922 C C . LYS A 1 357 ? 14.553 -6.750 37.401 1.00 60.44 357 LYS A C 1
ATOM 2924 O O . LYS A 1 357 ? 13.798 -7.679 37.683 1.00 60.44 357 LYS A O 1
ATOM 2929 N N . SER A 1 358 ? 14.447 -6.000 36.304 1.00 57.56 358 SER A N 1
ATOM 2930 C CA . SER A 1 358 ? 13.316 -6.084 35.386 1.00 57.56 358 SER A CA 1
ATOM 2931 C C . SER A 1 358 ? 12.971 -7.549 35.090 1.00 57.56 358 SER A C 1
ATOM 2933 O O . SER A 1 358 ? 13.879 -8.322 34.764 1.00 57.56 358 SER A O 1
ATOM 2935 N N . PRO A 1 359 ? 11.689 -7.955 35.160 1.00 63.28 359 PRO A N 1
ATOM 2936 C CA . PRO A 1 359 ? 11.275 -9.340 34.899 1.00 63.28 359 PRO A CA 1
ATOM 2937 C C . PRO A 1 359 ? 11.610 -9.811 33.471 1.00 63.28 359 PRO A C 1
ATOM 2939 O O . PRO A 1 359 ? 11.492 -10.995 33.150 1.00 63.28 359 PRO A O 1
ATOM 2942 N N . ILE A 1 360 ? 12.055 -8.881 32.622 1.00 65.75 360 ILE A N 1
ATOM 2943 C CA . ILE A 1 360 ? 12.470 -9.078 31.243 1.00 65.75 360 ILE A CA 1
ATOM 2944 C C . ILE A 1 360 ? 13.996 -8.919 31.165 1.00 65.75 360 ILE A C 1
ATOM 2946 O O . ILE A 1 360 ? 14.540 -7.831 31.358 1.00 65.75 360 ILE A O 1
ATOM 2950 N N . HIS A 1 361 ? 14.701 -10.002 30.840 1.00 61.94 361 HIS A N 1
ATOM 2951 C CA . HIS A 1 361 ? 16.125 -9.941 30.508 1.00 61.94 361 HIS A CA 1
ATOM 2952 C C . HIS A 1 361 ? 16.305 -9.445 29.073 1.00 61.94 361 HIS A C 1
ATOM 2954 O O . HIS A 1 361 ? 15.818 -10.089 28.150 1.00 61.94 361 HIS A O 1
ATOM 2960 N N . LEU A 1 362 ? 17.038 -8.352 28.863 1.00 61.66 362 LEU A N 1
ATOM 2961 C CA . LEU A 1 362 ? 17.323 -7.844 27.520 1.00 61.66 362 LEU A CA 1
ATOM 2962 C C . LEU A 1 362 ? 18.243 -8.812 26.752 1.00 61.66 362 LEU A C 1
ATOM 2964 O O . LEU A 1 362 ? 19.386 -9.038 27.157 1.00 61.66 362 LEU A O 1
ATOM 2968 N N . ILE A 1 363 ? 17.784 -9.344 25.615 1.00 61.16 363 ILE A N 1
ATOM 2969 C CA . ILE A 1 363 ? 18.659 -10.063 24.680 1.00 61.16 363 ILE A CA 1
ATOM 2970 C C . ILE A 1 363 ? 19.361 -9.052 23.779 1.00 61.16 363 ILE A C 1
ATOM 2972 O O . ILE A 1 363 ? 18.727 -8.266 23.080 1.00 61.16 363 ILE A O 1
ATOM 2976 N N . ARG A 1 364 ? 20.695 -9.107 23.755 1.00 69.25 364 ARG A N 1
ATOM 2977 C CA . ARG A 1 364 ? 21.517 -8.333 22.825 1.00 69.25 364 ARG A CA 1
ATOM 2978 C C . ARG A 1 364 ? 22.170 -9.265 21.814 1.00 69.25 364 ARG A C 1
ATOM 2980 O O . ARG A 1 364 ? 22.905 -10.175 22.190 1.00 69.25 364 ARG A O 1
ATOM 2987 N N . ILE A 1 365 ? 21.927 -9.008 20.533 1.00 68.12 365 ILE A N 1
ATOM 2988 C CA . ILE A 1 365 ? 22.608 -9.690 19.432 1.00 68.12 365 ILE A CA 1
ATOM 2989 C C . ILE A 1 365 ? 23.876 -8.897 19.125 1.00 68.12 365 ILE A C 1
ATOM 2991 O O . ILE A 1 365 ? 23.818 -7.699 18.850 1.00 68.12 365 ILE A O 1
ATOM 2995 N N . CYS A 1 366 ? 25.028 -9.553 19.207 1.00 61.81 366 CYS A N 1
ATOM 2996 C CA . CYS A 1 366 ? 26.317 -8.953 18.891 1.00 61.81 366 CYS A CA 1
ATOM 2997 C C . CYS A 1 366 ? 26.932 -9.695 17.710 1.00 61.81 366 CYS A C 1
ATOM 2999 O O . CYS A 1 366 ? 27.062 -10.919 17.747 1.00 61.81 366 CYS A O 1
ATOM 3001 N N . ASP A 1 367 ? 27.353 -8.948 16.695 1.00 57.50 367 ASP A N 1
ATOM 3002 C CA . ASP A 1 367 ? 28.190 -9.485 15.631 1.00 57.50 367 ASP A CA 1
ATOM 3003 C C . ASP A 1 367 ? 29.623 -9.682 16.156 1.00 57.50 367 ASP A C 1
ATOM 3005 O O . ASP A 1 367 ? 30.247 -8.761 16.703 1.00 57.50 367 ASP A O 1
ATOM 3009 N N . LYS A 1 368 ? 30.152 -10.897 15.985 1.00 54.56 368 LYS A N 1
ATOM 3010 C CA . LYS A 1 368 ? 31.523 -11.250 16.368 1.00 54.56 368 LYS A CA 1
ATOM 3011 C C . LYS A 1 368 ? 32.560 -10.392 15.631 1.00 54.56 368 LYS A C 1
ATOM 3013 O O . LYS A 1 368 ? 33.610 -10.113 16.210 1.00 54.56 368 LYS A O 1
ATOM 3018 N N . GLN A 1 369 ? 32.273 -9.920 14.413 1.00 48.47 369 GLN A N 1
ATOM 3019 C CA . GLN A 1 369 ? 33.194 -9.063 13.654 1.00 48.47 369 GLN A CA 1
ATOM 3020 C C . GLN A 1 369 ? 33.322 -7.659 14.270 1.00 48.47 369 GLN A C 1
ATOM 3022 O O . GLN A 1 369 ? 34.422 -7.113 14.370 1.00 48.47 369 GLN A O 1
ATOM 3027 N N . HIS A 1 370 ? 32.230 -7.096 14.795 1.00 48.53 370 HIS A N 1
ATOM 3028 C CA . HIS A 1 370 ? 32.253 -5.815 15.511 1.00 48.53 370 HIS A CA 1
ATOM 3029 C C . HIS A 1 370 ? 32.864 -5.898 16.920 1.00 48.53 370 HIS A C 1
ATOM 3031 O O . HIS A 1 370 ? 33.422 -4.910 17.404 1.00 48.53 370 HIS A O 1
ATOM 3037 N N . GLN A 1 371 ? 32.827 -7.061 17.577 1.00 48.75 371 GLN A N 1
ATOM 3038 C CA . GLN A 1 371 ? 33.509 -7.250 18.865 1.00 48.75 371 GLN A CA 1
ATOM 3039 C C . GLN A 1 371 ? 35.040 -7.247 18.736 1.00 48.75 371 GLN A C 1
ATOM 3041 O O . GLN A 1 371 ? 35.714 -6.661 19.584 1.00 48.75 371 GLN A O 1
ATOM 3046 N N . GLN A 1 372 ? 35.595 -7.828 17.668 1.00 53.16 372 GLN A N 1
ATOM 3047 C CA . GLN A 1 372 ? 37.049 -7.858 17.455 1.00 53.16 372 GLN A CA 1
ATOM 3048 C C . GLN A 1 372 ? 37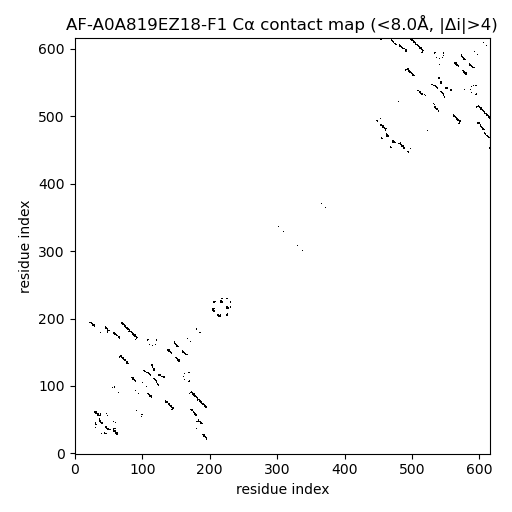.631 -6.477 17.108 1.00 53.16 372 GLN A C 1
ATOM 3050 O O . GLN A 1 372 ? 38.740 -6.154 17.533 1.00 53.16 372 GLN A O 1
ATOM 3055 N N . LEU A 1 373 ? 36.873 -5.627 16.404 1.00 55.94 373 LEU A N 1
ATOM 3056 C CA . LEU A 1 373 ? 37.274 -4.244 16.108 1.00 55.94 373 LEU A CA 1
ATOM 3057 C C . LEU A 1 373 ? 37.316 -3.366 17.368 1.00 55.94 373 LEU A C 1
ATOM 3059 O O . LEU A 1 373 ? 38.237 -2.568 17.516 1.00 55.94 373 LEU A O 1
ATOM 3063 N N . ARG A 1 374 ? 36.388 -3.561 18.317 1.00 47.94 374 ARG A N 1
ATOM 3064 C CA . ARG A 1 374 ? 36.389 -2.824 19.595 1.00 47.94 374 ARG A CA 1
ATOM 3065 C C . ARG A 1 374 ? 37.524 -3.227 20.536 1.00 47.94 374 ARG A C 1
ATOM 3067 O O . ARG A 1 374 ? 38.025 -2.371 21.258 1.00 47.94 374 ARG A O 1
ATOM 3074 N N . GLN A 1 375 ? 37.954 -4.490 20.514 1.00 54.22 375 GLN A N 1
ATOM 3075 C CA . GLN A 1 375 ? 39.075 -4.959 21.340 1.00 54.22 375 GLN A CA 1
ATOM 3076 C C . GLN A 1 375 ? 40.449 -4.481 20.835 1.00 54.22 375 GLN A C 1
ATOM 3078 O O . GLN A 1 375 ? 41.407 -4.486 21.601 1.00 54.22 375 GLN A O 1
ATOM 3083 N N . ARG A 1 376 ? 40.560 -4.021 19.578 1.00 46.56 376 ARG A N 1
ATOM 3084 C CA . ARG A 1 376 ? 41.807 -3.458 19.019 1.00 46.56 376 ARG A CA 1
ATOM 3085 C C . ARG A 1 376 ? 41.993 -1.957 19.268 1.00 46.56 376 ARG A C 1
ATOM 3087 O O . ARG A 1 376 ? 43.099 -1.462 19.103 1.00 46.56 376 ARG A O 1
ATOM 3094 N N . SER A 1 377 ? 40.946 -1.241 19.675 1.00 46.41 377 SER A N 1
ATOM 3095 C CA . SER A 1 377 ? 40.973 0.215 19.903 1.00 46.41 377 SER A CA 1
ATOM 3096 C C . SER A 1 377 ? 41.251 0.638 21.355 1.00 46.41 377 SER A C 1
ATOM 3098 O O . SER A 1 377 ? 41.199 1.825 21.661 1.00 46.41 377 SER A O 1
ATOM 3100 N N . SER A 1 378 ? 41.562 -0.296 22.256 1.00 44.22 378 SER A N 1
ATOM 3101 C CA . SER A 1 378 ? 41.908 -0.002 23.653 1.00 44.22 378 SER A CA 1
ATOM 3102 C C . SER A 1 378 ? 43.335 -0.450 23.983 1.00 44.22 378 SER A C 1
ATOM 3104 O O . SER A 1 378 ? 43.535 -1.471 24.639 1.00 44.22 378 SER A O 1
ATOM 3106 N N . THR A 1 379 ? 44.327 0.326 23.537 1.00 38.97 379 THR A N 1
ATOM 3107 C CA . THR A 1 379 ? 45.703 0.306 24.070 1.00 38.97 379 THR A CA 1
ATOM 3108 C C . THR A 1 379 ? 45.867 1.488 25.036 1.00 38.97 379 THR A C 1
ATOM 3110 O O . THR A 1 379 ? 45.576 2.618 24.640 1.00 38.97 379 THR A O 1
ATOM 3113 N N . PRO A 1 380 ? 46.312 1.283 26.289 1.00 48.34 380 PRO A N 1
ATOM 3114 C CA . PRO A 1 380 ? 46.479 2.363 27.257 1.00 48.34 380 PRO A CA 1
ATOM 3115 C C . PRO A 1 380 ? 47.862 3.025 27.135 1.00 48.34 380 PRO A C 1
ATOM 3117 O O . PRO A 1 380 ? 48.894 2.354 27.149 1.00 48.34 380 PRO A O 1
ATOM 3120 N N . THR A 1 381 ? 47.885 4.356 27.051 1.00 36.78 381 THR A N 1
ATOM 3121 C CA . THR A 1 381 ? 49.108 5.165 27.146 1.00 36.78 381 THR A CA 1
ATOM 3122 C C . THR A 1 381 ? 49.641 5.151 28.580 1.00 36.78 381 THR A C 1
ATOM 3124 O O . THR A 1 381 ? 48.937 5.475 29.533 1.00 36.78 381 THR A O 1
ATOM 3127 N N . ILE A 1 382 ? 50.911 4.776 28.698 1.00 41.50 382 ILE A N 1
ATOM 3128 C CA . ILE A 1 382 ? 51.726 4.664 29.911 1.00 41.50 382 ILE A CA 1
ATOM 3129 C C . ILE A 1 382 ? 51.947 6.034 30.580 1.00 41.50 382 ILE A C 1
ATOM 3131 O O . ILE A 1 382 ? 52.408 6.963 29.918 1.00 41.50 382 ILE A O 1
ATOM 3135 N N . ARG A 1 383 ? 51.775 6.108 31.910 1.00 34.34 383 ARG A N 1
ATOM 3136 C CA . ARG A 1 383 ? 52.683 6.836 32.823 1.00 34.34 383 ARG A CA 1
ATOM 3137 C C . ARG A 1 383 ? 52.847 6.072 34.149 1.00 34.34 383 ARG A C 1
ATOM 3139 O O . ARG A 1 383 ? 51.877 5.722 34.808 1.00 34.34 383 ARG A O 1
ATOM 3146 N N . THR A 1 384 ? 54.111 5.800 34.457 1.00 33.47 384 THR A N 1
ATOM 3147 C CA . THR A 1 384 ? 54.754 5.180 35.637 1.00 33.47 384 THR A CA 1
ATOM 3148 C C . THR A 1 384 ? 54.887 6.165 36.823 1.00 33.47 384 THR A C 1
ATOM 3150 O O . THR A 1 384 ? 54.612 7.346 36.614 1.00 33.47 384 THR A O 1
ATOM 3153 N N . PRO A 1 385 ? 55.564 5.819 37.942 1.00 55.81 385 PRO A N 1
ATOM 3154 C CA . PRO A 1 385 ? 55.444 4.640 38.824 1.00 55.81 385 PRO A CA 1
ATOM 3155 C C . PRO A 1 385 ? 55.356 5.041 40.325 1.00 55.81 385 PRO A C 1
ATOM 3157 O O . PRO A 1 385 ? 55.738 6.152 40.669 1.00 55.81 385 PRO A O 1
ATOM 3160 N N . ASP A 1 386 ? 54.965 4.130 41.231 1.00 28.89 386 ASP A N 1
ATOM 3161 C CA . ASP A 1 386 ? 55.686 3.971 42.511 1.00 28.89 386 ASP A CA 1
ATOM 3162 C C . ASP A 1 386 ? 55.363 2.676 43.286 1.00 28.89 386 ASP A C 1
ATOM 3164 O O . ASP A 1 386 ? 54.387 1.977 43.023 1.00 28.89 386 ASP A O 1
ATOM 3168 N N . TYR A 1 387 ? 56.293 2.357 44.186 1.00 34.97 387 TYR A N 1
ATOM 3169 C CA . TYR A 1 387 ? 56.690 1.068 44.766 1.00 34.97 387 TYR A CA 1
ATOM 3170 C C . TYR A 1 387 ? 55.865 0.513 45.963 1.00 34.97 387 TYR A C 1
ATOM 3172 O O . TYR A 1 387 ? 55.268 1.261 46.729 1.00 34.97 387 TYR A O 1
ATOM 3180 N N . ARG A 1 388 ? 56.089 -0.799 46.206 1.00 30.11 388 ARG A N 1
ATOM 3181 C CA . ARG A 1 388 ? 55.966 -1.656 47.428 1.00 30.11 388 ARG A CA 1
ATOM 3182 C C . ARG A 1 388 ? 54.676 -2.483 47.655 1.00 30.11 388 ARG A C 1
ATOM 3184 O O . ARG A 1 388 ? 53.616 -1.910 47.835 1.00 30.11 388 ARG A O 1
ATOM 3191 N N . THR A 1 389 ? 54.686 -3.833 47.536 1.00 35.78 389 THR A N 1
ATOM 3192 C CA . THR A 1 389 ? 55.209 -4.920 48.447 1.00 35.78 389 THR A CA 1
ATOM 3193 C C . THR A 1 389 ? 54.175 -5.233 49.557 1.00 35.78 389 THR A C 1
ATOM 3195 O O . THR A 1 389 ? 53.748 -4.287 50.195 1.00 35.78 389 THR A O 1
ATOM 3198 N N . GLN A 1 390 ? 53.702 -6.439 49.929 1.00 33.69 390 GLN A N 1
ATOM 3199 C CA . GLN A 1 390 ? 53.911 -7.877 49.638 1.00 33.69 390 GLN A CA 1
ATOM 3200 C C . GLN A 1 390 ? 52.771 -8.699 50.316 1.00 33.69 390 GLN A C 1
ATOM 3202 O O . GLN A 1 390 ? 52.006 -8.145 51.099 1.00 33.69 390 GLN A O 1
ATOM 3207 N N . HIS A 1 391 ? 52.808 -10.028 50.106 1.00 33.28 391 HIS A N 1
ATOM 3208 C CA . HIS A 1 391 ? 52.124 -11.160 50.781 1.00 33.28 391 HIS A CA 1
ATOM 3209 C C . HIS A 1 391 ? 50.833 -11.665 50.110 1.00 33.28 391 HIS A C 1
ATOM 3211 O O . HIS A 1 391 ? 49.859 -10.932 50.037 1.00 33.28 391 HIS A O 1
ATOM 3217 N N . ALA A 1 392 ? 50.735 -12.852 49.490 1.00 33.09 392 ALA A N 1
ATOM 3218 C CA . ALA A 1 392 ? 51.239 -14.233 49.682 1.00 33.09 392 ALA A CA 1
ATOM 3219 C C . ALA A 1 392 ? 50.136 -15.166 50.222 1.00 33.09 392 ALA A C 1
ATOM 3221 O O . ALA A 1 392 ? 49.668 -14.961 51.340 1.00 33.09 392 ALA A O 1
ATOM 3222 N N . LYS A 1 393 ? 49.782 -16.177 49.406 1.00 32.22 393 LYS A N 1
ATOM 3223 C CA . LYS A 1 393 ? 49.356 -17.575 49.694 1.00 32.22 393 LYS A CA 1
ATOM 3224 C C . LYS A 1 393 ? 48.710 -18.133 48.405 1.00 32.22 393 LYS A C 1
ATOM 3226 O O . LYS A 1 393 ? 47.802 -17.503 47.876 1.00 32.22 393 LYS A O 1
ATOM 3231 N N . GLU A 1 394 ? 49.330 -19.073 47.676 1.00 30.05 394 GLU A N 1
ATOM 3232 C CA . GLU A 1 394 ? 49.293 -20.547 47.884 1.00 30.05 394 GLU A CA 1
ATOM 3233 C C . GLU A 1 394 ? 47.844 -21.081 47.970 1.00 30.05 394 GLU A C 1
ATOM 3235 O O . GLU A 1 394 ? 47.079 -20.558 48.768 1.00 30.05 394 GLU A O 1
ATOM 3240 N N . SER A 1 395 ? 47.345 -22.103 47.260 1.00 29.11 395 SER A N 1
ATOM 3241 C CA . SER A 1 395 ? 47.811 -23.034 46.212 1.00 29.11 395 SER A CA 1
ATOM 3242 C C . SER A 1 395 ? 46.591 -23.923 45.804 1.00 29.11 395 SER A C 1
ATOM 3244 O O . SER A 1 395 ? 45.782 -24.228 46.668 1.00 29.11 395 SER A O 1
ATOM 3246 N N . ILE A 1 396 ? 46.430 -24.243 44.498 1.00 31.52 396 ILE A N 1
ATOM 3247 C CA . ILE A 1 396 ? 46.194 -25.565 43.811 1.00 31.52 396 ILE A CA 1
ATOM 3248 C C . ILE A 1 396 ? 45.219 -26.628 44.446 1.00 31.52 396 ILE A C 1
ATOM 3250 O O . ILE A 1 396 ? 45.207 -26.709 45.667 1.00 31.52 396 ILE A O 1
ATOM 3254 N N . PRO A 1 397 ? 44.544 -27.598 43.738 1.00 44.72 397 PRO A N 1
ATOM 3255 C CA . PRO A 1 397 ? 44.167 -27.819 42.313 1.00 44.72 397 PRO A CA 1
ATOM 3256 C C . PRO A 1 397 ? 42.692 -28.272 42.050 1.00 44.72 397 PRO A C 1
ATOM 3258 O O . PRO A 1 397 ? 41.921 -28.603 42.945 1.00 44.72 397 PRO A O 1
ATOM 3261 N N . CYS A 1 398 ? 42.376 -28.408 40.751 1.00 34.81 398 CYS A N 1
ATOM 3262 C CA . CYS A 1 398 ? 41.330 -29.239 40.133 1.00 34.81 398 CYS A CA 1
ATOM 3263 C C . CYS A 1 398 ? 41.139 -30.663 40.701 1.00 34.81 398 CYS A C 1
ATOM 3265 O O . CYS A 1 398 ? 42.114 -31.366 40.960 1.00 34.81 398 CYS A O 1
ATOM 3267 N N . PHE A 1 399 ? 39.890 -31.148 40.642 1.00 26.81 399 PHE A N 1
ATOM 3268 C CA . PHE A 1 399 ? 39.555 -32.567 40.465 1.00 26.81 399 PHE A CA 1
ATOM 3269 C C . PHE A 1 399 ? 38.314 -32.743 39.568 1.00 26.81 399 PHE A C 1
ATOM 3271 O O . PHE A 1 399 ? 37.375 -31.950 39.612 1.00 26.81 399 PHE A O 1
ATOM 3278 N N . ILE A 1 400 ? 38.356 -33.787 38.737 1.00 35.25 400 ILE A N 1
ATOM 3279 C CA . ILE A 1 400 ? 37.299 -34.296 37.851 1.00 35.25 400 ILE A CA 1
ATOM 3280 C C . ILE A 1 400 ? 36.523 -35.412 38.587 1.00 35.25 400 ILE A C 1
ATOM 3282 O O . ILE A 1 400 ? 37.125 -36.131 39.375 1.00 35.25 400 ILE A O 1
ATOM 3286 N N . GLU A 1 401 ? 35.236 -35.583 38.244 1.00 29.14 401 GLU A N 1
ATOM 3287 C CA . GLU A 1 401 ? 34.505 -36.852 37.981 1.00 29.14 401 GLU A CA 1
ATOM 3288 C C . GLU A 1 401 ? 33.143 -37.085 38.689 1.00 29.14 401 GLU A C 1
ATOM 3290 O O . GLU A 1 401 ? 32.998 -36.956 39.898 1.00 29.14 401 GLU A O 1
ATOM 3295 N N . LYS A 1 402 ? 32.206 -37.585 37.858 1.00 29.12 402 LYS A N 1
ATOM 3296 C CA . LYS A 1 402 ? 31.094 -38.538 38.096 1.00 29.12 402 LYS A CA 1
ATOM 3297 C C . LYS A 1 402 ? 29.741 -38.098 38.695 1.00 29.12 402 LYS A C 1
ATOM 3299 O O . LYS A 1 402 ? 29.545 -37.960 39.891 1.00 29.12 402 LYS A O 1
ATOM 3304 N N . GLN A 1 403 ? 28.778 -38.046 37.764 1.00 34.06 403 GLN A N 1
ATOM 3305 C CA . GLN A 1 403 ? 27.474 -38.739 37.725 1.00 34.06 403 GLN A CA 1
ATOM 3306 C C . GLN A 1 403 ? 26.804 -39.162 39.045 1.00 34.06 403 GLN A C 1
ATOM 3308 O O . GLN A 1 403 ? 27.296 -40.061 39.717 1.00 34.06 403 GLN A O 1
ATOM 3313 N N . GLN A 1 404 ? 25.552 -38.720 39.235 1.00 31.20 404 GLN A N 1
ATOM 3314 C CA . GLN A 1 404 ? 24.450 -39.568 39.717 1.00 31.20 404 GLN A CA 1
ATOM 3315 C C . GLN A 1 404 ? 23.069 -38.990 39.334 1.00 31.20 404 GLN A C 1
ATOM 3317 O O . GLN A 1 404 ? 22.878 -37.779 39.257 1.00 31.20 404 GLN A O 1
ATOM 3322 N N . ARG A 1 405 ? 22.138 -39.905 39.022 1.00 36.88 405 ARG A N 1
ATOM 3323 C CA . ARG A 1 405 ? 20.729 -39.708 38.613 1.00 36.88 405 ARG A CA 1
ATOM 3324 C C . ARG A 1 405 ? 19.866 -39.121 39.746 1.00 36.88 405 ARG A C 1
ATOM 3326 O O . ARG A 1 405 ? 20.243 -39.241 40.908 1.00 36.88 405 ARG A O 1
ATOM 3333 N N . PRO A 1 406 ? 18.626 -38.697 39.435 1.00 35.56 406 PRO A N 1
ATOM 3334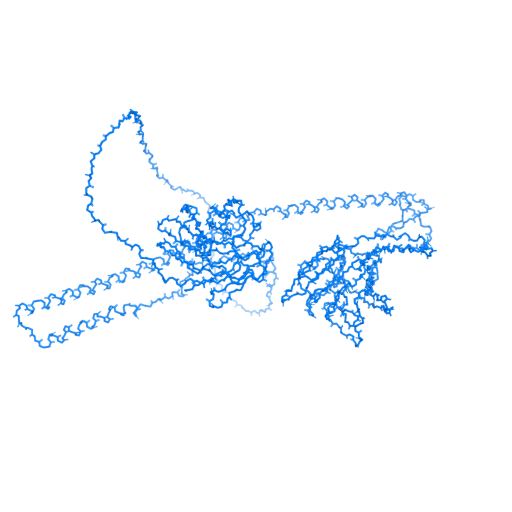 C CA . PRO A 1 406 ? 17.519 -39.433 40.047 1.00 35.56 406 PRO A CA 1
ATOM 3335 C C . PRO A 1 406 ? 16.359 -39.793 39.105 1.00 35.56 406 PRO A C 1
ATOM 3337 O O . PRO A 1 406 ? 16.135 -39.223 38.042 1.00 35.56 406 PRO A O 1
ATOM 3340 N N . SER A 1 407 ? 15.668 -40.826 39.570 1.00 29.95 407 SER A N 1
ATOM 3341 C CA . SER A 1 407 ? 14.535 -41.595 39.064 1.00 29.95 407 SER A CA 1
ATOM 3342 C C . SER A 1 407 ? 13.233 -40.817 38.844 1.00 29.95 407 SER A C 1
ATOM 3344 O O . SER A 1 407 ? 12.813 -40.031 39.688 1.00 29.95 407 SER A O 1
ATOM 3346 N N . THR A 1 408 ? 12.542 -41.154 37.754 1.00 33.81 408 THR A N 1
ATOM 3347 C CA . THR A 1 408 ? 11.155 -40.781 37.427 1.00 33.81 408 THR A CA 1
ATOM 3348 C C . THR A 1 408 ? 10.187 -41.868 37.922 1.00 33.81 408 THR A C 1
ATOM 3350 O O . THR A 1 408 ? 10.506 -43.047 37.750 1.00 33.81 408 THR A O 1
ATOM 3353 N N . PRO A 1 409 ? 9.006 -41.539 38.483 1.00 38.81 409 PRO A N 1
ATOM 3354 C CA . PRO A 1 409 ? 7.982 -42.532 38.770 1.00 38.81 409 PRO A CA 1
ATOM 3355 C C . PRO A 1 409 ? 6.990 -42.696 37.608 1.00 38.81 409 PRO A C 1
ATOM 3357 O O . PRO A 1 409 ? 6.509 -41.740 37.003 1.00 38.81 409 PRO A O 1
ATOM 3360 N N . THR A 1 410 ? 6.695 -43.962 37.346 1.00 33.34 410 THR A N 1
ATOM 3361 C CA . THR A 1 410 ? 5.723 -44.539 36.417 1.00 33.34 410 THR A CA 1
ATOM 3362 C C . THR A 1 410 ? 4.281 -44.139 36.758 1.00 33.34 410 THR A C 1
ATOM 3364 O O . THR A 1 410 ? 3.841 -44.363 37.885 1.00 33.34 410 THR A O 1
ATOM 3367 N N . ILE A 1 411 ? 3.508 -43.649 35.780 1.00 32.41 411 ILE A N 1
ATOM 3368 C CA . ILE A 1 411 ? 2.040 -43.552 35.875 1.00 32.41 411 ILE A CA 1
ATOM 3369 C C . ILE A 1 411 ? 1.402 -44.573 34.931 1.00 32.41 411 ILE A C 1
ATOM 3371 O O . ILE A 1 411 ? 1.730 -44.663 33.750 1.00 32.41 411 ILE A O 1
ATOM 3375 N N . ARG A 1 412 ? 0.505 -45.363 35.526 1.00 28.47 412 ARG A N 1
ATOM 3376 C CA . ARG A 1 412 ? -0.299 -46.436 34.942 1.00 28.47 412 ARG A CA 1
ATOM 3377 C C . ARG A 1 412 ? -1.354 -45.885 33.979 1.00 28.47 412 ARG A C 1
ATOM 3379 O O . ARG A 1 412 ? -2.124 -45.003 34.345 1.00 28.47 412 ARG A O 1
ATOM 3386 N N . THR A 1 413 ? -1.453 -46.493 32.806 1.00 30.81 413 THR A N 1
ATOM 3387 C CA . THR A 1 413 ? -2.621 -46.447 31.921 1.00 30.81 413 THR A CA 1
ATOM 3388 C C . THR A 1 413 ? -3.684 -47.421 32.431 1.00 30.81 413 THR A C 1
ATOM 3390 O O . THR A 1 413 ? -3.370 -48.579 32.701 1.00 30.81 413 THR A O 1
ATOM 3393 N N . CYS A 1 414 ? -4.930 -46.965 32.571 1.00 30.41 414 CYS A N 1
ATOM 3394 C CA . CYS A 1 414 ? -6.092 -47.834 32.760 1.00 30.41 414 CYS A CA 1
ATOM 3395 C C . CYS A 1 414 ? -6.955 -47.787 31.499 1.00 30.41 414 CYS A C 1
ATOM 3397 O O . CYS A 1 414 ? -7.448 -46.729 31.113 1.00 30.41 414 CYS A O 1
ATOM 3399 N N . ASP A 1 415 ? -7.102 -48.957 30.885 1.00 30.23 415 ASP A N 1
ATOM 3400 C CA . ASP A 1 415 ? -8.066 -49.273 29.843 1.00 30.23 415 ASP A CA 1
ATOM 3401 C C . ASP A 1 415 ? -9.495 -49.241 30.395 1.00 30.23 415 ASP A C 1
ATOM 3403 O O . ASP A 1 415 ? -9.766 -49.802 31.455 1.00 30.23 415 ASP A O 1
ATOM 3407 N N . HIS A 1 416 ? -10.440 -48.716 29.614 1.00 30.89 416 HIS A N 1
ATOM 3408 C CA . HIS A 1 416 ? -11.809 -49.221 29.640 1.00 30.89 416 HIS A CA 1
ATOM 3409 C C . HIS A 1 416 ? -12.382 -49.310 28.224 1.00 30.89 416 HIS A C 1
ATOM 3411 O O . HIS A 1 416 ? -12.754 -48.324 27.595 1.00 30.89 416 HIS A O 1
ATOM 3417 N N . ARG A 1 417 ? -12.476 -50.560 27.756 1.00 31.02 417 ARG A N 1
ATOM 3418 C CA . ARG A 1 417 ? -13.460 -51.033 26.778 1.00 31.02 417 ARG A CA 1
ATOM 3419 C C . ARG A 1 417 ? -14.872 -50.757 27.293 1.00 31.02 417 ARG A C 1
ATOM 3421 O O . ARG A 1 417 ? -15.165 -51.128 28.423 1.00 31.02 417 ARG A O 1
ATOM 3428 N N . THR A 1 418 ? -15.771 -50.330 26.413 1.00 30.80 418 THR A N 1
ATOM 3429 C CA . THR A 1 418 ? -17.050 -51.029 26.192 1.00 30.80 418 THR A CA 1
ATOM 3430 C C . THR A 1 418 ? -17.495 -50.840 24.745 1.00 30.80 418 THR A C 1
ATOM 3432 O O . THR A 1 418 ? -17.255 -49.812 24.121 1.00 30.80 418 THR A O 1
ATOM 3435 N N . ASN A 1 419 ? -18.070 -51.906 24.205 1.00 29.78 419 ASN A N 1
ATOM 3436 C CA . ASN A 1 419 ? -18.505 -52.089 22.831 1.00 29.78 419 ASN A CA 1
ATOM 3437 C C . ASN A 1 419 ? -20.001 -52.442 22.874 1.00 29.78 419 ASN A C 1
ATOM 3439 O O . ASN A 1 419 ? -20.430 -53.063 23.846 1.00 29.78 419 ASN A O 1
ATOM 3443 N N . THR A 1 420 ? -20.707 -52.182 21.766 1.00 32.09 420 THR A N 1
ATOM 3444 C CA . THR A 1 420 ? -22.026 -52.733 21.356 1.00 32.09 42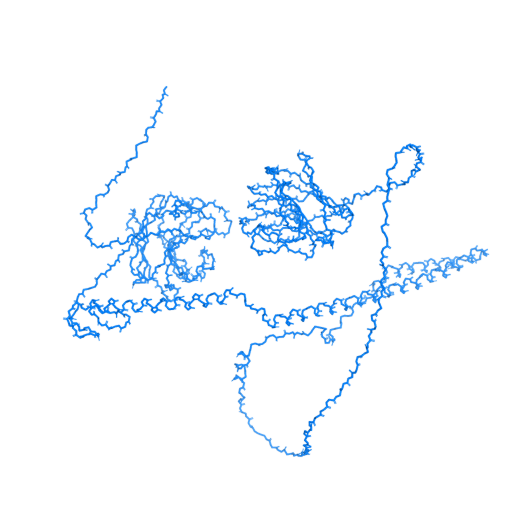0 THR A CA 1
ATOM 3445 C C . THR A 1 420 ? -23.249 -52.266 22.165 1.00 32.09 420 THR A C 1
ATOM 3447 O O . THR A 1 420 ? -23.205 -52.230 23.382 1.00 32.09 420 THR A O 1
ATOM 3450 N N . THR A 1 421 ? -24.355 -51.841 21.546 1.00 28.95 421 THR A N 1
ATOM 3451 C CA . THR A 1 421 ? -25.198 -52.622 20.618 1.00 28.95 421 THR A CA 1
ATOM 3452 C C . THR A 1 421 ? -25.956 -51.772 19.582 1.00 28.95 421 THR A C 1
ATOM 3454 O O . THR A 1 421 ? -26.291 -50.611 19.800 1.00 28.95 421 THR A O 1
ATOM 3457 N N . LYS A 1 422 ? -26.226 -52.412 18.436 1.00 37.28 422 LYS A N 1
ATOM 3458 C CA . LYS A 1 422 ? -27.248 -52.061 17.438 1.00 37.28 422 LYS A CA 1
ATOM 3459 C C . LYS A 1 422 ? -28.635 -52.413 17.985 1.00 37.28 422 LYS A C 1
ATOM 3461 O O . LYS A 1 422 ? -28.725 -53.413 18.684 1.00 37.28 422 LYS A O 1
ATOM 3466 N N . ASP A 1 423 ? -29.671 -51.688 17.563 1.00 28.84 423 ASP A N 1
ATOM 3467 C CA . ASP A 1 423 ? -30.923 -52.294 17.089 1.00 28.84 423 ASP A CA 1
ATOM 3468 C C . ASP A 1 423 ? -31.778 -51.302 16.284 1.00 28.84 423 ASP A C 1
ATOM 3470 O O . ASP A 1 423 ? -31.883 -50.113 16.579 1.00 28.84 423 ASP A O 1
ATOM 3474 N N . SER A 1 424 ? -32.342 -51.841 15.209 1.00 35.09 424 SER A N 1
ATOM 3475 C CA . SER A 1 424 ? -33.350 -51.280 14.310 1.00 35.09 424 SER A CA 1
ATOM 3476 C C . SER A 1 424 ? -34.770 -51.507 14.846 1.00 35.09 424 SER A C 1
ATOM 3478 O O . SER A 1 424 ? -34.965 -52.513 15.517 1.00 35.09 424 SER A O 1
ATOM 3480 N N . ILE A 1 425 ? -35.760 -50.694 14.428 1.00 33.41 425 ILE A N 1
ATOM 3481 C CA . ILE A 1 425 ? -37.055 -51.108 13.810 1.00 33.41 425 ILE A CA 1
ATOM 3482 C C . ILE A 1 425 ? -38.156 -50.015 13.910 1.00 33.41 425 ILE A C 1
ATOM 3484 O O . ILE A 1 425 ? -38.421 -49.466 14.972 1.00 33.41 425 ILE A O 1
ATOM 3488 N N . ALA A 1 426 ? -38.821 -49.834 12.758 1.00 31.50 426 ALA A N 1
ATOM 3489 C CA . ALA A 1 426 ? -40.218 -49.471 12.445 1.00 31.50 426 ALA A CA 1
ATOM 3490 C C . ALA A 1 426 ? -40.832 -48.071 12.657 1.00 31.50 426 ALA A C 1
ATOM 3492 O O . ALA A 1 426 ? -40.930 -47.513 13.745 1.00 31.50 426 ALA A O 1
ATOM 3493 N N . GLU A 1 427 ? -41.438 -47.644 11.542 1.00 38.38 427 GLU A N 1
ATOM 3494 C CA . GLU A 1 427 ? -42.607 -46.780 11.385 1.00 38.38 427 GLU A CA 1
ATOM 3495 C C . GLU A 1 427 ? -43.789 -47.129 12.307 1.00 38.38 427 GLU A C 1
ATOM 3497 O O . GLU A 1 427 ? -44.174 -48.294 12.434 1.00 38.38 427 GLU A O 1
ATOM 3502 N N . LYS A 1 428 ? -44.503 -46.094 12.775 1.00 31.86 428 LYS A N 1
ATOM 3503 C CA . LYS A 1 428 ? -45.975 -46.097 12.770 1.00 31.86 428 LYS A CA 1
ATOM 3504 C C . LYS A 1 428 ? -46.561 -44.685 12.841 1.00 31.86 428 LYS A C 1
ATOM 3506 O O . LYS A 1 428 ? -46.165 -43.863 13.660 1.00 31.86 428 LYS A O 1
ATOM 3511 N N . GLN A 1 429 ? -47.529 -44.439 11.963 1.00 35.22 429 GLN A N 1
ATOM 3512 C CA . GLN A 1 429 ? -48.408 -43.274 11.936 1.00 35.22 429 GLN A CA 1
ATOM 3513 C C . GLN A 1 429 ? -49.373 -43.225 13.140 1.00 35.22 429 GLN A C 1
ATOM 3515 O O . GLN A 1 429 ? -49.820 -44.266 13.620 1.00 35.22 429 GLN A O 1
ATOM 3520 N N . LEU A 1 430 ? -49.818 -41.994 13.441 1.00 33.81 430 LEU A N 1
ATOM 3521 C CA . LEU A 1 430 ? -51.213 -41.547 13.642 1.00 33.81 430 LEU A CA 1
ATOM 3522 C C . LEU A 1 430 ? -51.574 -40.916 15.014 1.00 33.81 430 LEU A C 1
ATOM 3524 O O . LEU A 1 430 ? -51.484 -41.548 16.057 1.00 33.81 430 LEU A O 1
ATOM 3528 N N . ARG A 1 431 ? -52.174 -39.714 14.896 1.00 29.11 431 ARG A N 1
ATOM 3529 C CA . ARG A 1 431 ? -53.162 -39.020 15.762 1.00 29.11 431 ARG A CA 1
ATOM 3530 C C . ARG A 1 431 ? -52.716 -38.233 17.009 1.00 29.11 431 ARG A C 1
ATOM 3532 O O . ARG A 1 431 ? -52.492 -38.763 18.083 1.00 29.11 431 ARG A O 1
ATOM 3539 N N . SER A 1 432 ? -52.771 -36.909 16.819 1.00 39.12 432 SER A N 1
ATOM 3540 C CA . SER A 1 432 ? -53.571 -35.919 17.566 1.00 39.12 432 SER A CA 1
ATOM 3541 C C . SER A 1 432 ? -53.676 -36.026 19.093 1.00 39.12 432 SER A C 1
ATOM 3543 O O . SER A 1 432 ? -54.509 -36.763 19.615 1.00 39.12 432 SER A O 1
ATOM 3545 N N . SER A 1 433 ? -53.018 -35.090 19.773 1.00 29.86 433 SER A N 1
ATOM 3546 C CA . SER A 1 433 ? -53.566 -34.434 20.963 1.00 29.86 433 SER A CA 1
ATOM 3547 C C . SER A 1 433 ? -52.823 -33.124 21.210 1.00 29.86 433 SER A C 1
ATOM 3549 O O . SER A 1 433 ? -51.611 -33.105 21.405 1.00 29.86 433 SER A O 1
ATOM 3551 N N . THR A 1 434 ? -53.573 -32.032 21.156 1.00 40.41 434 THR A N 1
ATOM 3552 C CA . THR A 1 434 ? -53.188 -30.665 21.501 1.00 40.41 434 THR A CA 1
ATOM 3553 C C . THR A 1 434 ? -52.774 -30.580 22.973 1.00 40.41 434 THR A C 1
ATOM 3555 O O . THR A 1 434 ? -53.556 -31.006 23.824 1.00 40.41 434 THR A O 1
ATOM 3558 N N . PRO A 1 435 ? -51.635 -29.953 23.312 1.00 32.69 435 PRO A N 1
ATOM 3559 C CA . PRO A 1 435 ? -51.435 -29.395 24.635 1.00 32.69 435 PRO A CA 1
ATOM 3560 C C . PRO A 1 435 ? -51.416 -27.868 24.556 1.00 32.69 435 PRO A C 1
ATOM 3562 O O . PRO A 1 435 ? -50.593 -27.251 23.882 1.00 32.69 435 PRO A O 1
ATOM 3565 N N . THR A 1 436 ? -52.348 -27.265 25.282 1.00 40.12 436 THR A N 1
ATOM 3566 C CA . THR A 1 436 ? -52.377 -25.850 25.636 1.00 40.12 436 THR A CA 1
ATOM 3567 C C . THR A 1 436 ? -51.093 -25.499 26.392 1.00 40.12 436 THR A C 1
ATOM 3569 O O . THR A 1 436 ? -50.964 -25.794 27.580 1.00 40.12 436 THR A O 1
ATOM 3572 N N . ILE A 1 437 ? -50.125 -24.889 25.704 1.00 34.88 437 ILE A N 1
ATOM 3573 C CA . ILE A 1 437 ? -48.908 -24.353 26.320 1.00 34.88 437 ILE A CA 1
ATOM 3574 C C . ILE A 1 437 ? -49.220 -22.955 26.852 1.00 34.88 437 ILE A C 1
ATOM 3576 O O . ILE A 1 437 ? -49.574 -22.040 26.108 1.00 34.88 437 ILE A O 1
ATOM 3580 N N . ARG A 1 438 ? -49.100 -22.822 28.174 1.00 33.94 438 ARG A N 1
ATOM 3581 C CA . ARG A 1 438 ? -49.093 -21.550 28.892 1.00 33.94 438 ARG A CA 1
ATOM 3582 C C . ARG A 1 438 ? -47.945 -20.678 28.382 1.00 33.94 438 ARG A C 1
ATOM 3584 O O . ARG A 1 438 ? -46.802 -21.118 28.335 1.00 33.94 438 ARG A O 1
ATOM 3591 N N . SER A 1 439 ? -48.310 -19.444 28.047 1.00 37.25 439 SER A N 1
ATOM 3592 C CA . SER A 1 439 ? -47.454 -18.278 27.838 1.00 37.25 439 SER A CA 1
ATOM 3593 C C . SER A 1 439 ? -46.264 -18.266 28.808 1.00 37.25 439 SER A C 1
ATOM 3595 O O . SER A 1 439 ? -46.434 -18.096 30.013 1.00 37.25 439 SER A O 1
ATOM 3597 N N . SER A 1 440 ? -45.069 -18.484 28.257 1.00 38.44 440 SER A N 1
ATOM 3598 C CA . SER A 1 440 ? -43.784 -18.201 28.892 1.00 38.44 440 SER A CA 1
ATOM 3599 C C . SER A 1 440 ? -43.206 -16.945 28.251 1.00 38.44 440 SER A C 1
ATOM 3601 O O . SER A 1 440 ? -43.140 -16.858 27.023 1.00 38.44 440 SER A O 1
ATOM 3603 N N . ASP A 1 441 ? -42.804 -15.993 29.083 1.00 37.84 441 ASP A N 1
ATOM 3604 C CA . ASP A 1 441 ? -42.302 -14.671 28.721 1.00 37.84 441 ASP A CA 1
ATOM 3605 C C . ASP A 1 441 ? -41.264 -14.696 27.586 1.00 37.84 441 ASP A C 1
ATOM 3607 O O . ASP A 1 441 ? -40.110 -15.099 27.759 1.00 37.84 441 ASP A O 1
ATOM 3611 N N . HIS A 1 442 ? -41.661 -14.200 26.411 1.00 38.91 442 HIS A N 1
ATOM 3612 C CA . HIS A 1 442 ? -40.721 -13.808 25.370 1.00 38.91 442 HIS A CA 1
ATOM 3613 C C . HIS A 1 442 ? -39.938 -12.590 25.871 1.00 38.91 442 HIS A C 1
ATOM 3615 O O . HIS A 1 442 ? -40.383 -11.451 25.736 1.00 38.91 442 HIS A O 1
ATOM 3621 N N . ARG A 1 443 ? -38.742 -12.823 26.429 1.00 41.97 443 ARG A N 1
ATOM 3622 C CA . ARG A 1 443 ? -37.700 -11.793 26.516 1.00 41.97 443 ARG A CA 1
ATOM 3623 C C . ARG A 1 443 ? -37.418 -11.306 25.096 1.00 41.97 443 ARG A C 1
ATOM 3625 O O . ARG A 1 443 ? -36.699 -11.948 24.337 1.00 41.97 443 ARG A O 1
ATOM 3632 N N . THR A 1 444 ? -38.017 -10.183 24.724 1.00 46.75 444 THR A N 1
ATOM 3633 C CA . THR A 1 444 ? -37.645 -9.431 23.531 1.00 46.75 444 THR A CA 1
ATOM 3634 C C . THR A 1 444 ? -36.190 -9.017 23.698 1.00 46.75 444 THR A C 1
ATOM 3636 O O . THR A 1 444 ? -35.886 -8.181 24.549 1.00 46.75 444 THR A O 1
ATOM 3639 N N . ASN A 1 445 ? -35.289 -9.640 22.934 1.00 52.59 445 ASN A N 1
ATOM 3640 C CA . ASN A 1 445 ? -33.893 -9.227 22.832 1.00 52.59 445 ASN A CA 1
ATOM 3641 C C . ASN A 1 445 ? -33.872 -7.754 22.409 1.00 52.59 445 ASN A C 1
ATOM 3643 O O . ASN A 1 445 ? -34.104 -7.448 21.238 1.00 52.59 445 ASN A O 1
ATOM 3647 N N . SER A 1 446 ? -33.667 -6.845 23.368 1.00 60.69 446 SER A N 1
ATOM 3648 C CA . SER A 1 446 ? -33.550 -5.426 23.065 1.00 60.69 446 SER A CA 1
ATOM 3649 C C . SER A 1 446 ? -32.301 -5.239 22.213 1.00 60.69 446 SER A C 1
ATOM 3651 O O . SER A 1 446 ? -31.202 -5.674 22.566 1.00 60.69 446 SER A O 1
ATOM 3653 N N . ILE A 1 447 ? -32.490 -4.653 21.037 1.00 66.06 447 ILE A N 1
ATOM 3654 C CA . ILE A 1 447 ? -31.385 -4.272 20.169 1.00 66.06 447 ILE A CA 1
ATOM 3655 C C . ILE A 1 447 ? -30.611 -3.201 20.946 1.00 66.06 447 ILE A C 1
ATOM 3657 O O . ILE A 1 447 ? -31.193 -2.218 21.405 1.00 66.06 447 ILE A O 1
ATOM 3661 N N . LYS A 1 448 ? -29.318 -3.431 21.198 1.00 60.28 448 LYS A N 1
ATOM 3662 C CA . LYS A 1 448 ? -28.466 -2.429 21.846 1.00 60.28 448 LYS A CA 1
ATOM 3663 C C . LYS A 1 448 ? -28.156 -1.346 20.816 1.00 60.28 448 LYS A C 1
ATOM 3665 O O . LYS A 1 448 ? -27.164 -1.437 20.104 1.00 60.28 448 LYS A O 1
ATOM 3670 N N . ASP A 1 449 ? -29.015 -0.338 20.747 1.00 55.34 449 ASP A N 1
ATOM 3671 C CA . ASP A 1 449 ? -28.978 0.722 19.731 1.00 55.34 449 ASP A CA 1
ATOM 3672 C C . ASP A 1 449 ? -27.869 1.780 19.924 1.00 55.34 449 ASP A C 1
ATOM 3674 O O . ASP A 1 449 ? -27.887 2.804 19.255 1.00 55.34 449 ASP A O 1
ATOM 3678 N N . SER A 1 450 ? -26.876 1.589 20.802 1.00 53.81 450 SER A N 1
ATOM 3679 C CA . SER A 1 450 ? -25.898 2.659 21.082 1.00 53.81 450 SER A CA 1
ATOM 3680 C C . SER A 1 450 ? -24.454 2.189 21.246 1.00 53.81 450 SER A C 1
ATOM 3682 O O . SER A 1 450 ? -23.775 2.557 22.208 1.00 53.81 450 SER A O 1
ATOM 3684 N N . ILE A 1 451 ? -23.951 1.379 20.317 1.00 72.25 451 ILE A N 1
ATOM 3685 C CA . ILE A 1 451 ? -22.497 1.268 20.163 1.00 72.25 451 ILE A CA 1
ATOM 3686 C C . ILE A 1 451 ? -22.067 2.321 19.150 1.00 72.25 451 ILE A C 1
ATOM 3688 O O . ILE A 1 451 ? -22.419 2.244 17.976 1.00 72.25 451 ILE A O 1
ATOM 3692 N N . THR A 1 452 ? -21.309 3.314 19.613 1.00 90.75 452 THR A N 1
ATOM 3693 C CA . THR A 1 452 ? -20.677 4.315 18.751 1.00 90.75 452 THR A CA 1
ATOM 3694 C C . THR A 1 452 ? -19.559 3.644 17.956 1.00 90.75 452 THR A C 1
ATOM 3696 O O . THR A 1 452 ? -18.420 3.559 18.421 1.00 90.75 452 THR A O 1
ATOM 3699 N N . GLU A 1 453 ? -19.891 3.107 16.782 1.00 96.38 453 GLU A N 1
ATOM 3700 C CA . GLU A 1 453 ? -18.900 2.542 15.867 1.00 96.38 453 GLU A CA 1
ATOM 3701 C C . GLU A 1 453 ? -18.171 3.637 15.085 1.00 96.38 453 GLU A C 1
ATOM 3703 O O . GLU A 1 453 ? -18.755 4.658 14.715 1.00 96.38 453 GLU A O 1
ATOM 3708 N N . LYS A 1 454 ? -16.874 3.417 14.863 1.00 97.81 454 LYS A N 1
ATOM 3709 C CA . LYS A 1 454 ? -15.970 4.288 14.103 1.00 97.81 454 LYS A CA 1
ATOM 3710 C C . LYS A 1 454 ? -14.965 3.434 13.341 1.00 97.81 454 LYS A C 1
ATOM 3712 O O . LYS A 1 454 ? -14.724 2.283 13.697 1.00 97.81 454 LYS A O 1
ATOM 3717 N N . PHE A 1 455 ? -14.327 4.000 12.328 1.00 97.69 455 PHE A N 1
ATOM 3718 C CA . PHE A 1 455 ? -13.108 3.410 11.784 1.00 97.69 455 PHE A CA 1
ATOM 3719 C C . PHE A 1 455 ? -11.943 3.632 12.762 1.00 97.69 455 PHE A C 1
ATOM 3721 O O . PHE A 1 455 ? -11.896 4.644 13.461 1.00 97.69 455 PHE A O 1
ATOM 3728 N N . ASN A 1 456 ? -11.006 2.688 12.838 1.00 95.75 456 ASN A N 1
ATOM 3729 C CA . ASN A 1 456 ? -9.889 2.768 13.784 1.00 95.75 456 ASN A CA 1
ATOM 3730 C C . ASN A 1 456 ? -8.538 2.536 13.107 1.00 95.75 456 ASN A C 1
ATOM 3732 O O . ASN A 1 456 ? -7.698 3.428 13.053 1.00 95.75 456 ASN A O 1
ATOM 3736 N N . GLU A 1 457 ? -8.344 1.343 12.553 1.00 94.56 457 GLU A N 1
ATOM 3737 C CA . GLU A 1 457 ? -7.079 0.936 11.945 1.00 94.56 457 GLU A CA 1
ATOM 3738 C C . GLU A 1 457 ? -7.222 0.907 10.420 1.00 94.56 457 GLU A C 1
ATOM 3740 O O . GLU A 1 457 ? -8.205 0.387 9.886 1.00 94.56 457 GLU A O 1
ATOM 3745 N N . ILE A 1 458 ? -6.232 1.459 9.715 1.00 94.44 458 ILE A N 1
ATOM 3746 C CA . ILE A 1 458 ? -6.113 1.348 8.261 1.00 94.44 458 ILE A CA 1
ATOM 3747 C C . ILE A 1 458 ? -4.834 0.595 7.936 1.00 94.44 458 ILE A C 1
ATOM 3749 O O . ILE A 1 458 ? -3.729 1.054 8.225 1.00 94.44 458 ILE A O 1
ATOM 3753 N N . ASP A 1 459 ? -4.995 -0.498 7.207 1.00 91.44 459 ASP A N 1
ATOM 3754 C CA . ASP A 1 459 ? -3.913 -1.179 6.535 1.00 91.44 459 ASP A CA 1
ATOM 3755 C C . ASP A 1 459 ? -3.938 -0.882 5.025 1.00 91.44 459 ASP A C 1
ATOM 3757 O O . ASP A 1 459 ? -4.566 -1.575 4.229 1.00 91.44 459 ASP A O 1
ATOM 3761 N N . GLY A 1 460 ? -3.268 0.196 4.613 1.00 90.31 460 GLY A N 1
ATOM 3762 C CA . GLY A 1 460 ? -3.115 0.591 3.210 1.00 90.31 460 GLY A CA 1
ATOM 3763 C C . GLY A 1 460 ? -3.132 2.106 3.024 1.00 90.31 460 GLY A C 1
ATOM 3764 O O . GLY A 1 460 ? -2.820 2.853 3.946 1.00 90.31 460 GLY A O 1
ATOM 3765 N N . LYS A 1 461 ? -3.461 2.575 1.813 1.00 91.31 461 LYS A N 1
ATOM 3766 C CA . LYS A 1 461 ? -3.524 4.011 1.487 1.00 91.31 461 LYS A CA 1
ATOM 3767 C C . LYS A 1 461 ? -4.965 4.531 1.489 1.00 91.31 461 LYS A C 1
ATOM 3769 O O . LYS A 1 461 ? -5.583 4.671 0.432 1.00 91.31 461 LYS A O 1
ATOM 3774 N N . ALA A 1 462 ? -5.472 4.845 2.675 1.00 95.12 462 ALA A N 1
ATOM 3775 C CA . ALA A 1 462 ? -6.734 5.552 2.877 1.00 95.12 462 ALA A CA 1
ATOM 3776 C C . ALA A 1 462 ? -6.576 6.634 3.958 1.00 95.12 462 ALA A C 1
ATOM 3778 O O . ALA A 1 462 ? -5.616 6.608 4.728 1.00 95.12 462 ALA A O 1
ATOM 3779 N N . ILE A 1 463 ? -7.502 7.590 3.991 1.00 95.56 463 ILE A N 1
ATOM 3780 C CA . ILE A 1 463 ? -7.562 8.677 4.976 1.00 95.56 463 ILE A CA 1
ATOM 3781 C C . ILE A 1 463 ? -8.876 8.559 5.744 1.00 95.56 463 ILE A C 1
ATOM 3783 O O . ILE A 1 463 ? -9.925 8.372 5.126 1.00 95.56 463 ILE A O 1
ATOM 3787 N N . LEU A 1 464 ? -8.808 8.694 7.070 1.00 96.88 464 LEU A N 1
ATOM 3788 C CA . LEU A 1 464 ? -9.980 8.902 7.919 1.00 96.88 464 LEU A CA 1
ATOM 3789 C C . LEU A 1 464 ? -10.282 10.396 8.045 1.00 96.88 464 LEU A C 1
ATOM 3791 O O . LEU A 1 464 ? -9.369 11.216 8.147 1.00 96.88 464 LEU A O 1
ATOM 3795 N N . SER A 1 465 ? -11.562 10.742 8.062 1.00 96.50 465 SER A N 1
ATOM 3796 C CA . SER A 1 465 ? -12.048 12.101 8.291 1.00 96.50 465 SER A CA 1
ATOM 3797 C C . SER A 1 465 ? -13.337 12.089 9.112 1.00 96.50 465 SER A C 1
ATOM 3799 O O . SER A 1 465 ? -13.916 11.030 9.358 1.00 96.50 465 SER A O 1
ATOM 3801 N N . GLU A 1 466 ? -13.777 13.277 9.539 1.00 96.06 466 GLU A N 1
ATOM 3802 C CA . GLU A 1 466 ? -15.024 13.477 10.293 1.00 96.06 466 GLU A CA 1
ATOM 3803 C C . GLU A 1 466 ? -15.110 12.584 11.537 1.00 96.06 466 GLU A C 1
ATOM 3805 O O . GLU A 1 466 ? -16.013 11.765 11.673 1.00 96.06 466 GLU A O 1
ATOM 3810 N N . ASP A 1 467 ? -14.118 12.713 12.425 1.00 96.00 467 ASP A N 1
ATOM 3811 C CA . ASP A 1 467 ? -14.036 11.934 13.670 1.00 96.00 467 ASP A CA 1
ATOM 3812 C C . ASP A 1 467 ? -14.064 10.410 13.423 1.00 96.00 467 ASP A C 1
ATOM 3814 O O . ASP A 1 467 ? -14.736 9.632 14.103 1.00 96.00 467 ASP A O 1
ATOM 3818 N N . ASN A 1 468 ? -13.325 9.995 12.389 1.00 97.00 468 ASN A N 1
ATOM 3819 C CA . ASN A 1 468 ? -13.209 8.617 11.918 1.00 97.00 468 ASN A CA 1
ATOM 3820 C C . ASN A 1 468 ? -14.539 7.964 11.511 1.00 97.00 468 ASN A C 1
ATOM 3822 O O . ASN A 1 468 ? -14.645 6.737 11.483 1.00 97.00 468 ASN A O 1
ATOM 3826 N N . LEU A 1 469 ? -15.551 8.760 11.166 1.00 97.38 469 LEU A N 1
ATOM 3827 C CA . LEU A 1 469 ? -16.802 8.258 10.599 1.00 97.38 469 LEU A CA 1
ATOM 3828 C C . LEU A 1 469 ? -16.731 8.106 9.084 1.00 97.38 469 LEU A C 1
ATOM 3830 O O . LEU A 1 469 ? -17.555 7.402 8.512 1.00 97.38 469 LEU A O 1
ATOM 3834 N N . VAL A 1 470 ? -15.763 8.743 8.425 1.00 97.81 470 VAL A N 1
ATOM 3835 C CA . VAL A 1 470 ? -15.590 8.680 6.972 1.00 97.81 470 VAL A CA 1
ATOM 3836 C C . VAL A 1 470 ? -14.215 8.129 6.648 1.00 97.81 470 VAL A C 1
ATOM 3838 O O . VAL A 1 470 ? -13.218 8.548 7.233 1.00 97.81 470 VAL A O 1
ATOM 3841 N N . VAL A 1 471 ? -14.154 7.215 5.684 1.00 97.88 471 VAL A N 1
ATOM 3842 C CA . VAL A 1 471 ? -12.901 6.729 5.114 1.00 97.88 471 VAL A CA 1
ATOM 3843 C C . VAL A 1 471 ? -12.887 6.925 3.607 1.00 97.88 471 VAL A C 1
ATOM 3845 O O . VAL A 1 471 ? -13.839 6.569 2.917 1.00 97.88 471 VAL A O 1
ATOM 3848 N N . THR A 1 472 ? -11.795 7.493 3.096 1.00 97.06 472 THR A N 1
ATOM 3849 C CA . THR A 1 472 ? -11.580 7.720 1.662 1.00 97.06 472 THR A CA 1
ATOM 3850 C C . THR A 1 472 ? -10.320 7.003 1.186 1.00 97.06 472 THR A C 1
ATOM 3852 O O . THR A 1 472 ? -9.228 7.238 1.706 1.00 97.06 472 THR A O 1
ATOM 3855 N N . CYS A 1 473 ? -10.440 6.155 0.165 1.00 95.31 473 CYS A N 1
ATOM 3856 C CA . CYS A 1 473 ? -9.305 5.529 -0.507 1.00 95.31 473 CYS A CA 1
ATOM 3857 C C . CYS A 1 473 ? -8.514 6.581 -1.297 1.00 95.31 473 CYS A C 1
ATOM 3859 O O . CYS A 1 473 ? -9.045 7.218 -2.206 1.00 95.31 473 CYS A O 1
ATOM 3861 N N . CYS A 1 474 ? -7.227 6.758 -0.995 1.00 87.50 474 CYS A N 1
ATOM 3862 C CA . CYS A 1 474 ? -6.399 7.749 -1.689 1.00 87.50 474 CYS A CA 1
ATOM 3863 C C . CYS A 1 474 ? -5.857 7.217 -3.012 1.00 87.50 474 CYS A C 1
ATOM 3865 O O . CYS A 1 474 ? -5.716 7.957 -3.982 1.00 87.50 474 CYS A O 1
ATOM 3867 N N . LEU A 1 475 ? -5.478 5.939 -3.013 1.00 76.62 475 LEU A N 1
ATOM 3868 C CA . LEU A 1 475 ? -4.753 5.278 -4.087 1.00 76.62 475 LEU A CA 1
ATOM 3869 C C . LEU A 1 475 ? -5.198 3.822 -4.136 1.00 76.62 475 LEU A C 1
ATOM 3871 O O . LEU A 1 475 ? -4.837 3.029 -3.268 1.00 76.62 475 LEU A O 1
ATOM 3875 N N . ALA A 1 476 ? -5.921 3.472 -5.190 1.00 60.62 476 ALA A N 1
ATOM 3876 C CA . ALA A 1 476 ? -6.127 2.087 -5.549 1.00 60.62 476 ALA A CA 1
ATOM 3877 C C . ALA A 1 476 ? -5.000 1.633 -6.464 1.00 60.62 476 ALA A C 1
ATOM 3879 O O . ALA A 1 476 ? -4.892 2.065 -7.609 1.00 60.62 476 ALA A O 1
ATOM 3880 N N . SER A 1 477 ? -4.166 0.739 -5.953 1.00 68.00 477 SER A N 1
ATOM 3881 C CA . SER A 1 477 ? -3.489 -0.223 -6.810 1.00 68.00 477 SER A CA 1
ATOM 3882 C C . SER A 1 477 ? -4.204 -1.549 -6.633 1.00 68.00 477 SER A C 1
ATOM 3884 O O . SER A 1 477 ? -4.559 -1.906 -5.508 1.00 68.00 477 SER A O 1
ATOM 3886 N N . ILE A 1 478 ? -4.348 -2.311 -7.718 1.00 65.94 478 ILE A N 1
ATOM 3887 C CA . ILE A 1 478 ? -4.839 -3.698 -7.679 1.00 65.94 478 ILE A CA 1
ATOM 3888 C C . ILE A 1 478 ? -4.047 -4.521 -6.643 1.00 65.94 478 ILE A C 1
ATOM 3890 O O . ILE A 1 478 ? -4.582 -5.442 -6.033 1.00 65.94 478 ILE A O 1
ATOM 3894 N N . LEU A 1 479 ? -2.783 -4.153 -6.401 1.00 68.75 479 LEU A N 1
ATOM 3895 C CA . LEU A 1 479 ? -1.886 -4.836 -5.473 1.00 68.75 479 LEU A CA 1
ATOM 3896 C C . LEU A 1 479 ? -1.981 -4.348 -4.020 1.00 68.75 479 LEU A C 1
ATOM 3898 O O . LEU A 1 479 ? -1.515 -5.047 -3.127 1.00 68.75 479 LEU A O 1
ATOM 3902 N N . THR A 1 480 ? -2.541 -3.163 -3.760 1.00 76.25 480 THR A N 1
ATOM 3903 C CA . THR A 1 480 ? -2.551 -2.554 -2.417 1.00 76.25 480 THR A CA 1
ATOM 3904 C C . THR A 1 480 ? -3.901 -1.910 -2.120 1.00 76.25 480 THR A C 1
ATOM 3906 O O . THR A 1 480 ? -4.012 -0.686 -2.015 1.00 76.25 480 THR A O 1
ATOM 3909 N N . GLN A 1 481 ? -4.936 -2.740 -2.023 1.00 88.69 481 GLN A N 1
ATOM 3910 C CA . GLN A 1 481 ? -6.271 -2.312 -1.608 1.00 88.69 481 GLN A CA 1
ATOM 3911 C C . GLN A 1 481 ? -6.240 -1.983 -0.109 1.00 88.69 481 GLN A C 1
ATOM 3913 O O . GLN A 1 481 ? -5.828 -2.849 0.667 1.00 88.69 481 GLN A O 1
ATOM 3918 N N . PRO A 1 482 ? -6.616 -0.766 0.327 1.00 93.19 482 PRO A N 1
ATOM 3919 C CA . PRO A 1 482 ? -6.697 -0.470 1.747 1.00 93.19 482 PRO A CA 1
ATOM 3920 C C . PRO A 1 482 ? -7.746 -1.349 2.429 1.00 93.19 482 PRO A C 1
ATOM 3922 O O . PRO A 1 482 ? -8.870 -1.502 1.945 1.00 93.19 482 PRO A O 1
ATOM 3925 N N . ILE A 1 483 ? -7.351 -1.901 3.571 1.00 94.88 483 ILE A N 1
ATOM 3926 C CA . ILE A 1 483 ? -8.200 -2.650 4.490 1.00 94.88 483 ILE A CA 1
ATOM 3927 C C . ILE A 1 483 ? -8.442 -1.753 5.701 1.00 94.88 483 ILE A C 1
ATOM 3929 O O . ILE A 1 483 ? -7.505 -1.184 6.253 1.00 94.88 483 ILE A O 1
ATOM 3933 N N . ILE A 1 484 ? -9.698 -1.591 6.091 1.00 96.81 484 ILE A N 1
ATOM 3934 C CA . ILE A 1 484 ? -10.120 -0.681 7.151 1.00 96.81 484 ILE A CA 1
ATOM 3935 C C . ILE A 1 484 ? -10.842 -1.502 8.204 1.00 96.81 484 ILE A C 1
ATOM 3937 O O . ILE A 1 484 ? -11.712 -2.304 7.863 1.00 96.81 484 ILE A O 1
ATOM 3941 N N . TYR A 1 485 ? -10.500 -1.297 9.469 1.00 97.44 485 TYR A N 1
ATOM 3942 C CA . TYR A 1 485 ? -11.104 -2.010 10.586 1.00 97.44 485 TYR A CA 1
ATOM 3943 C C . TYR A 1 485 ? -11.987 -1.087 11.430 1.00 97.44 485 TYR A C 1
ATOM 3945 O O . TYR A 1 485 ? -11.681 0.097 11.609 1.00 97.44 485 TYR A O 1
ATOM 3953 N N . GLY A 1 486 ? -13.078 -1.648 11.953 1.00 97.62 486 GLY A N 1
ATOM 3954 C CA . GLY A 1 486 ? -13.915 -0.995 12.961 1.00 97.62 486 GLY A CA 1
ATOM 3955 C C . GLY A 1 486 ? -13.194 -0.853 14.303 1.00 97.62 486 GLY A C 1
ATOM 3956 O O . GLY A 1 486 ? -12.245 -1.586 14.594 1.00 97.62 486 GLY A O 1
ATOM 3957 N N . LEU A 1 487 ? -13.635 0.106 15.113 1.00 96.44 487 LEU A N 1
ATOM 3958 C CA . LEU A 1 487 ? -13.099 0.384 16.443 1.00 96.44 487 LEU A CA 1
ATOM 3959 C C . LEU A 1 487 ? -13.527 -0.679 17.454 1.00 96.44 487 LEU A C 1
ATOM 3961 O O . LEU A 1 487 ? -12.735 -1.072 18.312 1.00 96.44 487 LEU A O 1
ATOM 3965 N N . ASN A 1 488 ? -14.775 -1.133 17.365 1.00 97.00 488 ASN A N 1
ATOM 3966 C CA . ASN A 1 488 ? -15.354 -2.004 18.375 1.00 97.00 488 ASN A CA 1
ATOM 3967 C C . ASN A 1 488 ? -15.021 -3.485 18.166 1.00 97.00 488 ASN A C 1
ATOM 3969 O O . ASN A 1 488 ? -14.723 -3.962 17.069 1.00 97.00 488 ASN A O 1
ATOM 3973 N N . GLN A 1 489 ? -15.108 -4.222 19.274 1.00 96.81 489 GLN A N 1
ATOM 3974 C CA . GLN A 1 489 ? -14.984 -5.671 19.317 1.00 96.81 489 GLN A CA 1
ATOM 3975 C C . GLN A 1 489 ? -16.291 -6.280 19.825 1.00 96.81 489 GLN A C 1
ATOM 3977 O O . GLN A 1 489 ? -16.830 -5.861 20.849 1.00 96.81 489 GLN A O 1
ATOM 3982 N N . TYR A 1 490 ? -16.791 -7.283 19.113 1.00 97.12 490 TYR A N 1
ATOM 3983 C CA . TYR A 1 490 ? -18.124 -7.838 19.302 1.00 97.12 490 TYR A CA 1
ATOM 3984 C C . TYR A 1 490 ? -18.033 -9.303 19.732 1.00 97.12 490 TYR A C 1
ATOM 3986 O O . TYR A 1 490 ? -17.564 -10.143 18.967 1.00 97.12 490 TYR A O 1
ATOM 3994 N N . SER A 1 491 ? -18.481 -9.614 20.951 1.00 97.06 491 SER A N 1
ATOM 3995 C CA . SER A 1 491 ? -18.421 -10.979 21.514 1.00 97.06 491 SER A CA 1
ATOM 3996 C C . SER A 1 491 ? -19.779 -11.554 21.921 1.00 97.06 491 SER A C 1
ATOM 3998 O O . SER A 1 491 ? -19.876 -12.745 22.195 1.00 97.06 491 SER A O 1
ATOM 4000 N N . SER A 1 492 ? -20.817 -10.724 22.012 1.00 96.19 492 SER A N 1
ATOM 4001 C CA . SER A 1 492 ? -22.167 -11.122 22.430 1.00 96.19 492 SER A CA 1
ATOM 4002 C C . SER A 1 492 ? -23.193 -10.084 21.992 1.00 96.19 492 SER A C 1
ATOM 4004 O O . SER A 1 492 ? -22.833 -8.933 21.739 1.00 96.19 492 SER A O 1
ATOM 4006 N N . GLY A 1 493 ? -24.466 -10.465 21.927 1.00 95.88 493 GLY A N 1
ATOM 4007 C CA . GLY A 1 493 ? -25.562 -9.590 21.527 1.00 95.88 493 GLY A CA 1
ATOM 4008 C C . GLY A 1 493 ? -25.716 -9.427 20.016 1.00 95.88 493 GLY A C 1
ATOM 4009 O O . GLY A 1 493 ? -25.008 -10.033 19.208 1.00 95.88 493 GLY A O 1
ATOM 4010 N N . LYS A 1 494 ? -26.661 -8.558 19.647 1.00 96.75 494 LYS A N 1
ATOM 4011 C CA . LYS A 1 494 ? -26.959 -8.180 18.266 1.00 96.75 494 LYS A CA 1
ATOM 4012 C C . LYS A 1 494 ? -26.665 -6.699 18.047 1.00 96.75 494 LYS A C 1
ATOM 4014 O O . LYS A 1 494 ? -27.214 -5.855 18.753 1.00 96.75 494 LYS A O 1
ATOM 4019 N N . HIS A 1 495 ? -25.850 -6.404 17.040 1.00 96.19 495 HIS A N 1
ATOM 4020 C CA . HIS A 1 495 ? -25.338 -5.067 16.728 1.00 96.19 495 HIS A CA 1
ATOM 4021 C C . HIS A 1 495 ? -25.667 -4.702 15.290 1.00 96.19 495 HIS A C 1
ATOM 4023 O O . HIS A 1 495 ? -25.636 -5.568 14.418 1.00 96.19 495 HIS A O 1
ATOM 4029 N N . GLN A 1 496 ? -25.973 -3.435 15.030 1.00 96.81 496 GLN A N 1
ATOM 4030 C CA . GLN A 1 496 ? -26.264 -2.943 13.686 1.00 96.81 496 GLN A CA 1
ATOM 4031 C C . GLN A 1 496 ? -25.370 -1.754 13.374 1.00 96.81 496 GLN A C 1
ATOM 4033 O O . GLN A 1 496 ? -25.304 -0.810 14.152 1.00 96.81 496 GLN A O 1
ATOM 4038 N N . ILE A 1 497 ? -24.702 -1.804 12.226 1.00 97.38 497 ILE A N 1
ATOM 4039 C CA . ILE A 1 497 ? -23.818 -0.744 11.759 1.00 97.38 497 ILE A CA 1
ATOM 4040 C C . ILE A 1 497 ? -24.278 -0.342 10.368 1.00 97.38 497 ILE A C 1
ATOM 4042 O O . ILE A 1 497 ? -24.355 -1.170 9.456 1.00 97.38 497 ILE A O 1
ATOM 4046 N N . ARG A 1 498 ? -24.636 0.931 10.220 1.00 97.31 498 ARG A N 1
ATOM 4047 C CA . ARG A 1 498 ? -25.125 1.500 8.967 1.00 97.31 498 ARG A CA 1
ATOM 4048 C C . ARG A 1 498 ? -23.988 2.201 8.247 1.00 97.31 498 ARG A C 1
ATOM 4050 O O . ARG A 1 498 ? -23.246 2.968 8.849 1.00 97.31 498 ARG A O 1
ATOM 4057 N N . PHE A 1 499 ? -23.895 1.969 6.948 1.00 97.88 499 PHE A N 1
ATOM 4058 C CA . PHE A 1 499 ? -22.927 2.598 6.069 1.00 97.88 499 PHE A CA 1
ATOM 4059 C C . PHE A 1 499 ? -23.637 3.328 4.935 1.00 97.88 499 PHE A C 1
ATOM 4061 O O . PHE A 1 499 ? -24.616 2.820 4.385 1.00 97.88 499 PHE A O 1
ATOM 4068 N N . ARG A 1 500 ? -23.098 4.482 4.546 1.00 98.06 500 ARG A N 1
ATOM 4069 C CA . ARG A 1 500 ? -23.435 5.193 3.315 1.00 98.06 500 ARG A CA 1
ATOM 4070 C C . ARG A 1 500 ? -22.228 5.218 2.393 1.00 98.06 500 ARG A C 1
ATOM 4072 O O . ARG A 1 500 ? -21.127 5.570 2.814 1.00 98.06 500 ARG A O 1
ATOM 4079 N N . ILE A 1 501 ? -22.439 4.864 1.134 1.00 98.19 501 ILE A N 1
ATOM 4080 C CA . ILE A 1 501 ? -21.393 4.881 0.111 1.00 98.19 501 ILE A CA 1
ATOM 4081 C C . ILE A 1 501 ? -21.393 6.260 -0.536 1.00 98.19 501 ILE A C 1
ATOM 4083 O O . ILE A 1 501 ? -22.139 6.518 -1.475 1.00 98.19 501 ILE A O 1
ATOM 4087 N N . GLU A 1 502 ? -20.583 7.170 -0.008 1.00 97.94 502 GLU A N 1
ATOM 4088 C CA . GLU A 1 502 ? -20.495 8.551 -0.499 1.00 97.94 502 GLU A CA 1
ATOM 4089 C C . GLU A 1 502 ? -19.934 8.613 -1.922 1.00 97.94 502 GLU A C 1
ATOM 4091 O O . GLU A 1 502 ? -20.331 9.459 -2.722 1.00 97.94 502 GLU A O 1
ATOM 4096 N N . LYS A 1 503 ? -19.016 7.698 -2.250 1.00 96.69 503 LYS A N 1
ATOM 4097 C CA . LYS A 1 503 ? -18.460 7.549 -3.593 1.00 96.69 503 LYS A CA 1
ATOM 4098 C C . LYS A 1 503 ? -17.971 6.123 -3.813 1.00 96.69 503 LYS A C 1
ATOM 4100 O O . LYS A 1 503 ? -17.282 5.569 -2.965 1.00 96.69 503 LYS A O 1
ATOM 4105 N N . MET A 1 504 ? -18.293 5.555 -4.965 1.00 94.69 504 MET A N 1
ATOM 4106 C CA . MET A 1 504 ? -17.827 4.244 -5.412 1.00 94.69 504 MET A CA 1
ATOM 4107 C C . MET A 1 504 ? -17.197 4.392 -6.794 1.00 94.69 504 MET A C 1
ATOM 4109 O O . MET A 1 504 ? -17.790 5.015 -7.678 1.00 94.69 504 MET A O 1
ATOM 4113 N N . GLY A 1 505 ? -15.987 3.873 -6.960 1.00 91.19 505 GLY A N 1
ATOM 4114 C CA . GLY A 1 505 ? -15.328 3.753 -8.252 1.00 91.19 505 GLY A CA 1
ATOM 4115 C C . GLY A 1 505 ? -15.792 2.521 -9.028 1.00 91.19 505 GLY A C 1
ATOM 4116 O O . GLY A 1 505 ? -16.874 1.986 -8.803 1.00 91.19 505 GLY A O 1
ATOM 4117 N N . ASP A 1 506 ? -14.957 2.075 -9.965 1.00 86.25 506 ASP A N 1
ATOM 4118 C CA . ASP A 1 506 ? -15.305 0.995 -10.899 1.00 86.25 506 ASP A CA 1
ATOM 4119 C C . ASP A 1 506 ? -15.218 -0.413 -10.281 1.00 86.25 506 ASP A C 1
ATOM 4121 O O . ASP A 1 506 ? -15.683 -1.390 -10.876 1.00 86.25 506 ASP A O 1
ATOM 4125 N N . LEU A 1 507 ? -14.589 -0.537 -9.110 1.00 87.12 507 LEU A N 1
ATOM 4126 C CA . LEU A 1 507 ? -14.371 -1.802 -8.414 1.00 87.12 507 LEU A CA 1
ATOM 4127 C C . LEU A 1 507 ? -15.307 -1.967 -7.209 1.00 87.12 507 LEU A C 1
ATOM 4129 O O . LEU A 1 507 ? -16.057 -1.068 -6.836 1.00 87.12 507 LEU A O 1
ATOM 4133 N N . ARG A 1 508 ? -15.295 -3.170 -6.632 1.00 91.19 508 ARG A N 1
ATOM 4134 C CA . ARG A 1 508 ? -16.267 -3.613 -5.627 1.00 91.19 508 ARG A CA 1
ATOM 4135 C C . ARG A 1 508 ? -15.859 -3.196 -4.225 1.00 91.19 508 ARG A C 1
ATOM 4137 O O . ARG A 1 508 ? -14.672 -3.064 -3.929 1.00 91.19 508 ARG A O 1
ATOM 4144 N N . LEU A 1 509 ? -16.833 -3.103 -3.329 1.00 94.75 509 LEU A N 1
ATOM 4145 C CA . LEU A 1 509 ? -16.585 -2.888 -1.904 1.00 94.75 509 LEU A CA 1
ATOM 4146 C C . LEU A 1 509 ? -16.770 -4.197 -1.134 1.00 94.75 509 LEU A C 1
ATOM 4148 O O . LEU A 1 509 ? -17.712 -4.951 -1.394 1.00 94.75 509 LEU A O 1
ATOM 4152 N N . PHE A 1 510 ? -15.881 -4.465 -0.176 1.00 96.19 510 PHE A N 1
ATOM 4153 C CA . PHE A 1 510 ? -16.040 -5.586 0.753 1.00 96.19 510 PHE A CA 1
ATOM 4154 C C . PHE A 1 510 ? -16.592 -5.103 2.086 1.00 96.19 510 PHE A C 1
ATOM 4156 O O . PHE A 1 510 ? -16.047 -4.161 2.662 1.00 96.19 510 PHE A O 1
ATOM 4163 N N . PHE A 1 511 ? -17.593 -5.812 2.604 1.00 97.44 511 PHE A N 1
ATOM 4164 C CA . PHE A 1 511 ? -18.124 -5.640 3.954 1.00 97.44 511 PHE A CA 1
ATOM 4165 C C . PHE A 1 511 ? -18.095 -6.981 4.681 1.00 97.44 511 PHE A C 1
ATOM 4167 O O . PHE A 1 511 ? -18.652 -7.964 4.185 1.00 97.44 511 PHE A O 1
ATOM 4174 N N . GLY A 1 512 ? -17.482 -7.033 5.860 1.00 97.56 512 GLY A N 1
ATOM 4175 C CA . GLY A 1 512 ? -17.370 -8.284 6.596 1.00 97.56 512 GLY A CA 1
ATOM 4176 C C . GLY A 1 512 ? -16.882 -8.145 8.028 1.00 97.56 512 GLY A C 1
ATOM 4177 O O . GLY A 1 512 ? -16.821 -7.053 8.594 1.00 97.56 512 GLY A O 1
ATOM 4178 N N . ILE A 1 513 ? -16.524 -9.293 8.593 1.00 98.00 513 ILE A N 1
ATOM 4179 C CA . ILE A 1 513 ? -15.904 -9.434 9.905 1.00 98.00 513 ILE A CA 1
ATOM 4180 C C . ILE A 1 513 ? -14.655 -10.305 9.834 1.00 98.00 513 ILE A C 1
ATOM 4182 O O . ILE A 1 513 ? -14.470 -11.106 8.915 1.00 98.00 513 ILE A O 1
ATOM 4186 N N . ILE A 1 514 ? -13.818 -10.143 10.849 1.00 97.50 514 ILE A N 1
ATOM 4187 C CA . ILE A 1 514 ? -12.640 -10.959 11.116 1.00 97.50 514 ILE A CA 1
ATOM 4188 C C . ILE A 1 514 ? -12.476 -11.110 12.633 1.00 97.50 514 ILE A C 1
ATOM 4190 O O . ILE A 1 514 ? -13.010 -10.302 13.402 1.00 97.50 514 ILE A O 1
ATOM 4194 N N . ARG A 1 515 ? -11.725 -12.117 13.087 1.00 97.25 515 ARG A N 1
ATOM 4195 C CA . ARG A 1 515 ? -11.315 -12.217 14.494 1.00 97.25 515 ARG A CA 1
ATOM 4196 C C . ARG A 1 515 ? -10.536 -10.963 14.912 1.00 97.25 515 ARG A C 1
ATOM 4198 O O . ARG A 1 515 ? -9.648 -10.517 14.191 1.00 97.25 515 ARG A O 1
ATOM 4205 N N . SER A 1 516 ? -10.826 -10.405 16.088 1.00 94.19 516 SER A N 1
ATOM 4206 C CA . SER A 1 516 ? -10.293 -9.096 16.500 1.00 94.19 516 SER A CA 1
ATOM 4207 C C . SER A 1 516 ? -8.766 -9.044 16.606 1.00 94.19 516 SER A C 1
ATOM 4209 O O . SER A 1 516 ? -8.164 -8.028 16.257 1.00 94.19 516 SER A O 1
ATOM 4211 N N . LEU A 1 517 ? -8.151 -10.153 17.028 1.00 90.25 517 LEU A N 1
ATOM 4212 C CA . LEU A 1 517 ? -6.698 -10.314 17.161 1.00 90.25 517 LEU A CA 1
ATOM 4213 C C . LEU A 1 517 ? -5.976 -10.544 15.828 1.00 90.25 517 LEU A C 1
ATOM 4215 O O . LEU A 1 517 ? -4.749 -10.551 15.795 1.00 90.25 517 LEU A O 1
ATOM 4219 N N . GLU A 1 518 ? -6.710 -10.769 14.740 1.00 91.00 518 GLU A N 1
ATOM 4220 C CA . GLU A 1 518 ? -6.128 -11.044 13.434 1.00 91.00 518 GLU A CA 1
ATOM 4221 C C . GLU A 1 518 ? -6.195 -9.816 12.531 1.00 91.00 518 GLU A C 1
ATOM 4223 O O . GLU A 1 518 ? -7.159 -9.047 12.538 1.00 91.00 518 GLU A O 1
ATOM 4228 N N . ASN A 1 519 ? -5.155 -9.665 11.717 1.00 88.62 519 ASN A N 1
ATOM 4229 C CA . ASN A 1 519 ? -5.093 -8.702 10.631 1.00 88.62 519 ASN A CA 1
ATOM 4230 C C . ASN A 1 519 ? -4.917 -9.461 9.318 1.00 88.62 519 ASN A C 1
ATOM 4232 O O . ASN A 1 519 ? -4.279 -10.514 9.252 1.00 88.62 519 ASN A O 1
ATOM 4236 N N . ILE A 1 520 ? -5.503 -8.932 8.253 1.00 86.25 520 ILE A N 1
ATOM 4237 C CA . ILE A 1 520 ? -5.338 -9.478 6.912 1.00 86.25 520 ILE A CA 1
ATOM 4238 C C . ILE A 1 520 ? -3.913 -9.151 6.459 1.00 86.25 520 ILE A C 1
ATOM 4240 O O . ILE A 1 520 ? -3.583 -7.992 6.236 1.00 86.25 520 ILE A O 1
ATOM 4244 N N . SER A 1 521 ? -3.056 -10.166 6.339 1.00 76.88 521 SER A N 1
ATOM 4245 C CA . SER A 1 521 ? -1.664 -9.975 5.927 1.00 76.88 521 SER A CA 1
ATOM 4246 C C . SER A 1 521 ? -1.572 -9.398 4.510 1.00 76.88 521 SER A C 1
ATOM 4248 O O . SER A 1 521 ? -2.174 -9.922 3.573 1.00 76.88 521 SER A O 1
ATOM 4250 N N . ARG A 1 522 ? -0.743 -8.361 4.333 1.00 65.94 522 ARG A N 1
ATOM 4251 C CA . ARG A 1 522 ? -0.462 -7.721 3.033 1.00 65.94 522 ARG A CA 1
ATOM 4252 C C . ARG A 1 522 ? 0.252 -8.607 2.012 1.00 65.94 522 ARG A C 1
ATOM 4254 O O . ARG A 1 522 ? 0.462 -8.157 0.886 1.00 65.94 522 ARG A O 1
ATOM 4261 N N . SER A 1 523 ? 0.688 -9.811 2.379 1.00 48.72 523 SER A N 1
ATOM 4262 C CA . SER A 1 523 ? 1.531 -10.660 1.536 1.00 48.72 523 SER A CA 1
ATOM 4263 C C . SER A 1 523 ? 0.746 -11.250 0.356 1.00 48.72 523 SER A C 1
ATOM 4265 O O . SER A 1 523 ? 0.358 -12.411 0.356 1.00 48.72 523 SER A O 1
ATOM 4267 N N . GLY A 1 524 ? 0.518 -10.407 -0.652 1.00 44.31 524 GLY A N 1
ATOM 4268 C CA . GLY A 1 524 ? 0.708 -10.741 -2.056 1.00 44.31 524 GLY A CA 1
ATOM 4269 C C . GLY A 1 524 ? -0.205 -11.807 -2.639 1.00 44.31 524 GLY A C 1
ATOM 4270 O O . GLY A 1 524 ? 0.292 -12.827 -3.090 1.00 44.31 524 GLY A O 1
ATOM 4271 N N . GLN A 1 525 ? -1.510 -11.542 -2.691 1.00 49.56 525 GLN A N 1
ATOM 4272 C CA . GLN A 1 525 ? -2.364 -11.705 -3.879 1.00 49.56 525 GLN A CA 1
ATOM 4273 C C . GLN A 1 525 ? -3.813 -11.459 -3.456 1.00 49.56 525 GLN A C 1
ATOM 4275 O O . GLN A 1 525 ? -4.343 -12.161 -2.601 1.00 49.56 525 GLN A O 1
ATOM 4280 N N . ALA A 1 526 ? -4.475 -10.494 -4.101 1.00 48.88 526 ALA A N 1
ATOM 4281 C CA . ALA A 1 526 ? -5.867 -10.108 -3.845 1.00 48.88 526 ALA A CA 1
ATOM 4282 C C . ALA A 1 526 ? -6.894 -11.257 -3.985 1.00 48.88 526 ALA A C 1
ATOM 4284 O O . ALA A 1 526 ? -8.076 -11.048 -3.725 1.00 48.88 526 ALA A O 1
ATOM 4285 N N . GLN A 1 527 ? -6.460 -12.456 -4.387 1.00 53.59 527 GLN A N 1
ATOM 4286 C CA . GLN A 1 527 ? -7.315 -13.618 -4.621 1.00 53.59 527 GLN A CA 1
ATOM 4287 C C . GLN A 1 527 ? -7.125 -14.769 -3.624 1.00 53.59 527 GLN A C 1
ATOM 4289 O O . GLN A 1 527 ? -8.032 -15.584 -3.492 1.00 53.59 527 GLN A O 1
ATOM 4294 N N . ASN A 1 528 ? -6.030 -14.811 -2.856 1.00 53.88 528 ASN A N 1
ATOM 4295 C CA . ASN A 1 528 ? -5.784 -15.885 -1.887 1.00 53.88 528 ASN A CA 1
ATOM 4296 C C . ASN A 1 528 ? -5.912 -15.355 -0.460 1.00 53.88 528 ASN A C 1
ATOM 4298 O O . ASN A 1 528 ? -4.947 -15.288 0.300 1.00 53.88 528 ASN A O 1
ATOM 4302 N N . ASN A 1 529 ? -7.134 -14.965 -0.091 1.00 62.03 529 ASN A N 1
ATOM 4303 C CA . ASN A 1 529 ? -7.481 -14.667 1.295 1.00 62.03 529 ASN A CA 1
ATOM 4304 C C . ASN A 1 529 ? -7.491 -15.972 2.116 1.00 62.03 529 ASN A C 1
ATOM 4306 O O . ASN A 1 529 ? -8.535 -16.418 2.568 1.00 62.03 529 ASN A O 1
ATOM 4310 N N . ASN A 1 530 ? -6.336 -16.586 2.367 1.00 73.94 530 ASN A N 1
ATOM 4311 C CA . ASN A 1 530 ? -6.241 -17.789 3.207 1.00 73.94 530 ASN A CA 1
ATOM 4312 C C . ASN A 1 530 ? -6.505 -17.509 4.698 1.00 73.94 530 ASN A C 1
ATOM 4314 O O . ASN A 1 530 ? -6.235 -18.361 5.544 1.00 73.94 530 ASN A O 1
ATOM 4318 N N . ASN A 1 531 ? -7.015 -16.321 5.045 1.00 87.69 531 ASN A N 1
ATOM 4319 C CA . ASN A 1 531 ? -7.436 -16.058 6.404 1.00 87.69 531 ASN A CA 1
ATOM 4320 C C . ASN A 1 531 ? -8.797 -16.718 6.661 1.00 87.69 531 ASN A C 1
ATOM 4322 O O . ASN A 1 531 ? -9.853 -16.191 6.311 1.00 87.69 531 ASN A O 1
ATOM 4326 N N . ASN A 1 532 ? -8.725 -17.866 7.322 1.00 93.69 532 ASN A N 1
ATOM 4327 C CA . ASN A 1 532 ? -9.853 -18.681 7.745 1.00 93.69 532 ASN A CA 1
ATOM 4328 C C . ASN A 1 532 ? -10.852 -17.937 8.660 1.00 93.69 532 ASN A C 1
ATOM 4330 O O . ASN A 1 532 ? -12.010 -18.333 8.768 1.00 93.69 532 ASN A O 1
ATOM 4334 N N . SER A 1 533 ? -10.461 -16.831 9.295 1.00 95.88 533 SER A N 1
ATOM 4335 C CA . SER A 1 533 ? -11.373 -16.046 10.130 1.00 95.88 533 SER A CA 1
ATOM 4336 C C . SER A 1 533 ? -12.137 -14.954 9.368 1.00 95.88 533 SER A C 1
ATOM 4338 O O . SER A 1 533 ? -12.963 -14.269 9.962 1.00 95.88 533 SER A O 1
ATOM 4340 N N . LEU A 1 534 ? -11.915 -14.783 8.058 1.00 96.38 534 LEU A N 1
ATOM 4341 C CA . LEU A 1 534 ? -12.584 -13.749 7.263 1.00 96.38 534 LEU A CA 1
ATOM 4342 C C . LEU A 1 534 ? -13.949 -14.220 6.741 1.00 96.38 534 LEU A C 1
ATOM 4344 O O . LEU A 1 534 ? -14.040 -15.234 6.042 1.00 96.38 534 LEU A O 1
ATOM 4348 N N . TYR A 1 535 ? -14.989 -13.431 7.019 1.00 97.62 535 TYR A N 1
ATOM 4349 C CA . TYR A 1 535 ? -16.356 -13.650 6.540 1.00 97.62 535 TYR A CA 1
ATOM 4350 C C . TYR A 1 535 ? -16.958 -12.345 6.025 1.00 97.62 535 TYR A C 1
ATOM 4352 O O . TYR A 1 535 ? -16.723 -11.290 6.606 1.00 97.62 535 TYR A O 1
ATOM 4360 N N . GLY A 1 536 ? -17.743 -12.387 4.950 1.00 97.06 536 GLY A N 1
ATOM 4361 C CA . GLY A 1 536 ? -18.406 -11.186 4.437 1.00 97.06 536 GLY A CA 1
ATOM 4362 C C . GLY A 1 536 ? -18.824 -11.289 2.980 1.00 97.06 536 GLY A C 1
ATOM 4363 O O . GLY A 1 536 ? -18.968 -12.387 2.442 1.00 97.06 536 GLY A O 1
ATOM 4364 N N . TRP A 1 537 ? -19.002 -10.139 2.331 1.00 96.38 537 TRP A N 1
ATOM 4365 C CA . TRP A 1 537 ? -19.447 -10.059 0.942 1.00 96.38 537 TRP A CA 1
ATOM 4366 C C . TRP A 1 537 ? -18.739 -8.966 0.154 1.00 96.38 537 TRP A C 1
ATOM 4368 O O . TRP A 1 537 ? -18.520 -7.871 0.669 1.00 96.38 537 TRP A O 1
ATOM 4378 N N . TRP A 1 538 ? -18.492 -9.238 -1.126 1.00 94.19 538 TRP A N 1
ATOM 4379 C CA . TRP A 1 538 ? -18.269 -8.214 -2.145 1.00 94.19 538 TRP A CA 1
ATOM 4380 C C . TRP A 1 538 ? -19.592 -7.875 -2.834 1.00 94.19 538 TRP A C 1
ATOM 4382 O O . TRP A 1 538 ? -20.247 -8.768 -3.381 1.00 94.19 538 TRP A O 1
ATOM 4392 N N . ASP A 1 539 ? -20.000 -6.604 -2.794 1.00 88.75 539 ASP A N 1
ATOM 4393 C CA . ASP A 1 539 ? -21.220 -6.074 -3.433 1.00 88.75 539 ASP A CA 1
ATOM 4394 C C . ASP A 1 539 ? -22.499 -6.923 -3.217 1.00 88.75 539 ASP A C 1
ATOM 4396 O O . ASP A 1 539 ? -23.336 -7.033 -4.115 1.00 88.75 539 ASP A O 1
ATOM 4400 N N . LEU A 1 540 ? -22.646 -7.560 -2.045 1.00 87.81 540 LEU A N 1
ATOM 4401 C CA . LEU A 1 540 ? -23.718 -8.521 -1.688 1.00 87.81 540 LEU A CA 1
ATOM 4402 C C . LEU A 1 540 ? -23.783 -9.813 -2.519 1.00 87.81 540 LEU A C 1
ATOM 4404 O O . LEU A 1 540 ? -24.663 -10.641 -2.280 1.00 87.81 540 LEU A O 1
ATOM 4408 N N . ASN A 1 541 ? -22.886 -10.006 -3.483 1.00 86.19 541 ASN A N 1
ATOM 4409 C CA . ASN A 1 541 ? -22.984 -11.098 -4.445 1.00 86.19 541 ASN A CA 1
ATOM 4410 C C . ASN A 1 541 ? -21.936 -12.178 -4.233 1.00 86.19 541 ASN A C 1
ATOM 4412 O O . ASN A 1 541 ? -22.259 -13.351 -4.386 1.00 86.19 541 ASN A O 1
ATOM 4416 N N . GLU A 1 542 ? -20.696 -11.822 -3.920 1.00 91.50 542 GLU A N 1
ATOM 4417 C CA . GLU A 1 542 ? -19.652 -12.824 -3.700 1.00 91.50 542 GLU A CA 1
ATOM 4418 C C . GLU A 1 542 ? -19.405 -12.954 -2.215 1.00 91.50 542 GLU A C 1
ATOM 4420 O O . GLU A 1 542 ? -18.931 -12.019 -1.572 1.00 91.50 542 GLU A O 1
ATOM 4425 N N . THR A 1 543 ? -19.754 -14.109 -1.665 1.00 94.31 543 THR A N 1
ATOM 4426 C CA . THR A 1 543 ? -19.589 -14.371 -0.240 1.00 94.31 543 THR A CA 1
ATOM 4427 C C . THR A 1 543 ? -18.185 -14.901 0.015 1.00 94.31 543 THR A C 1
ATOM 4429 O O . THR A 1 543 ? -17.711 -15.802 -0.676 1.00 94.31 543 THR A O 1
ATOM 4432 N N . ILE A 1 544 ? -17.517 -14.352 1.023 1.00 94.88 544 ILE A N 1
ATOM 4433 C CA . ILE A 1 544 ? -16.305 -14.923 1.601 1.00 94.88 544 ILE A CA 1
ATOM 4434 C C . ILE A 1 544 ? -16.744 -15.714 2.834 1.00 94.88 544 ILE A C 1
ATOM 4436 O O . ILE A 1 544 ? -17.338 -15.142 3.747 1.00 94.88 544 ILE A O 1
ATOM 4440 N N . ILE A 1 545 ? -16.466 -17.017 2.855 1.00 95.88 545 ILE A N 1
ATOM 4441 C CA . ILE A 1 545 ? -16.735 -17.897 3.998 1.00 95.88 545 ILE A CA 1
ATOM 4442 C C . ILE A 1 545 ? -15.431 -18.593 4.350 1.00 95.88 545 ILE A C 1
ATOM 4444 O O . ILE A 1 545 ? -14.883 -19.324 3.521 1.00 95.88 545 ILE A O 1
ATOM 4448 N N . ASN A 1 546 ? -14.949 -18.386 5.577 1.00 94.44 546 ASN A N 1
ATOM 4449 C CA . ASN A 1 546 ? -13.708 -18.991 6.056 1.00 94.44 546 ASN A CA 1
ATOM 4450 C C . ASN A 1 546 ? -12.522 -18.659 5.121 1.00 94.44 546 ASN A C 1
ATOM 4452 O O . ASN A 1 546 ? -11.818 -19.548 4.643 1.00 94.44 546 ASN A O 1
ATOM 4456 N N . GLY A 1 547 ? -12.402 -17.382 4.735 1.00 92.06 547 GLY A N 1
ATOM 4457 C CA . GLY A 1 547 ? -11.401 -16.884 3.779 1.00 92.06 547 GLY A CA 1
ATOM 4458 C C . GLY A 1 547 ? -11.632 -17.264 2.311 1.00 92.06 547 GLY A C 1
ATOM 4459 O O . GLY A 1 547 ? -11.099 -16.626 1.403 1.00 92.06 547 GLY A O 1
ATOM 4460 N N . LYS A 1 548 ? -12.479 -18.258 2.036 1.00 93.19 548 LYS A N 1
ATOM 4461 C CA . LYS A 1 548 ? -12.703 -18.773 0.684 1.00 93.19 548 LYS A CA 1
ATOM 4462 C C . LYS A 1 548 ? -13.820 -18.016 -0.015 1.00 93.19 548 LYS A C 1
ATOM 4464 O O . LYS A 1 548 ? -14.921 -17.870 0.515 1.00 93.19 548 LYS A O 1
ATOM 4469 N N . MET A 1 549 ? -13.537 -17.575 -1.235 1.00 92.12 549 MET A N 1
ATOM 4470 C CA . MET A 1 549 ? -14.519 -16.923 -2.090 1.00 92.12 549 MET A CA 1
ATOM 4471 C C . MET A 1 549 ? -15.474 -17.946 -2.698 1.00 92.12 549 MET A C 1
ATOM 4473 O O . MET A 1 549 ? -15.052 -18.917 -3.324 1.00 92.12 549 MET A O 1
ATOM 4477 N N . GLN A 1 550 ? -16.768 -17.703 -2.534 1.00 91.75 550 GLN A N 1
ATOM 4478 C CA . GLN A 1 550 ? -17.835 -18.425 -3.208 1.00 91.75 550 GLN A CA 1
ATOM 4479 C C . GLN A 1 550 ? -18.430 -17.486 -4.258 1.00 91.75 550 GLN A C 1
ATOM 4481 O O . GLN A 1 550 ? -19.107 -16.509 -3.932 1.00 91.75 550 GLN A O 1
ATOM 4486 N N . SER A 1 551 ? -18.120 -17.741 -5.532 1.00 82.62 551 SER A N 1
ATOM 4487 C CA . SER A 1 551 ? -18.604 -16.904 -6.632 1.00 82.62 551 SER A CA 1
ATOM 4488 C C . SER A 1 551 ? -20.121 -17.024 -6.768 1.00 82.62 551 SER A C 1
ATOM 4490 O O . SER A 1 551 ? -20.641 -18.142 -6.815 1.00 82.62 551 SER A O 1
ATOM 4492 N N . SER A 1 552 ? -20.819 -15.905 -6.952 1.00 80.75 552 SER A N 1
ATOM 4493 C CA . SER A 1 552 ? -22.181 -15.918 -7.492 1.00 80.75 552 SER A CA 1
ATOM 4494 C C . SER A 1 552 ? -22.225 -15.258 -8.867 1.00 80.75 552 SER A C 1
ATOM 4496 O O . SER A 1 552 ? -21.335 -14.505 -9.252 1.00 80.75 552 SER A O 1
ATOM 4498 N N . LYS A 1 553 ? -23.268 -15.565 -9.641 1.00 79.44 553 LYS A N 1
ATOM 4499 C CA . LYS A 1 553 ? -23.409 -15.125 -11.039 1.00 79.44 553 LYS A CA 1
ATOM 4500 C C . LYS A 1 553 ? -23.899 -13.677 -11.198 1.00 79.44 553 LYS A C 1
ATOM 4502 O O . LYS A 1 553 ? -24.181 -13.257 -12.318 1.00 79.44 553 LYS A O 1
ATOM 4507 N N . TYR A 1 554 ? -24.070 -12.923 -10.115 1.00 73.06 554 TYR A N 1
ATOM 4508 C CA . TYR A 1 554 ? -24.761 -11.634 -10.156 1.00 73.06 554 TYR A CA 1
ATOM 4509 C C . TYR A 1 554 ? -23.800 -10.446 -10.328 1.00 73.06 554 TYR A C 1
ATOM 4511 O O . TYR A 1 554 ? -22.699 -10.423 -9.784 1.00 73.06 554 TYR A O 1
ATOM 4519 N N . ARG A 1 555 ? -24.237 -9.444 -11.105 1.00 77.56 555 ARG A N 1
ATOM 4520 C CA . ARG A 1 555 ? -23.512 -8.183 -11.361 1.00 77.56 555 ARG A CA 1
ATOM 4521 C C . ARG A 1 555 ? -23.570 -7.246 -10.154 1.00 77.56 555 ARG A C 1
ATOM 4523 O O . ARG A 1 555 ? -24.526 -7.325 -9.390 1.00 77.56 555 ARG A O 1
ATOM 4530 N N . ASN A 1 556 ? -22.590 -6.347 -10.038 1.00 79.81 556 ASN A N 1
ATOM 4531 C CA . ASN A 1 556 ? -22.474 -5.316 -8.997 1.00 79.81 556 ASN A CA 1
ATOM 4532 C C . ASN A 1 556 ? -23.825 -4.606 -8.764 1.00 79.81 556 ASN A C 1
ATOM 4534 O O . ASN A 1 556 ? -24.408 -4.057 -9.698 1.00 79.81 556 ASN A O 1
ATOM 4538 N N . ILE A 1 557 ? -24.343 -4.672 -7.533 1.00 89.44 557 ILE A N 1
ATOM 4539 C CA . ILE A 1 557 ? -25.663 -4.116 -7.154 1.00 89.44 557 ILE A CA 1
ATOM 4540 C C . ILE A 1 557 ? -25.517 -2.754 -6.483 1.00 89.44 557 ILE A C 1
ATOM 4542 O O . ILE A 1 557 ? -26.401 -1.901 -6.600 1.00 89.44 557 ILE A O 1
ATOM 4546 N N . VAL A 1 558 ? -24.416 -2.609 -5.755 1.00 94.44 558 VAL A N 1
ATOM 4547 C CA . VAL A 1 558 ? -24.086 -1.472 -4.914 1.00 94.44 558 VAL A CA 1
ATOM 4548 C C . VAL A 1 558 ? -23.604 -0.320 -5.791 1.00 94.44 558 VAL A C 1
ATOM 4550 O O . VAL A 1 558 ? -22.830 -0.534 -6.722 1.00 94.44 558 VAL A O 1
ATOM 4553 N N . THR A 1 559 ? -24.088 0.890 -5.517 1.00 96.31 559 THR A N 1
ATOM 4554 C CA . THR A 1 559 ? -23.740 2.109 -6.259 1.00 96.31 559 THR A CA 1
ATOM 4555 C C . THR A 1 559 ? -23.508 3.294 -5.320 1.00 96.31 559 THR A C 1
ATOM 4557 O O . THR A 1 559 ? -23.864 3.255 -4.142 1.00 96.31 559 THR A O 1
ATOM 4560 N N . THR A 1 560 ? -22.909 4.371 -5.839 1.00 97.19 560 THR A N 1
ATOM 4561 C CA . THR A 1 560 ? -22.754 5.630 -5.091 1.00 97.19 560 THR A CA 1
ATOM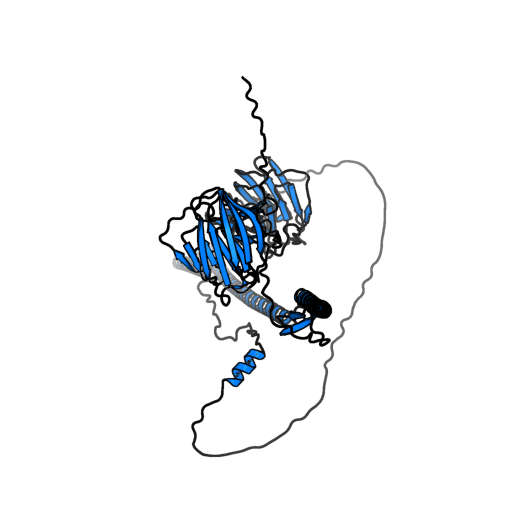 4562 C C . THR A 1 560 ? -24.113 6.143 -4.605 1.00 97.19 560 THR A C 1
ATOM 4564 O O . THR A 1 560 ? -25.068 6.219 -5.375 1.00 97.19 560 THR A O 1
ATOM 4567 N N . GLY A 1 561 ? -24.183 6.522 -3.332 1.00 97.44 561 GLY A N 1
ATOM 4568 C CA . GLY A 1 561 ? -25.382 6.999 -2.650 1.00 97.44 561 GLY A CA 1
ATOM 4569 C C . GLY A 1 561 ? -26.184 5.906 -1.943 1.00 97.44 561 GLY A C 1
ATOM 4570 O O . GLY A 1 561 ? -27.072 6.248 -1.163 1.00 97.44 561 GLY A O 1
ATOM 4571 N N . ASP A 1 562 ? -25.877 4.623 -2.169 1.00 97.88 562 ASP A N 1
ATOM 4572 C CA . ASP A 1 562 ? -26.563 3.526 -1.489 1.00 97.88 562 ASP A CA 1
ATOM 4573 C C . ASP A 1 562 ? -26.233 3.471 0.011 1.00 97.88 562 ASP A C 1
ATOM 4575 O O . ASP A 1 562 ? -25.132 3.806 0.461 1.00 97.88 562 ASP A O 1
ATOM 4579 N N . GLU A 1 563 ? -27.212 2.994 0.783 1.00 98.31 563 GLU A N 1
ATOM 4580 C CA . GLU A 1 563 ? -27.064 2.670 2.199 1.00 98.31 563 GLU A CA 1
ATOM 4581 C C . GLU A 1 563 ? -27.128 1.159 2.422 1.00 98.31 563 GLU A C 1
ATOM 4583 O O . GLU A 1 563 ? -27.983 0.455 1.863 1.00 98.31 563 GLU A O 1
ATOM 4588 N N . ILE A 1 564 ? -26.251 0.668 3.294 1.00 97.75 564 ILE A N 1
ATOM 4589 C CA . ILE A 1 564 ? -26.142 -0.745 3.654 1.00 97.75 564 ILE A CA 1
ATOM 4590 C C . ILE A 1 564 ? -26.059 -0.874 5.177 1.00 97.75 564 ILE A C 1
ATOM 4592 O O . ILE A 1 564 ? -25.337 -0.121 5.822 1.00 97.75 564 ILE A O 1
ATOM 4596 N N . THR A 1 565 ? -26.769 -1.839 5.763 1.00 97.69 565 THR A N 1
ATOM 4597 C CA . THR A 1 565 ? -26.619 -2.202 7.182 1.00 97.69 565 THR A CA 1
ATOM 4598 C C . THR A 1 565 ? -25.919 -3.547 7.308 1.00 97.69 565 THR A C 1
ATOM 4600 O O . THR A 1 565 ? -26.419 -4.543 6.787 1.00 97.69 565 THR A O 1
ATOM 4603 N N . LEU A 1 566 ? -24.810 -3.590 8.047 1.00 97.75 566 LEU A N 1
ATOM 4604 C CA . LEU A 1 566 ? -24.202 -4.824 8.537 1.00 97.75 566 LEU A CA 1
ATOM 4605 C C . LEU A 1 566 ? -24.747 -5.119 9.937 1.00 97.75 566 LEU A C 1
ATOM 4607 O O . LEU A 1 566 ? -24.595 -4.314 10.854 1.00 97.75 566 LEU A O 1
ATOM 4611 N N . VAL A 1 567 ? -25.389 -6.270 10.100 1.00 97.81 567 VAL A N 1
ATOM 4612 C CA . VAL A 1 567 ? -25.890 -6.759 11.384 1.00 97.81 567 VAL A CA 1
ATOM 4613 C C . VAL A 1 567 ? -24.985 -7.883 11.863 1.00 97.81 567 VAL A C 1
ATOM 4615 O O . VAL A 1 567 ? -24.813 -8.879 11.160 1.00 97.81 567 VAL A O 1
ATOM 4618 N N . LEU A 1 568 ? -24.433 -7.733 13.063 1.00 97.62 568 LEU A N 1
ATOM 4619 C CA . LEU A 1 568 ? -23.606 -8.729 13.735 1.00 97.62 568 LEU A CA 1
ATOM 4620 C C . LEU A 1 568 ? -24.434 -9.369 14.843 1.00 97.62 568 LEU A C 1
ATOM 4622 O O . LEU A 1 568 ? -24.760 -8.713 15.827 1.00 97.62 568 LEU A O 1
ATOM 4626 N N . ASP A 1 569 ? -24.802 -10.631 14.680 1.00 97.88 569 ASP A N 1
ATOM 4627 C CA . ASP A 1 569 ? -25.587 -11.383 15.654 1.00 97.88 569 ASP A CA 1
ATOM 4628 C C . ASP A 1 569 ? -24.675 -12.434 16.292 1.00 97.88 569 ASP A C 1
ATOM 4630 O O . ASP A 1 569 ? -24.566 -13.573 15.828 1.00 97.88 569 ASP A O 1
ATOM 4634 N N . CYS A 1 570 ? -23.939 -11.995 17.316 1.00 97.38 570 CYS A N 1
ATOM 4635 C CA . CYS A 1 570 ? -22.938 -12.806 18.001 1.00 97.38 570 CYS A CA 1
ATOM 4636 C C . CYS A 1 570 ? -23.589 -13.985 18.734 1.00 97.38 570 CYS A C 1
ATOM 4638 O O . CYS A 1 570 ? -23.028 -15.078 18.758 1.00 97.38 570 CYS A O 1
ATOM 4640 N N . ASP A 1 571 ? -24.795 -13.799 19.270 1.00 96.88 571 ASP A N 1
ATOM 4641 C CA . ASP A 1 571 ? -25.501 -14.851 20.007 1.00 96.88 571 ASP A CA 1
ATOM 4642 C C . ASP A 1 571 ? -25.882 -16.017 19.083 1.00 96.88 571 ASP A C 1
ATOM 4644 O O . ASP A 1 571 ? -25.688 -17.182 19.435 1.00 96.88 571 ASP A O 1
ATOM 4648 N N . ASN A 1 572 ? -26.336 -15.712 17.861 1.00 97.75 572 ASN A N 1
ATOM 4649 C CA . ASN A 1 572 ? -26.663 -16.721 16.848 1.00 97.75 572 ASN A CA 1
ATOM 4650 C C . ASN A 1 572 ? -25.496 -17.059 15.907 1.00 97.75 572 ASN A C 1
ATOM 4652 O O . ASN A 1 572 ? -25.682 -17.811 14.950 1.00 97.75 572 ASN A O 1
ATOM 4656 N N . LYS A 1 573 ? -24.299 -16.514 16.157 1.00 98.00 573 LYS A N 1
ATOM 4657 C CA . LYS A 1 573 ? -23.085 -16.731 15.353 1.00 98.00 573 LYS A CA 1
ATOM 4658 C C . LYS A 1 573 ? -23.323 -16.491 13.856 1.00 98.00 573 LYS A C 1
ATOM 4660 O O . LYS A 1 573 ? -22.955 -17.305 13.012 1.00 98.00 573 LYS A O 1
ATOM 4665 N N . GLN A 1 574 ? -23.960 -15.377 13.514 1.00 98.25 574 GLN A N 1
ATOM 4666 C CA . GLN A 1 574 ? -24.279 -15.038 12.129 1.00 98.25 574 GLN A CA 1
ATOM 4667 C C . GLN A 1 574 ? -24.071 -13.550 11.854 1.00 98.25 574 GLN A C 1
ATOM 4669 O O . GLN A 1 574 ? -24.138 -12.710 12.753 1.00 98.25 574 GLN A O 1
ATOM 4674 N N . ILE A 1 575 ? -23.864 -13.221 10.585 1.00 98.25 575 ILE A N 1
ATOM 4675 C CA . ILE A 1 575 ? -23.853 -11.845 10.091 1.00 98.25 575 ILE A CA 1
ATOM 4676 C C . ILE A 1 575 ? -24.895 -11.681 8.987 1.00 98.25 575 ILE A C 1
ATOM 4678 O O . ILE A 1 575 ? -25.197 -12.626 8.251 1.00 98.25 575 ILE A O 1
ATOM 4682 N N . GLN A 1 576 ? -25.454 -10.479 8.863 1.00 97.94 576 GLN A N 1
ATOM 4683 C CA . GLN A 1 576 ? -26.396 -10.125 7.800 1.00 97.94 576 GLN A CA 1
ATOM 4684 C C . GLN A 1 576 ? -25.998 -8.809 7.145 1.00 97.94 576 GLN A C 1
ATOM 4686 O O . GLN A 1 576 ? -25.601 -7.876 7.835 1.00 97.94 576 GLN A O 1
ATOM 4691 N N . LEU A 1 577 ? -26.153 -8.716 5.828 1.00 97.44 577 LEU A N 1
ATOM 4692 C CA . LEU A 1 577 ? -25.946 -7.488 5.068 1.00 97.44 577 LEU A CA 1
ATOM 4693 C C . LEU A 1 577 ? -27.253 -7.105 4.364 1.00 97.44 577 LEU A C 1
ATOM 4695 O O . LEU A 1 577 ? -27.738 -7.834 3.496 1.00 97.44 577 LEU A O 1
ATOM 4699 N N . LEU A 1 578 ? -27.839 -5.978 4.765 1.00 97.00 578 LEU A N 1
ATOM 4700 C CA . LEU A 1 578 ? -29.091 -5.442 4.230 1.00 97.00 578 LEU A CA 1
ATOM 4701 C C . LEU A 1 578 ? -28.800 -4.255 3.314 1.00 97.00 578 LEU A C 1
ATOM 4703 O O . LEU A 1 578 ? -28.251 -3.251 3.758 1.00 97.00 578 LEU A O 1
ATOM 4707 N N . HIS A 1 579 ? -29.244 -4.329 2.063 1.00 97.44 579 HIS A N 1
ATOM 4708 C CA . HIS A 1 579 ? -29.181 -3.215 1.119 1.00 97.44 579 HIS A CA 1
ATOM 4709 C C . HIS A 1 579 ? -30.493 -2.428 1.117 1.00 97.44 579 HIS A C 1
ATOM 4711 O O . HIS A 1 579 ? -31.535 -2.941 0.702 1.00 97.44 579 HIS A O 1
ATOM 4717 N N . HIS A 1 580 ? -30.466 -1.152 1.506 1.00 97.38 580 HIS A N 1
ATOM 4718 C CA . HIS A 1 580 ? -31.698 -0.393 1.761 1.00 97.38 580 HIS A CA 1
ATOM 4719 C C . HIS A 1 580 ? -32.521 -0.080 0.513 1.00 97.38 580 HIS A C 1
ATOM 4721 O O . HIS A 1 580 ? -33.749 -0.140 0.583 1.00 97.38 580 HIS A O 1
ATOM 4727 N N . ARG A 1 581 ? -31.885 0.213 -0.629 1.00 96.88 581 ARG A N 1
ATOM 4728 C CA . ARG A 1 581 ? -32.602 0.510 -1.886 1.00 96.88 581 ARG A CA 1
ATOM 4729 C C . ARG A 1 581 ? -33.268 -0.726 -2.497 1.00 96.88 581 ARG A C 1
ATOM 4731 O O . ARG A 1 581 ? -34.442 -0.681 -2.837 1.00 96.88 581 ARG A O 1
ATOM 4738 N N . THR A 1 582 ? -32.539 -1.836 -2.625 1.00 95.75 582 THR A N 1
ATOM 4739 C CA . THR A 1 582 ? -33.038 -3.075 -3.249 1.00 95.75 582 THR A CA 1
ATOM 4740 C C . THR A 1 582 ? -33.785 -3.999 -2.286 1.00 95.75 582 THR A C 1
ATOM 4742 O O . THR A 1 582 ? -34.353 -4.992 -2.731 1.00 95.75 582 THR A O 1
ATOM 4745 N N . LYS A 1 583 ? -33.763 -3.706 -0.977 1.00 96.25 583 LYS A N 1
ATOM 4746 C CA . LYS A 1 583 ? -34.324 -4.540 0.103 1.00 96.25 583 LYS A CA 1
ATOM 4747 C C . LYS A 1 583 ? -33.776 -5.971 0.135 1.00 96.25 583 LYS A C 1
ATOM 4749 O O . LYS A 1 583 ? -34.376 -6.854 0.742 1.00 96.25 583 LYS A O 1
ATOM 4754 N N . ARG A 1 584 ? -32.625 -6.214 -0.499 1.00 95.00 584 ARG A N 1
ATOM 4755 C CA . ARG A 1 584 ? -31.961 -7.519 -0.464 1.00 95.00 584 ARG A CA 1
ATOM 4756 C C . ARG A 1 584 ? -31.274 -7.718 0.880 1.00 95.00 584 ARG A C 1
ATOM 4758 O O . ARG A 1 584 ? -30.596 -6.816 1.369 1.00 95.00 584 ARG A O 1
ATOM 4765 N N . VAL A 1 585 ? -31.424 -8.921 1.423 1.00 95.75 585 VAL A N 1
ATOM 4766 C CA . VAL A 1 585 ? -30.748 -9.381 2.637 1.00 95.75 585 VAL A CA 1
ATOM 4767 C C . VAL A 1 585 ? -29.855 -10.554 2.263 1.00 95.75 585 VAL A C 1
ATOM 4769 O O . VAL A 1 585 ? -30.324 -11.522 1.664 1.00 95.75 585 VAL A O 1
ATOM 4772 N N . ALA A 1 586 ? -28.575 -10.463 2.607 1.00 95.62 586 ALA A N 1
ATOM 4773 C CA . ALA A 1 586 ? -27.640 -11.576 2.548 1.00 95.62 586 ALA A CA 1
ATOM 4774 C C . ALA A 1 586 ? -27.345 -12.052 3.975 1.00 95.62 586 ALA A C 1
ATOM 4776 O O . ALA A 1 586 ? -27.037 -11.237 4.839 1.00 95.62 586 ALA A O 1
ATOM 4777 N N . LEU A 1 587 ? -27.453 -13.358 4.224 1.00 97.00 587 LEU A N 1
ATOM 4778 C CA . LEU A 1 587 ? -27.201 -13.991 5.522 1.00 97.00 587 LEU A CA 1
ATOM 4779 C C . LEU A 1 587 ? -25.983 -14.914 5.405 1.00 97.00 587 LEU A C 1
ATOM 4781 O O . LEU A 1 587 ? -25.856 -15.636 4.417 1.00 97.00 587 LEU A O 1
ATOM 4785 N N . CYS A 1 588 ? -25.099 -14.896 6.401 1.00 97.00 588 CYS A N 1
ATOM 4786 C CA . CYS A 1 588 ? -23.948 -15.791 6.478 1.00 97.00 588 CYS A CA 1
ATOM 4787 C C . CYS A 1 588 ? -23.782 -16.316 7.909 1.00 97.00 588 CYS A C 1
ATOM 4789 O O . CYS A 1 588 ? -23.647 -15.536 8.854 1.00 97.00 588 CYS A O 1
ATOM 4791 N N . SER A 1 589 ? -23.806 -17.641 8.062 1.00 97.88 589 SER A N 1
ATOM 4792 C CA . SER A 1 589 ? -23.503 -18.321 9.324 1.00 97.88 589 SER A CA 1
ATOM 4793 C C . SER A 1 589 ? -21.991 -18.412 9.525 1.00 97.88 589 SER A C 1
ATOM 4795 O O . SER A 1 589 ? -21.255 -18.732 8.590 1.00 97.88 589 SER A O 1
ATOM 4797 N N . ILE A 1 590 ? -21.535 -18.149 10.747 1.00 97.75 590 ILE A N 1
ATOM 4798 C CA . ILE A 1 590 ? -20.122 -18.119 11.121 1.00 97.75 590 ILE A CA 1
ATOM 4799 C C . ILE A 1 590 ? -19.771 -19.393 11.881 1.00 97.75 590 ILE A C 1
ATOM 4801 O O . ILE A 1 590 ? -20.406 -19.726 12.882 1.00 97.75 590 ILE A O 1
ATOM 4805 N N . ASP A 1 591 ? -18.725 -20.081 11.432 1.00 97.94 591 ASP A N 1
ATOM 4806 C CA . ASP A 1 591 ? -18.136 -21.182 12.186 1.00 97.94 591 ASP A CA 1
ATOM 4807 C C . ASP A 1 591 ? -17.248 -20.613 13.315 1.00 97.94 591 ASP A C 1
ATOM 4809 O O . ASP A 1 591 ? -16.205 -20.009 13.025 1.00 97.94 591 ASP A O 1
ATOM 4813 N N . PRO A 1 592 ? -17.625 -20.783 14.599 1.00 96.62 592 PRO A N 1
ATOM 4814 C CA . PRO A 1 592 ? -16.874 -20.237 15.727 1.00 96.62 592 PRO A CA 1
ATOM 4815 C C . PRO A 1 592 ? -15.499 -20.889 15.909 1.00 96.62 592 PRO A C 1
ATOM 4817 O O . PRO A 1 592 ? -14.647 -20.297 16.566 1.00 96.62 592 PRO A O 1
ATOM 4820 N N . GLU A 1 593 ? -15.254 -22.074 15.339 1.00 97.06 593 GLU A N 1
ATOM 4821 C CA . GLU A 1 593 ? -13.926 -22.697 15.370 1.00 97.06 593 GLU A CA 1
ATOM 4822 C C . GLU A 1 593 ? -12.957 -22.009 14.402 1.00 97.06 593 GLU A C 1
ATOM 4824 O O . GLU A 1 593 ? -11.744 -22.014 14.619 1.00 97.06 593 GLU A O 1
ATOM 4829 N N . LYS A 1 594 ? -13.481 -21.403 13.329 1.00 96.75 594 LYS A N 1
ATOM 4830 C CA . LYS A 1 594 ? -12.688 -20.696 12.310 1.00 96.75 594 LYS A CA 1
ATOM 4831 C C . LYS A 1 594 ? -12.593 -19.198 12.569 1.00 96.75 594 LYS A C 1
ATOM 4833 O O . LYS A 1 594 ? -11.546 -18.611 12.322 1.00 96.75 594 LYS A O 1
ATOM 4838 N N . CYS A 1 595 ? -13.658 -18.585 13.081 1.00 97.44 595 CYS A N 1
ATOM 4839 C CA . CYS A 1 595 ? -13.696 -17.174 13.464 1.00 97.44 595 CYS A CA 1
ATOM 4840 C C . CYS A 1 595 ? -14.223 -17.021 14.901 1.00 97.44 595 CYS A C 1
ATOM 4842 O O . CYS A 1 595 ? -15.381 -16.633 15.104 1.00 97.44 595 CYS A O 1
ATOM 4844 N N . PRO A 1 596 ? -13.396 -17.337 15.913 1.00 97.62 596 PRO A N 1
ATOM 4845 C CA . PRO A 1 596 ? -13.787 -17.186 17.308 1.00 97.62 596 PRO A CA 1
ATOM 4846 C C . PRO A 1 596 ? -13.965 -15.707 17.679 1.00 97.62 596 PRO A C 1
ATOM 4848 O O . PRO A 1 596 ? -13.387 -14.813 17.058 1.00 97.62 596 PRO A O 1
ATOM 4851 N N . PHE A 1 597 ? -14.752 -15.453 18.722 1.00 97.69 597 PHE A N 1
ATOM 4852 C CA . PHE A 1 597 ? -14.906 -14.117 19.302 1.00 97.69 597 PHE A CA 1
ATOM 4853 C C . PHE A 1 597 ? -13.597 -13.608 19.943 1.00 97.69 597 PHE A C 1
ATOM 4855 O O . PHE A 1 597 ? -12.777 -14.425 20.377 1.00 97.69 597 PHE A O 1
ATOM 4862 N N . PRO A 1 598 ? -13.402 -12.276 20.056 1.00 98.06 598 PRO A N 1
ATOM 4863 C CA . PRO A 1 598 ? -14.267 -11.202 19.549 1.00 98.06 598 PRO A CA 1
ATOM 4864 C C . PRO A 1 598 ? -14.168 -11.031 18.031 1.00 98.06 598 PRO A C 1
ATOM 4866 O O . PRO A 1 598 ? -13.121 -11.286 17.437 1.00 98.06 598 PRO A O 1
ATOM 4869 N N . TRP A 1 599 ? -15.228 -10.533 17.404 1.00 98.12 599 TRP A N 1
ATOM 4870 C CA . TRP A 1 599 ? -15.204 -10.089 16.009 1.00 98.12 599 TRP A CA 1
ATOM 4871 C C . TRP A 1 599 ? -14.921 -8.591 15.915 1.00 98.12 599 TRP A C 1
ATOM 4873 O O . TRP A 1 599 ? -15.301 -7.837 16.805 1.00 98.12 599 TRP A O 1
ATOM 4883 N N . LYS A 1 600 ? -14.309 -8.148 14.817 1.00 97.50 600 LYS A N 1
ATOM 4884 C CA . LYS A 1 600 ? -14.228 -6.732 14.427 1.00 97.50 600 LYS A CA 1
ATOM 4885 C C . LYS A 1 600 ? -14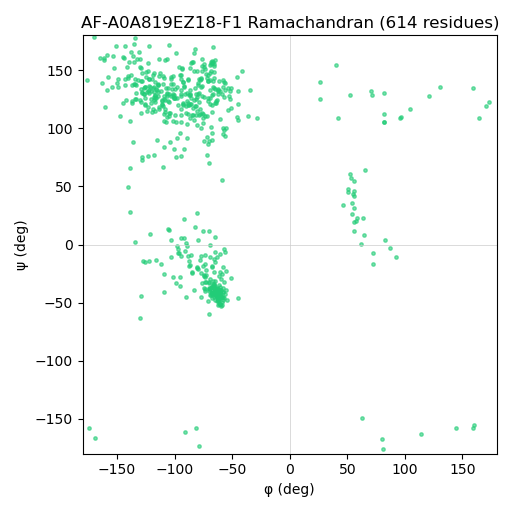.685 -6.560 12.982 1.00 97.50 600 LYS A C 1
ATOM 4887 O O . LYS A 1 600 ? -14.545 -7.484 12.177 1.00 97.50 600 LYS A O 1
ATOM 4892 N N . ILE A 1 601 ? -15.221 -5.386 12.655 1.00 98.06 601 ILE A N 1
ATOM 4893 C CA . ILE A 1 601 ? -15.627 -5.056 11.282 1.00 98.06 601 ILE A CA 1
ATOM 4894 C C . ILE A 1 601 ? -14.383 -4.921 10.411 1.00 98.06 601 ILE A C 1
ATOM 4896 O O . ILE A 1 601 ? -13.374 -4.367 10.847 1.00 98.06 601 ILE A O 1
ATOM 4900 N N . VAL A 1 602 ? -14.475 -5.395 9.172 1.00 97.56 602 VAL A N 1
ATOM 4901 C CA . VAL A 1 602 ? -13.460 -5.175 8.146 1.00 97.56 602 VAL A CA 1
ATOM 4902 C C . VAL A 1 602 ? -14.102 -4.747 6.830 1.00 97.56 602 VAL A C 1
ATOM 4904 O O . VAL A 1 602 ? -15.041 -5.371 6.332 1.00 97.56 602 VAL A O 1
ATOM 4907 N N . ILE A 1 603 ? -13.567 -3.672 6.262 1.00 97.25 603 ILE A N 1
ATOM 4908 C CA . ILE A 1 603 ? -13.965 -3.085 4.986 1.00 97.25 603 ILE A CA 1
ATOM 4909 C C . ILE A 1 603 ? -12.762 -3.104 4.046 1.00 97.25 603 ILE A C 1
ATOM 4911 O O . ILE A 1 603 ? -11.634 -2.857 4.475 1.00 97.25 603 ILE A O 1
ATOM 4915 N N . ARG A 1 604 ? -12.980 -3.365 2.755 1.00 95.56 604 ARG A N 1
ATOM 4916 C CA . ARG A 1 604 ? -11.958 -3.129 1.721 1.00 95.56 604 ARG A CA 1
ATOM 4917 C C . ARG A 1 604 ? -12.495 -2.178 0.666 1.00 95.56 604 ARG A C 1
ATOM 4919 O O . ARG A 1 604 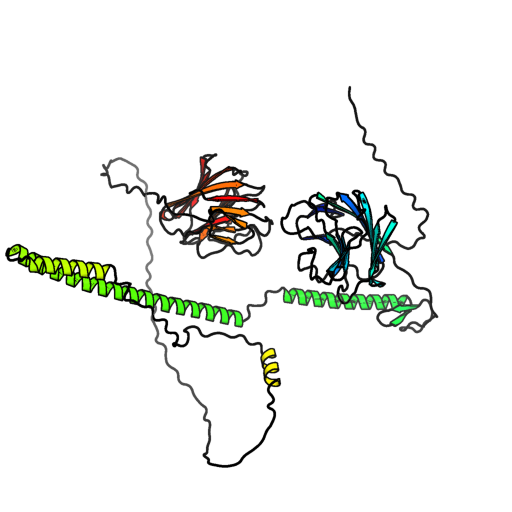? -13.578 -2.415 0.131 1.00 95.56 604 ARG A O 1
ATOM 4926 N N . LEU A 1 605 ? -11.713 -1.146 0.362 1.00 95.06 605 LEU A N 1
ATOM 4927 C CA . LEU A 1 605 ? -11.972 -0.223 -0.744 1.00 95.06 605 LEU A CA 1
ATOM 4928 C C . LEU A 1 605 ? -11.043 -0.591 -1.903 1.00 95.06 605 LEU A C 1
ATOM 4930 O O . LEU A 1 605 ? -9.853 -0.825 -1.680 1.00 95.06 605 LEU A O 1
ATOM 4934 N N . GLN A 1 606 ? -11.564 -0.670 -3.125 1.00 91.94 606 GLN A N 1
ATOM 4935 C CA . GLN A 1 606 ? -10.798 -1.177 -4.267 1.00 91.94 606 GLN A CA 1
ATOM 4936 C C . GLN A 1 606 ? -10.416 -0.104 -5.273 1.00 91.94 606 GLN A C 1
ATOM 4938 O O . GLN A 1 606 ? -9.415 -0.287 -5.960 1.00 91.94 606 GLN A O 1
ATOM 4943 N N . SER A 1 607 ? -11.164 0.992 -5.360 1.00 92.69 607 SER A N 1
ATOM 4944 C CA . SER A 1 607 ? -10.956 2.065 -6.326 1.00 92.69 607 SER A CA 1
ATOM 4945 C C . SER A 1 607 ? -10.503 3.361 -5.658 1.00 92.69 607 SER A C 1
ATOM 4947 O O . SER A 1 607 ? -10.851 3.691 -4.525 1.00 92.69 607 SER A O 1
ATOM 4949 N N . ALA A 1 608 ? -9.677 4.121 -6.380 1.00 92.19 608 ALA A N 1
ATOM 4950 C CA . ALA A 1 608 ? -9.172 5.392 -5.891 1.00 92.19 608 ALA A CA 1
ATOM 4951 C C . ALA A 1 608 ? -10.341 6.376 -5.786 1.00 92.19 608 ALA A C 1
ATOM 4953 O O . ALA A 1 608 ? -11.093 6.568 -6.742 1.00 92.19 608 ALA A O 1
ATOM 4954 N N . GLY A 1 609 ? -10.478 7.014 -4.629 1.00 92.56 609 GLY A N 1
ATOM 4955 C CA . GLY A 1 609 ? -11.596 7.897 -4.333 1.00 92.56 609 GLY A CA 1
ATOM 4956 C C . GLY A 1 609 ? -12.865 7.188 -3.864 1.00 92.56 609 GLY A C 1
ATOM 4957 O O . GLY A 1 609 ? -13.848 7.895 -3.651 1.00 92.56 609 GLY A O 1
ATOM 4958 N N . ASP A 1 610 ? -12.862 5.862 -3.677 1.00 96.31 610 ASP A N 1
ATOM 4959 C CA . ASP A 1 610 ? -13.907 5.193 -2.894 1.00 96.31 610 ASP A CA 1
ATOM 4960 C C . ASP A 1 610 ? -14.036 5.888 -1.538 1.00 96.31 610 ASP A C 1
ATOM 4962 O O . ASP A 1 610 ? -13.030 6.141 -0.871 1.00 96.31 610 ASP A O 1
ATOM 4966 N N . CYS A 1 611 ? -15.261 6.205 -1.139 1.00 97.56 611 CYS A N 1
ATOM 4967 C CA . CYS A 1 611 ? -15.564 6.916 0.090 1.00 97.56 611 CYS A CA 1
ATOM 4968 C C . CYS A 1 611 ? -16.759 6.264 0.782 1.00 97.56 611 CYS A C 1
ATOM 4970 O O . CYS A 1 611 ? -17.838 6.128 0.196 1.00 97.56 611 CYS A O 1
ATOM 4972 N N . LEU A 1 612 ? -16.554 5.862 2.033 1.00 98.00 612 LEU A N 1
ATOM 4973 C CA . LEU A 1 612 ? -17.544 5.184 2.857 1.00 98.00 612 LEU A CA 1
ATOM 4974 C C . LEU A 1 612 ? -17.712 5.933 4.177 1.00 98.00 612 LEU A C 1
ATOM 4976 O O . LEU A 1 612 ? -16.728 6.296 4.820 1.00 98.00 612 LEU A O 1
ATOM 4980 N N . ARG A 1 613 ? -18.962 6.121 4.594 1.00 98.31 613 ARG A N 1
ATOM 4981 C CA . ARG A 1 613 ? -19.343 6.777 5.844 1.00 98.31 613 ARG A CA 1
ATOM 4982 C C . ARG A 1 613 ? -20.091 5.806 6.751 1.00 98.31 613 ARG A C 1
ATOM 4984 O O . ARG A 1 613 ? -20.999 5.131 6.278 1.00 98.31 613 ARG A O 1
ATOM 4991 N N . ILE A 1 614 ? -19.770 5.777 8.040 1.00 97.75 614 ILE A N 1
ATOM 4992 C CA . ILE A 1 614 ? -20.604 5.169 9.085 1.00 97.75 614 ILE A CA 1
ATOM 4993 C C . ILE A 1 614 ? -21.697 6.170 9.470 1.00 97.75 614 ILE A C 1
ATOM 4995 O O . ILE A 1 614 ? -21.411 7.339 9.730 1.00 97.75 614 ILE A O 1
ATOM 4999 N N . LEU A 1 615 ? -22.950 5.719 9.485 1.00 96.25 615 LEU A N 1
ATOM 5000 C CA . LEU A 1 615 ? -24.097 6.501 9.939 1.00 96.25 615 LEU A CA 1
ATOM 5001 C C . LEU A 1 615 ? -24.364 6.187 11.415 1.00 96.25 615 LEU A C 1
ATOM 5003 O O . LEU A 1 615 ? -24.479 5.012 11.772 1.00 96.25 615 LEU A O 1
ATOM 5007 N N . GLN A 1 616 ? -24.449 7.236 12.235 1.00 90.88 616 GLN A N 1
ATOM 5008 C CA . GLN A 1 616 ? -24.818 7.164 13.652 1.00 90.88 616 GLN A CA 1
ATOM 5009 C C . GLN A 1 616 ? -26.328 7.259 13.856 1.00 90.88 616 GLN A C 1
ATOM 5011 O O . GLN A 1 616 ? -27.005 7.881 13.000 1.00 90.88 616 GLN A O 1
#

pLDDT: mean 79.15, std 22.4, range [25.11, 98.31]

Nearest PDB structures (foldseek):
  7b2s-assembly1_A  TM=8.008E-01  e=3.239E-08  Homo sapiens
  7qs5-assembly2_B  TM=7.879E-01  e=1.258E-07  Homo sapiens
  6jbm-assembly4_D  TM=7.204E-01  e=2.106E-06  Homo sapiens
  7qs4-assembly1_A  TM=6.399E-01  e=4.636E-07  Homo sapiens
  2yro-assembly1_A  TM=4.993E-01  e=5.863E-03  Homo sapiens

Foldseek 3Di:
DDDDDDDDDDDDDDDPPPDDPQPKDWDPKAWDDKDDQWDADDRRQKIARADPAPPAWMKIWIDDWAQAAKKKWKKWFQDADDFFKWKWKFAPVPPPDDGLDQADCLQRTWTDRAPAWIAHRSHIDGHPDDRDDDHGWMKIWMDHNVQQKIWIATVVVRDIDIDHHDCVRGPGGMMIMMTHHDHGGMMGTDTMIGGDDDDDDDDFAAAPPPRDTDCWDQDPPVRGIHHPVVVVVVVVVVVVVVVVVVVVVVVVVVVVVPPPPCPVVNVVVVVLVVVLVVVVVVVVVVVVVVVVVVVVVLVVVLVVVVVVLVVVVVVCVVVVPDDPVVVVVSVVVVVVSVCSVVCVVVPDDDDDCPPPPPPRDDDDDDDPVVVVVVVVPDDDDDDDDDDDDDDDDDDDDDDDDDDDDDDDDDDDDDDDDDDDDDDDDDDDDDDDDDDDDDDDDDPPQDAPADDPKFWDDKQFAWDADDRRQKIWHADFDQLTWIKIWIPDWAQAGKYKWKKAFQAADPAWKWKWKFAPPDDQDSPDDPQQQCQQRTWTDTLLAWTQHRSHTDHGPDDRPDGHGWMKMWMDHNVQQKIWIATPPVRDIDIDHHDCVRHPGTMIIMMTGRDHGGMMGIDD

InterPro domains:
  IPR013320 Concanavalin A-like lectin/glucanase domain superfamily [SSF49899] (455-576)
  IPR043136 B30.2/SPRY domain superfamily [G3DSA:2.60.120.920] (455-591)

Radius of gyration: 41.38 Å; Cα contacts (8 Å, |Δi|>4): 964; chains: 1; bounding box: 110×86×125 Å

Mean predicted aligned error: 19.8 Å

Secondary structure (DSSP, 8-state):
---PPP----------TT------EEE---EEEEESSEEEETTTTEEEE-S--TT---EEEES--B-SSEEEEEEEEEE--SSPPEEEEEETTTTTS----SS---TT-EEEETTSEEEETTEEEE-SS-----TT-EEEEEEEGGGTEEEEEETTTTEEEEEE--TTTSPSSEEEEEE--STT-EEEEEEEEEEPPPPPP---PPPTTT---SSEEE-TTT--EEEHHHHHHHHHHHHHHHHHHHHHHHHHHHHHHSPPP--HHHHHHHHHHHHHHHHHHHHHHHHHHHHHHHHHHHHHHHHHHHHHHHHHHHHHHHHT---HHHHHHHHHHHHHHHHHHH-TTTS------TTS--SSPPP----HHHHHHHHHS-PPPP------------------------PPPP--------------------------------------------EEEEESSEEEETTTTEEEES--BTTB--EEEES--B-SSEEEEEEEEEE--SSPPEEEEEETT-----SS-TT----TT-EEEETTTEEEETTEEE--S------TT-EEEEEEETTTTEEEEEETTT--EEEEE--TTTSPSPEEEEEE--STT-EEEEE-

Solvent-accessible surface area (backbone atoms only — not comparable to full-atom values): 36546 Å² total; per-residue (Å²): 139,86,86,83,85,82,90,79,87,83,79,82,83,78,86,75,90,82,69,78,92,66,79,67,48,72,47,87,67,30,52,68,49,68,54,60,34,49,46,72,38,77,92,24,28,29,44,32,26,74,45,92,53,96,85,56,52,20,37,37,28,41,60,56,73,48,68,63,48,38,37,41,40,30,36,32,28,69,31,68,45,94,52,58,44,33,50,35,34,29,23,63,83,64,69,82,71,78,76,83,53,92,75,24,91,49,39,28,34,37,37,26,44,49,76,22,25,35,30,57,55,21,42,70,47,79,51,94,56,74,66,78,84,51,64,65,41,42,36,36,45,35,41,31,45,78,72,38,30,41,35,43,36,34,66,87,78,70,45,74,46,79,46,80,54,60,51,93,51,35,40,76,42,32,23,41,36,36,34,36,64,22,79,58,14,26,43,30,56,78,53,31,38,37,56,83,84,85,83,83,92,75,83,89,52,48,10,74,89,75,63,52,69,61,72,53,49,69,40,83,85,83,69,45,32,17,24,62,71,56,39,52,52,51,52,50,51,53,47,54,52,49,56,49,51,51,50,54,49,50,51,52,49,50,61,69,65,45,77,75,70,81,50,71,63,55,59,51,49,54,50,50,50,53,54,42,52,51,52,52,51,52,53,52,50,50,54,52,51,52,52,49,51,50,52,50,50,55,50,50,55,52,47,54,52,50,53,51,52,51,53,54,53,52,53,33,63,75,68,70,69,74,49,75,65,56,55,50,48,54,54,49,50,52,51,51,52,50,50,55,70,76,41,65,70,77,78,62,75,87,78,78,70,87,80,57,80,62,96,61,80,86,85,78,91,74,59,69,72,62,52,57,57,58,65,70,73,71,77,84,85,87,83,88,88,86,89,84,91,86,87,92,79,90,78,91,83,90,84,89,90,83,88,83,85,87,87,83,85,89,81,84,86,81,88,80,88,87,79,87,84,88,87,88,87,82,90,80,88,85,82,89,81,89,75,91,75,76,90,70,86,78,78,73,81,73,71,61,88,78,74,88,72,32,55,65,51,72,56,61,44,57,46,73,40,79,90,28,29,29,41,34,27,70,47,45,39,90,87,45,48,23,37,38,26,40,59,55,73,48,68,64,53,51,42,77,47,37,36,37,28,76,28,60,47,96,52,61,46,36,50,36,38,28,25,58,93,60,75,86,76,82,82,80,54,94,81,67,47,80,47,40,31,30,36,36,26,38,44,82,42,32,38,29,55,55,23,42,77,45,84,51,97,62,73,84,71,72,52,60,70,41,42,38,36,44,33,43,30,45,75,77,36,31,39,36,44,36,35,65,86,80,68,47,72,46,78,46,82,55,55,57,92,51,37,40,75,37,30,20,42,36,36,36,45,44,23,52,57,18,24,43,30,57,58,130

Organism: NCBI:txid433720

Sequence (616 aa):
MSCTVKDETIIEEFDSSLINDNEIILLKEKFHEVDGGAQLTDNNLVARYCFRTLLKYPIIYGYNRYSYGTHYIHFQIEKRGDLRCFFGIGTSLEMVNRVITVDTDNKSLYGWWGLNSFVINGKVQRSKEKNDIKNYDELTLILKCDHQQIELEHHRTKRLLKLSIDITLCPFPWKIVVELPTYGDCVRIIRSSHMFKMATITVKQPCAKCNKGGGVTTCNGCRQNYCTKHFVEHRLELSQQMDGINRDHDVLREDLLKEIPKHSLFLRIDTWEQESISKIHLAAETARNDLQQLLNRTKNDLKLSIEKMTGELHSSQQTDDYTENELKQWLEQLKEFRKKLDSPLSTMTIINDDEIKSPIHLIRICDKQHQQLRQRSSTPTIRTPDYRTQHAKESIPCFIEKQQRPSTPTIRTCDHRTNTTKDSIAEKQLRSSTPTIRSSDHRTNSIKDSITEKFNEIDGKAILSEDNLVVTCCLASILTQPIIYGLNQYSSGKHQIRFRIEKMGDLRLFFGIIRSLENISRSGQAQNNNNNSLYGWWDLNETIINGKMQSSKYRNIVTTGDEITLVLDCDNKQIQLLHHRTKRVALCSIDPEKCPFPWKIVIRLQSAGDCLRILQ